Protein AF-A0A8S1HHK2-F1 (afdb_monomer_lite)

pLDDT: mean 77.12, std 15.48, range [23.81, 93.56]

InterPro domains:
  IPR001873 Epithelial sodium channel [PF00858] (413-487)

Structure (mmCIF, N/CA/C/O backbone):
data_AF-A0A8S1HHK2-F1
#
_entry.id   AF-A0A8S1HHK2-F1
#
loop_
_atom_site.group_PDB
_atom_site.id
_atom_site.type_symbol
_atom_site.label_atom_id
_atom_site.label_alt_id
_atom_site.label_comp_id
_atom_site.label_asym_id
_atom_site.label_entity_id
_atom_site.label_seq_id
_atom_site.pdbx_PDB_ins_code
_atom_site.Cartn_x
_atom_site.Cartn_y
_atom_site.Cartn_z
_atom_site.occupancy
_atom_site.B_iso_or_equiv
_atom_site.auth_seq_id
_atom_site.auth_comp_id
_atom_site.auth_asym_id
_atom_site.auth_atom_id
_atom_site.pdbx_PDB_model_num
ATOM 1 N N . MET A 1 1 ? -47.811 32.517 17.034 1.00 30.28 1 MET A N 1
ATOM 2 C CA . MET A 1 1 ? -46.714 31.597 17.407 1.00 30.28 1 MET A CA 1
ATOM 3 C C . MET A 1 1 ? -47.244 30.637 18.463 1.00 30.28 1 MET A C 1
ATOM 5 O O . MET A 1 1 ? -47.633 31.096 19.525 1.00 30.28 1 MET A O 1
ATOM 9 N N . ARG A 1 2 ? -47.377 29.344 18.139 1.00 23.81 2 ARG A N 1
ATOM 10 C CA . ARG A 1 2 ? -47.812 28.291 19.076 1.00 23.81 2 ARG A CA 1
ATOM 11 C C . ARG A 1 2 ? -46.565 27.628 19.685 1.00 23.81 2 ARG A C 1
ATOM 13 O O . ARG A 1 2 ? -45.803 27.053 18.910 1.00 23.81 2 ARG A O 1
ATOM 20 N N . PRO A 1 3 ? -46.347 27.659 21.009 1.00 31.47 3 PRO A N 1
ATOM 21 C CA . PRO A 1 3 ? -45.310 26.874 21.664 1.00 31.47 3 PRO A CA 1
ATOM 22 C C . PRO A 1 3 ? -45.929 25.538 22.098 1.00 31.47 3 PRO A C 1
ATOM 24 O O . PRO A 1 3 ? -46.685 25.480 23.058 1.00 31.47 3 PRO A O 1
ATOM 27 N N . GLY A 1 4 ? -45.697 24.460 21.349 1.00 33.88 4 GLY A N 1
ATOM 28 C CA . GLY A 1 4 ? -46.339 23.174 21.663 1.00 33.88 4 GLY A CA 1
ATOM 29 C C . GLY A 1 4 ? -45.727 21.939 21.011 1.00 33.88 4 GLY A C 1
ATOM 30 O O . GLY A 1 4 ? -46.355 20.884 20.999 1.00 33.88 4 GLY A O 1
ATOM 31 N N . THR A 1 5 ? -44.527 22.040 20.439 1.00 34.59 5 THR A N 1
ATOM 32 C CA . THR A 1 5 ? -43.959 20.967 19.603 1.00 34.59 5 THR A CA 1
ATOM 33 C C . THR A 1 5 ? -42.606 20.432 20.066 1.00 34.59 5 THR A C 1
ATOM 35 O O . THR A 1 5 ? -42.172 19.411 19.543 1.00 34.59 5 THR A O 1
ATOM 38 N N . HIS A 1 6 ? -41.970 21.015 21.088 1.00 36.31 6 HIS A N 1
ATOM 39 C CA . HIS A 1 6 ? -40.660 20.536 21.555 1.00 36.31 6 HIS A CA 1
ATOM 40 C C . HIS A 1 6 ? -40.719 19.418 22.615 1.00 36.31 6 HIS A C 1
ATOM 42 O O . HIS A 1 6 ? -39.800 18.607 22.671 1.00 36.31 6 HIS A O 1
ATOM 48 N N . GLY A 1 7 ? -41.806 19.290 23.388 1.00 32.47 7 GLY A N 1
ATOM 49 C CA . GLY A 1 7 ? -41.917 18.258 24.436 1.00 32.47 7 GLY A CA 1
ATOM 50 C C . GLY A 1 7 ? -42.107 16.828 23.911 1.00 32.47 7 GLY A C 1
ATOM 51 O O . GLY A 1 7 ? -41.543 15.882 24.450 1.00 32.47 7 GLY A O 1
ATOM 52 N N . LYS A 1 8 ? -42.831 16.655 22.796 1.00 34.53 8 LYS A N 1
ATOM 53 C CA . LYS A 1 8 ? -43.166 15.320 22.256 1.00 34.53 8 LYS A CA 1
ATOM 54 C C . LYS A 1 8 ? -42.017 14.619 21.524 1.00 34.53 8 LYS A C 1
ATOM 56 O O . LYS A 1 8 ? -42.116 13.428 21.237 1.00 34.53 8 LYS A O 1
ATOM 61 N N . LEU A 1 9 ? -40.941 15.336 21.194 1.00 36.62 9 LEU A N 1
ATOM 62 C CA . LEU A 1 9 ? -39.801 14.766 20.469 1.00 36.62 9 LEU A CA 1
ATOM 63 C C . LEU A 1 9 ? -38.804 14.060 21.404 1.00 36.62 9 LEU A C 1
ATOM 65 O O . LEU A 1 9 ? -38.134 13.126 20.972 1.00 36.62 9 LEU A O 1
ATOM 69 N N . LEU A 1 10 ? -38.764 14.441 22.687 1.00 36.56 10 LEU A N 1
ATOM 70 C CA . LEU A 1 10 ? -37.893 13.827 23.696 1.00 36.56 10 LEU A CA 1
ATOM 71 C C . LEU A 1 10 ? -38.465 12.533 24.297 1.00 36.56 10 LEU A C 1
ATOM 73 O O . LEU A 1 10 ? -37.702 11.610 24.571 1.00 36.56 10 LEU A O 1
ATOM 77 N N . GLU A 1 11 ? -39.791 12.401 24.414 1.00 34.72 11 GLU A N 1
ATOM 78 C CA . GLU A 1 11 ? -40.426 11.169 24.924 1.00 34.72 11 GLU A CA 1
ATOM 79 C C . GLU A 1 11 ? -40.176 9.943 24.028 1.00 34.72 11 GLU A C 1
ATOM 81 O O . GLU A 1 11 ? -40.158 8.810 24.509 1.00 34.72 11 GLU A O 1
ATOM 86 N N . ARG A 1 12 ? -39.929 10.144 22.725 1.00 35.66 12 ARG A N 1
ATOM 87 C CA . ARG A 1 12 ? -39.676 9.044 21.777 1.00 35.66 12 ARG A CA 1
ATOM 88 C C . ARG A 1 12 ? -38.255 8.479 21.813 1.00 35.66 12 ARG A C 1
ATOM 90 O O . ARG A 1 12 ? -38.061 7.381 21.303 1.00 35.66 12 ARG A O 1
ATOM 97 N N . LEU A 1 13 ? -37.278 9.188 22.382 1.00 39.12 13 LEU A N 1
ATOM 98 C CA . LEU A 1 13 ? -35.866 8.776 22.328 1.00 39.12 13 LEU A CA 1
ATOM 99 C C . LEU A 1 13 ? -35.405 7.950 23.535 1.00 39.12 13 LEU A C 1
ATOM 101 O O . LEU A 1 13 ? -34.388 7.273 23.431 1.00 39.12 13 LEU A O 1
ATOM 105 N N . ILE A 1 14 ? -36.126 7.988 24.662 1.00 38.19 14 ILE A N 1
ATOM 106 C CA . ILE A 1 14 ? -35.614 7.441 25.935 1.00 38.19 14 ILE A CA 1
ATOM 107 C C . ILE A 1 14 ? -36.566 6.412 26.574 1.00 38.19 14 ILE A C 1
ATOM 109 O O . ILE A 1 14 ? -36.189 5.740 27.525 1.00 38.19 14 ILE A O 1
ATOM 113 N N . GLY A 1 15 ? -37.782 6.207 26.051 1.00 30.98 15 GLY A N 1
ATOM 114 C CA . GLY A 1 15 ? -38.672 5.130 26.521 1.00 30.98 15 GLY A CA 1
ATOM 115 C C . GLY A 1 15 ? -39.068 5.209 28.006 1.00 30.98 15 GLY A C 1
ATOM 116 O O . GLY A 1 15 ? -39.657 4.269 28.532 1.00 30.98 15 GLY A O 1
ATOM 117 N N . PHE A 1 16 ? -38.775 6.322 28.682 1.00 34.19 16 PHE A N 1
ATOM 118 C CA . PHE A 1 16 ? -39.214 6.595 30.041 1.00 34.19 16 PHE A CA 1
ATOM 119 C C . PHE A 1 16 ? -40.528 7.366 29.987 1.00 34.19 16 PHE A C 1
ATOM 121 O O . PHE A 1 16 ? -40.591 8.501 29.517 1.00 34.19 16 PHE A O 1
ATOM 128 N N . ARG A 1 17 ? -41.592 6.729 30.474 1.00 26.09 17 ARG A N 1
ATOM 129 C CA . ARG A 1 17 ? -42.870 7.386 30.735 1.00 26.09 17 ARG A CA 1
ATOM 130 C C . ARG A 1 17 ? -42.643 8.304 31.937 1.00 26.09 17 ARG A C 1
ATOM 132 O O . ARG A 1 17 ? -42.475 7.811 33.048 1.00 26.09 17 ARG A O 1
ATOM 139 N N . PHE A 1 18 ? -42.589 9.616 31.717 1.00 33.03 18 PHE A N 1
ATOM 140 C CA . PHE A 1 18 ? -42.587 10.588 32.808 1.00 33.03 18 PHE A CA 1
ATOM 141 C C . PHE A 1 18 ? -43.957 10.540 33.492 1.00 33.03 18 PHE A C 1
ATOM 143 O O . PHE A 1 18 ? -44.886 11.253 33.125 1.00 33.03 18 PHE A O 1
ATOM 150 N N . SER A 1 19 ? -44.108 9.679 34.494 1.00 29.64 19 SER A N 1
ATOM 151 C CA . SER A 1 19 ? -45.004 9.993 35.599 1.00 29.64 19 SER A CA 1
ATOM 152 C C . SER A 1 19 ? -44.408 11.224 36.271 1.00 29.64 19 SER A C 1
ATOM 154 O O . SER A 1 19 ? -43.292 11.147 36.787 1.00 29.64 19 SER A O 1
ATOM 156 N N . GLN A 1 20 ? -45.105 12.362 36.191 1.00 32.97 20 GLN A N 1
ATOM 157 C CA . GLN A 1 20 ? -44.822 13.519 37.033 1.00 32.97 20 GLN A CA 1
ATOM 158 C C . GLN A 1 20 ? -44.647 12.997 38.460 1.00 32.97 20 GLN A C 1
ATOM 160 O O . GLN A 1 20 ? -45.592 12.497 39.063 1.00 32.97 20 GLN A O 1
ATOM 165 N N . LEU A 1 21 ? -43.414 13.031 38.962 1.00 31.14 21 LEU A N 1
ATOM 166 C CA . LEU A 1 21 ? -43.128 12.769 40.362 1.00 31.14 21 LEU A CA 1
ATOM 167 C C . LEU A 1 21 ? -43.595 14.012 41.122 1.00 31.14 21 LEU A C 1
ATOM 169 O O . LEU A 1 21 ? -42.810 14.885 41.477 1.00 31.14 21 LEU A O 1
ATOM 173 N N . THR A 1 22 ? -44.906 14.120 41.318 1.00 31.19 22 THR A N 1
ATOM 174 C CA . THR A 1 22 ? -45.469 14.892 42.418 1.00 31.19 22 THR A CA 1
ATOM 175 C C . THR A 1 22 ? -44.972 14.221 43.687 1.00 31.19 22 THR A C 1
ATOM 177 O O . THR A 1 22 ? -45.450 13.154 44.071 1.00 31.19 22 THR A O 1
ATOM 180 N N . ILE A 1 23 ? -43.947 14.811 44.302 1.00 32.62 23 ILE A N 1
ATOM 181 C CA . ILE A 1 23 ? -43.585 14.528 45.688 1.00 32.62 23 ILE A CA 1
ATOM 182 C C . ILE A 1 23 ? -44.789 15.000 46.502 1.00 32.62 23 ILE A C 1
ATOM 184 O O . ILE A 1 23 ? -44.929 16.182 46.797 1.00 32.62 23 ILE A O 1
ATOM 188 N N . GLY A 1 24 ? -45.725 14.084 46.744 1.00 27.53 24 GLY A N 1
ATOM 189 C CA . GLY A 1 24 ? -46.932 14.360 47.500 1.00 27.53 24 GLY A CA 1
ATOM 190 C C . GLY A 1 24 ? -46.556 14.655 48.941 1.00 27.53 24 GLY A C 1
ATOM 191 O O . GLY A 1 24 ? -46.255 13.739 49.705 1.00 27.53 24 GLY A O 1
ATOM 192 N N . ALA A 1 25 ? -46.594 15.929 49.325 1.00 31.86 25 ALA A N 1
ATOM 193 C CA . ALA A 1 25 ? -46.967 16.246 50.688 1.00 31.86 25 ALA A CA 1
ATOM 194 C C . ALA A 1 25 ? -48.398 15.724 50.863 1.00 31.86 25 ALA A C 1
ATOM 196 O O . ALA A 1 25 ? -49.286 16.044 50.077 1.00 31.86 25 ALA A O 1
ATOM 197 N N . HIS A 1 26 ? -48.581 14.841 51.837 1.00 37.09 26 HIS A N 1
ATOM 198 C CA . HIS A 1 26 ? -49.869 14.281 52.216 1.00 37.09 26 HIS A CA 1
ATOM 199 C C . HIS A 1 26 ? -50.782 15.444 52.644 1.00 37.09 26 HIS A C 1
ATOM 201 O O . HIS A 1 26 ? -50.700 15.909 53.777 1.00 37.09 26 HIS A O 1
ATOM 207 N N . VAL A 1 27 ? -51.598 15.962 51.727 1.00 38.97 27 VAL A N 1
ATOM 208 C CA . VAL A 1 27 ? -52.635 16.956 52.017 1.00 38.97 27 VAL A CA 1
ATOM 209 C C . VAL A 1 27 ? -53.958 16.326 51.612 1.00 38.97 27 VAL A C 1
ATOM 211 O O . VAL A 1 27 ? -54.155 15.952 50.458 1.00 38.97 27 VAL A O 1
ATOM 214 N N . ASP A 1 28 ? -54.813 16.120 52.611 1.00 34.00 28 ASP A N 1
ATOM 215 C CA . ASP A 1 28 ? -56.111 15.470 52.491 1.00 34.00 28 ASP A CA 1
ATOM 216 C C . ASP A 1 28 ? -56.972 16.095 51.382 1.00 34.00 28 ASP A C 1
ATOM 218 O O . ASP A 1 28 ? -57.272 17.287 51.371 1.00 34.00 28 ASP A O 1
ATOM 222 N N . GLU A 1 29 ? -57.433 15.244 50.469 1.00 41.78 29 GLU A N 1
ATOM 223 C CA . GLU A 1 29 ? -58.124 15.572 49.215 1.00 41.78 29 GLU A CA 1
ATOM 224 C C . GLU A 1 29 ? -59.570 16.099 49.398 1.00 41.78 29 GLU A C 1
ATOM 226 O O . GLU A 1 29 ? -60.400 15.981 48.497 1.00 41.78 29 GLU A O 1
ATOM 231 N N . LYS A 1 30 ? -59.936 16.642 50.570 1.00 45.28 30 LYS A N 1
ATOM 232 C CA . LYS A 1 30 ? -61.335 17.014 50.877 1.00 45.28 30 LYS A CA 1
ATOM 233 C C . LYS A 1 30 ? -61.602 18.413 51.418 1.00 45.28 30 LYS A C 1
ATOM 235 O O . LYS A 1 30 ? -62.771 18.748 51.587 1.00 45.28 30 LYS A O 1
ATOM 240 N N . THR A 1 31 ? -60.603 19.272 51.567 1.00 45.72 31 THR A N 1
ATOM 241 C CA . THR A 1 31 ? -60.835 20.698 51.849 1.00 45.72 31 THR A CA 1
ATOM 242 C C . THR A 1 31 ? -59.650 21.523 51.359 1.00 45.72 31 THR A C 1
ATOM 244 O O . THR A 1 31 ? -58.653 21.611 52.063 1.00 45.72 31 THR A O 1
ATOM 247 N N . CYS A 1 32 ? -59.760 22.154 50.187 1.00 43.25 32 CYS A N 1
ATOM 248 C CA . CYS A 1 32 ? -59.003 23.380 49.906 1.00 43.25 32 CYS A CA 1
ATOM 249 C C . CYS A 1 32 ? -59.962 24.528 50.271 1.00 43.25 32 CYS A C 1
ATOM 251 O O . CYS A 1 32 ? -60.890 24.797 49.500 1.00 43.25 32 CYS A O 1
ATOM 253 N N . PRO A 1 33 ? -59.863 25.126 51.475 1.00 48.75 33 PRO A N 1
ATOM 254 C CA . PRO A 1 33 ? -60.474 26.424 51.707 1.00 48.75 33 PRO A CA 1
ATOM 255 C C . PRO A 1 33 ? -59.738 27.453 50.839 1.00 48.75 33 PRO A C 1
ATOM 257 O O . PRO A 1 33 ? -58.626 27.207 50.387 1.00 48.75 33 PRO A O 1
ATOM 260 N N . GLU A 1 34 ? -60.417 28.551 50.537 1.00 52.56 34 GLU A N 1
ATOM 261 C CA . GLU A 1 34 ? -60.004 29.573 49.570 1.00 52.56 34 GLU A CA 1
ATOM 262 C C . GLU A 1 34 ? -58.514 29.965 49.671 1.00 52.56 34 GLU A C 1
ATOM 264 O O . GLU A 1 34 ? -57.986 30.097 50.772 1.00 52.56 34 GLU A O 1
ATOM 269 N N . ASP A 1 35 ? -57.892 30.162 48.499 1.00 53.31 35 ASP A N 1
ATOM 270 C CA . ASP A 1 35 ? -56.487 30.534 48.250 1.00 53.31 35 ASP A CA 1
ATOM 271 C C . ASP A 1 35 ? -55.447 29.409 48.450 1.00 53.31 35 ASP A C 1
ATOM 273 O O . ASP A 1 35 ? -54.683 29.381 49.412 1.00 53.31 35 ASP A O 1
ATOM 277 N N . CYS A 1 36 ? -55.379 28.477 47.488 1.00 53.81 36 CYS A N 1
ATOM 278 C CA . CYS A 1 36 ? -54.337 27.445 47.447 1.00 53.81 36 CYS A CA 1
ATOM 279 C C . CYS A 1 36 ? -53.136 27.942 46.608 1.00 53.81 36 CYS A C 1
ATOM 281 O O . CYS A 1 36 ? -53.263 28.203 45.410 1.00 53.81 36 CYS A O 1
ATOM 283 N N . GLU A 1 37 ? -51.976 28.112 47.252 1.00 53.34 37 GLU A N 1
ATOM 284 C CA . GLU A 1 37 ? -50.701 28.436 46.600 1.00 53.34 37 GLU A CA 1
ATOM 285 C C . GLU A 1 37 ? -50.009 27.146 46.138 1.00 53.34 37 GLU A C 1
ATOM 287 O O . GLU A 1 37 ? -49.549 26.355 46.962 1.00 53.34 37 GLU A O 1
ATOM 292 N N . ASP A 1 38 ? -49.892 26.941 44.823 1.00 48.56 38 ASP A N 1
ATOM 293 C CA . ASP A 1 38 ? -49.072 25.857 44.276 1.00 48.56 38 ASP A CA 1
ATOM 294 C C . ASP A 1 38 ? -47.635 26.355 44.072 1.00 48.56 38 ASP A C 1
ATOM 296 O O . ASP A 1 38 ? -47.338 27.192 43.210 1.00 48.56 38 ASP A O 1
ATOM 300 N N . ILE A 1 39 ? -46.715 25.824 44.879 1.00 51.31 39 ILE A N 1
ATOM 301 C CA . ILE A 1 39 ? -45.281 26.091 44.751 1.00 51.31 39 ILE A CA 1
ATOM 302 C C . ILE A 1 39 ? -44.699 25.059 43.787 1.00 51.31 39 ILE A C 1
ATOM 304 O O . ILE A 1 39 ? -44.563 23.881 44.121 1.00 51.31 39 ILE A O 1
ATOM 308 N N . SER A 1 40 ? -44.316 25.502 42.589 1.00 49.81 40 SER A N 1
ATOM 309 C CA . SER A 1 40 ? -43.631 24.653 41.610 1.00 49.81 40 SER A CA 1
ATOM 310 C C . SER A 1 40 ? -42.248 25.213 41.285 1.00 49.81 40 SER A C 1
ATOM 312 O O . SER A 1 40 ? -42.073 26.413 41.094 1.00 49.81 40 SER A O 1
ATOM 314 N N . PHE A 1 41 ? -41.240 24.341 41.241 1.00 50.88 41 PHE A N 1
ATOM 315 C CA . PHE A 1 41 ? -39.874 24.726 40.889 1.00 50.88 41 PHE A CA 1
ATOM 316 C C . PHE A 1 41 ? -39.623 24.417 39.411 1.00 50.88 41 PHE A C 1
ATOM 318 O O . PHE A 1 41 ? -39.654 23.255 38.997 1.00 50.88 41 PHE A O 1
ATOM 325 N N . SER A 1 42 ? -39.368 25.449 38.605 1.00 50.50 42 SER A N 1
ATOM 326 C CA . SER A 1 42 ? -39.074 25.313 37.181 1.00 50.50 42 SER A CA 1
ATOM 327 C C . SER A 1 42 ? -37.559 25.180 36.956 1.00 50.50 42 SER A C 1
ATOM 329 O O . SER A 1 42 ? -36.758 26.001 37.389 1.00 50.50 42 SER A O 1
ATOM 331 N N . SER A 1 43 ? -37.159 24.120 36.249 1.00 49.69 43 SER A N 1
ATOM 332 C CA . SER A 1 43 ? -35.787 23.739 35.858 1.00 49.69 43 SER A CA 1
ATOM 333 C C . SER A 1 43 ? -34.952 22.952 36.885 1.00 49.69 43 SER A C 1
ATOM 335 O O . SER A 1 43 ? -34.283 23.482 37.767 1.00 49.69 43 SER A O 1
ATOM 337 N N . ILE A 1 44 ? -34.920 21.634 36.672 1.00 52.19 44 ILE A N 1
ATOM 338 C CA . ILE A 1 44 ? -33.844 20.755 37.135 1.00 52.19 44 ILE A CA 1
ATOM 339 C C . ILE A 1 44 ? -32.826 20.673 35.996 1.00 52.19 44 ILE A C 1
ATOM 341 O O . ILE A 1 44 ? -33.174 20.260 34.887 1.00 52.19 44 ILE A O 1
ATOM 345 N N . VAL A 1 45 ? -31.580 21.074 36.246 1.00 47.50 45 VAL A N 1
ATOM 346 C CA . VAL A 1 45 ? -30.493 20.983 35.261 1.00 47.50 45 VAL A CA 1
ATOM 347 C C . VAL A 1 45 ? -29.589 19.809 35.622 1.00 47.50 45 VAL A C 1
ATOM 349 O O . VAL A 1 45 ? -29.081 19.732 36.736 1.00 47.50 45 VAL A O 1
ATOM 352 N N . PHE A 1 46 ? -29.374 18.894 34.674 1.00 53.03 46 PHE A N 1
ATOM 353 C CA . PHE A 1 46 ? -28.415 17.800 34.823 1.00 53.03 46 PHE A CA 1
ATOM 354 C C . PHE A 1 46 ? -27.007 18.306 34.489 1.00 53.03 46 PHE A C 1
ATOM 356 O O . PHE A 1 46 ? -26.758 18.733 33.361 1.00 53.03 46 PHE A O 1
ATOM 363 N N . GLY A 1 47 ? -26.087 18.265 35.455 1.00 45.66 47 GLY A N 1
ATOM 364 C CA . GLY A 1 47 ? -24.729 18.785 35.283 1.00 45.66 47 GLY A CA 1
ATOM 365 C C . GLY A 1 47 ? -23.611 17.751 35.452 1.00 45.66 47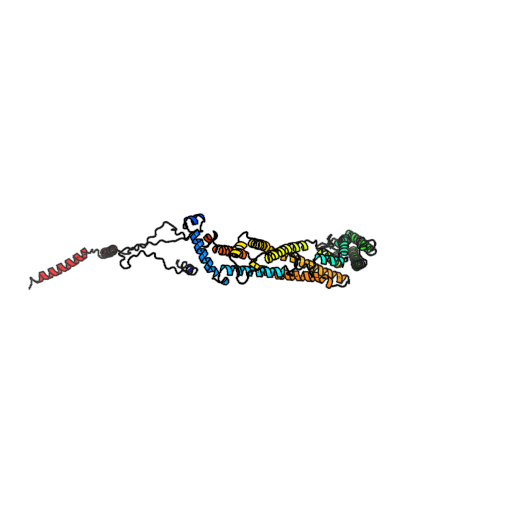 GLY A C 1
ATOM 366 O O . GLY A 1 47 ? -23.516 17.121 36.498 1.00 45.66 47 GLY A O 1
ATOM 367 N N . GLY A 1 48 ? -22.714 17.710 34.452 1.00 54.94 48 GLY A N 1
ATOM 368 C CA . GLY A 1 48 ? -21.250 17.606 34.608 1.00 54.94 48 GLY A CA 1
ATOM 369 C C . GLY A 1 48 ? -20.584 16.223 34.710 1.00 54.94 48 GLY A C 1
ATOM 370 O O . GLY A 1 48 ? -21.027 15.355 35.449 1.00 54.94 48 GLY A O 1
ATOM 371 N N . LYS A 1 49 ? -19.443 16.055 34.012 1.00 51.34 49 LYS A N 1
ATOM 372 C CA . LYS A 1 49 ? -18.510 14.925 34.196 1.00 51.34 49 LYS A CA 1
ATOM 373 C C . LYS A 1 49 ? -17.952 14.914 35.625 1.00 51.34 49 LYS A C 1
ATOM 375 O O . LYS A 1 49 ? -17.558 15.951 36.150 1.00 51.34 49 LYS A O 1
ATOM 380 N N . LEU A 1 50 ? -17.876 13.719 36.197 1.00 55.16 50 LEU A N 1
ATOM 381 C CA . LEU A 1 50 ? -17.268 13.410 37.487 1.00 55.16 50 LEU A CA 1
ATOM 382 C C . LEU A 1 50 ? -15.781 13.813 37.536 1.00 55.16 50 LEU A C 1
ATOM 384 O O . LEU A 1 50 ? -15.000 13.391 36.685 1.00 55.16 50 LEU A O 1
ATOM 388 N N . VAL A 1 51 ? -15.382 14.597 38.543 1.00 60.41 51 VAL A N 1
ATOM 389 C CA . VAL A 1 51 ? -13.970 14.886 38.849 1.00 60.41 51 VAL A CA 1
ATOM 390 C C . VAL A 1 51 ? -13.511 13.915 39.937 1.00 60.41 51 VAL A C 1
ATOM 392 O O . VAL A 1 51 ? -14.145 13.828 40.984 1.00 60.41 51 VAL A O 1
ATOM 395 N N . HIS A 1 52 ? -12.411 13.191 39.707 1.00 59.16 52 HIS A N 1
ATOM 396 C CA . HIS A 1 52 ? -11.957 12.079 40.561 1.00 59.16 52 HIS A CA 1
ATOM 397 C C . HIS A 1 52 ? -11.781 12.458 42.050 1.00 59.16 52 HIS A C 1
ATOM 399 O O . HIS A 1 52 ? -12.028 11.645 42.934 1.00 59.16 52 HIS A O 1
ATOM 405 N N . SER A 1 53 ? -11.440 13.717 42.345 1.00 65.19 53 SER A N 1
ATOM 406 C CA . SER A 1 53 ? -11.303 14.234 43.715 1.00 65.19 53 SER A CA 1
ATOM 407 C C . SER A 1 53 ? -12.628 14.399 44.468 1.00 65.19 53 SER A C 1
ATOM 409 O O . SER A 1 53 ? -12.636 14.335 45.691 1.00 65.19 53 SER A O 1
ATOM 411 N N . GLU A 1 54 ? -13.744 14.617 43.767 1.00 64.62 54 GLU A N 1
ATOM 412 C CA . GLU A 1 54 ? -15.077 14.717 44.382 1.00 64.62 54 GLU A CA 1
ATOM 413 C C . GLU A 1 54 ? -15.680 13.334 44.667 1.00 64.62 54 GLU A C 1
ATOM 415 O O . GLU A 1 54 ? -16.566 13.203 45.501 1.00 64.62 54 GLU A O 1
ATOM 420 N N . ILE A 1 55 ? -15.208 12.292 43.978 1.00 65.69 55 ILE A N 1
ATOM 421 C CA . ILE A 1 55 ? -15.724 10.925 44.115 1.00 65.69 55 ILE A CA 1
ATOM 422 C C . ILE A 1 55 ? -15.396 10.364 45.498 1.00 65.69 55 ILE A C 1
ATOM 424 O O . ILE A 1 55 ? -16.269 9.824 46.171 1.00 65.69 55 ILE A O 1
ATOM 428 N N . LEU A 1 56 ? -14.150 10.541 45.943 1.00 66.62 56 LEU A N 1
ATOM 429 C CA . LEU A 1 56 ? -13.661 9.981 47.205 1.00 66.62 56 LEU A CA 1
ATOM 430 C C . LEU A 1 56 ? -14.392 10.533 48.437 1.00 66.62 56 LEU A C 1
ATOM 432 O O . LEU A 1 56 ? -14.488 9.832 49.436 1.00 66.62 56 LEU A O 1
ATOM 436 N N . SER A 1 57 ? -14.922 11.760 48.379 1.00 69.69 57 SER A N 1
ATOM 437 C CA . SER A 1 57 ? -15.694 12.349 49.483 1.00 69.69 57 SER A CA 1
ATOM 438 C C . SER A 1 57 ? -17.175 11.961 49.479 1.00 69.69 57 SER A C 1
ATOM 440 O O . SER A 1 57 ? -17.848 12.131 50.494 1.00 69.69 57 SER A O 1
ATOM 442 N N . LEU A 1 58 ? -17.690 11.458 48.354 1.00 72.12 58 LEU A N 1
ATOM 443 C CA . LEU A 1 58 ? -19.090 11.051 48.186 1.00 72.12 58 LEU A CA 1
ATOM 444 C C . LEU A 1 58 ? -19.300 9.550 48.404 1.00 72.12 58 LEU A C 1
ATOM 446 O O . LEU A 1 58 ? -20.433 9.104 48.593 1.00 72.12 58 LEU A O 1
ATOM 450 N N . LEU A 1 59 ? -18.226 8.767 48.345 1.00 76.88 59 LEU A N 1
ATOM 451 C CA . LEU A 1 59 ? -18.275 7.329 48.541 1.00 76.88 59 LEU A CA 1
ATOM 452 C C . LEU A 1 59 ? -18.203 6.973 50.036 1.00 76.88 59 LEU A C 1
ATOM 454 O O . LEU A 1 59 ? -17.477 7.620 50.791 1.00 76.88 59 LEU A O 1
ATOM 458 N N . PRO A 1 60 ? -18.932 5.933 50.482 1.00 79.12 60 PRO A N 1
ATOM 459 C CA . PRO A 1 60 ? -18.782 5.398 51.832 1.00 79.12 60 PRO A CA 1
ATOM 460 C C . PRO A 1 60 ? -17.331 4.985 52.114 1.00 79.12 60 PRO A C 1
ATOM 462 O O . PRO A 1 60 ? -16.645 4.507 51.211 1.00 79.12 60 PRO A O 1
ATOM 465 N N . SER A 1 61 ? -16.898 5.074 53.376 1.00 77.88 61 SER A N 1
ATOM 466 C CA . SER A 1 61 ? -15.563 4.626 53.816 1.00 77.88 61 SER A CA 1
ATOM 467 C C . SER A 1 61 ? -15.243 3.186 53.401 1.00 77.88 61 SER A C 1
ATOM 469 O O . SER A 1 61 ? -14.100 2.868 53.091 1.00 77.88 61 SER A O 1
ATOM 471 N N . ASP A 1 62 ? -16.274 2.342 53.325 1.00 82.94 62 ASP A N 1
ATOM 472 C CA . ASP A 1 62 ? -16.162 0.907 53.053 1.00 82.94 62 ASP A CA 1
ATOM 473 C C . ASP A 1 62 ? -16.460 0.582 51.573 1.00 82.94 62 ASP A C 1
ATOM 475 O O . ASP A 1 62 ? -16.811 -0.552 51.217 1.00 82.94 62 ASP A O 1
ATOM 479 N N . TRP A 1 63 ? -16.397 1.586 50.687 1.00 81.00 63 TRP A N 1
ATOM 480 C CA . TRP A 1 63 ? -16.740 1.428 49.272 1.00 81.00 63 TRP A CA 1
ATOM 481 C C . TRP A 1 63 ? -15.883 0.373 48.579 1.00 81.00 63 TRP A C 1
ATOM 483 O O . TRP A 1 63 ? -16.442 -0.486 47.903 1.00 81.00 63 TRP A O 1
ATOM 493 N N . GLU A 1 64 ? -14.564 0.392 48.780 1.00 80.00 64 GLU A N 1
ATOM 494 C CA . GLU A 1 64 ? -13.653 -0.567 48.139 1.00 80.00 64 GLU A CA 1
ATOM 495 C C . GLU A 1 64 ? -13.986 -2.015 48.529 1.00 80.00 64 GLU A C 1
ATOM 497 O O . GLU A 1 64 ? -14.133 -2.881 47.666 1.00 80.00 64 GLU A O 1
ATOM 502 N N . GLU A 1 65 ? -14.253 -2.276 49.812 1.00 83.44 65 GLU A N 1
ATOM 503 C CA . GLU A 1 65 ? -14.641 -3.613 50.281 1.00 83.44 65 GLU A CA 1
ATOM 504 C C . GLU A 1 65 ? -16.014 -4.037 49.722 1.00 83.44 65 GLU A C 1
ATOM 506 O O . GLU A 1 65 ? -16.248 -5.194 49.349 1.00 83.44 65 GLU A O 1
ATOM 511 N N . THR A 1 66 ? -16.946 -3.087 49.615 1.00 82.00 66 THR A N 1
ATOM 512 C CA . THR A 1 66 ? -18.280 -3.323 49.046 1.00 82.00 66 THR A CA 1
ATOM 513 C C . THR A 1 66 ? -18.209 -3.603 47.543 1.00 82.00 66 THR A C 1
ATOM 515 O O . THR A 1 66 ? -18.914 -4.488 47.040 1.00 82.00 66 THR A O 1
ATOM 518 N N . LYS A 1 67 ? -17.354 -2.870 46.828 1.00 81.88 67 LYS A N 1
ATOM 519 C CA . LYS A 1 67 ? -17.063 -3.015 45.400 1.00 81.88 67 LYS A CA 1
ATOM 520 C C . LYS A 1 67 ? -16.475 -4.390 45.115 1.00 81.88 67 LYS A C 1
ATOM 522 O O . LYS A 1 67 ? -17.035 -5.108 44.285 1.00 81.88 67 LYS A O 1
ATOM 527 N N . GLU A 1 68 ? -15.454 -4.815 45.857 1.00 83.62 68 GLU A N 1
ATOM 528 C CA . GLU A 1 68 ? -14.870 -6.156 45.732 1.00 83.62 68 GLU A CA 1
ATOM 529 C C . GLU A 1 68 ? -15.900 -7.265 45.987 1.00 83.62 68 GLU A C 1
ATOM 531 O O . GLU A 1 68 ? -16.027 -8.198 45.189 1.00 83.62 68 GLU A O 1
ATOM 536 N N . LYS A 1 69 ? -16.716 -7.148 47.044 1.00 85.38 69 LYS A N 1
ATOM 537 C CA . LYS A 1 69 ? -17.784 -8.120 47.348 1.00 85.38 69 LYS A CA 1
ATOM 538 C C . LYS A 1 69 ? -18.829 -8.217 46.233 1.00 85.38 69 LYS A C 1
ATOM 540 O O . LYS A 1 69 ? -19.292 -9.318 45.914 1.00 85.38 69 LYS A O 1
ATOM 545 N N . ARG A 1 70 ? -19.238 -7.085 45.648 1.00 80.69 70 ARG A N 1
ATOM 546 C CA . ARG A 1 70 ? -20.202 -7.048 44.532 1.00 80.69 70 ARG A CA 1
ATOM 547 C C . ARG A 1 70 ? -19.598 -7.624 43.255 1.00 80.69 70 ARG A C 1
ATOM 549 O O . ARG A 1 70 ? -20.250 -8.446 42.613 1.00 80.69 70 ARG A O 1
ATOM 556 N N . LEU A 1 71 ? -18.354 -7.273 42.941 1.00 81.62 71 LEU A N 1
ATOM 557 C CA . LEU A 1 71 ? -17.616 -7.819 41.804 1.00 81.62 71 LEU A CA 1
ATOM 558 C C . LEU A 1 71 ? -17.415 -9.329 41.926 1.00 81.62 71 LEU A C 1
ATOM 560 O O . LEU A 1 71 ? -17.669 -10.041 40.964 1.00 81.62 71 LEU A O 1
ATOM 564 N N . ALA A 1 72 ? -17.076 -9.850 43.106 1.00 82.88 72 ALA A N 1
ATOM 565 C CA . ALA A 1 72 ? -16.936 -11.291 43.321 1.00 82.88 72 ALA A CA 1
ATOM 566 C C . ALA A 1 72 ? -18.251 -12.055 43.079 1.00 82.88 72 ALA A C 1
ATOM 568 O O . ALA A 1 72 ? -18.251 -13.144 42.501 1.00 82.88 72 ALA A O 1
ATOM 569 N N . LYS A 1 73 ? -19.395 -11.486 43.485 1.00 83.00 73 LYS A N 1
ATOM 570 C CA . LYS A 1 73 ? -20.721 -12.053 43.176 1.00 83.00 73 LYS A CA 1
ATOM 571 C C . LYS A 1 73 ? -21.034 -11.976 41.682 1.00 83.00 73 LYS A C 1
ATOM 573 O O . LYS A 1 73 ? -21.558 -12.935 41.122 1.00 83.00 73 LYS A O 1
ATOM 578 N N . TYR A 1 74 ? -20.699 -10.859 41.045 1.00 80.12 74 TYR A N 1
ATOM 579 C CA . TYR A 1 74 ? -20.913 -10.653 39.617 1.00 80.12 74 TYR A CA 1
ATOM 580 C C 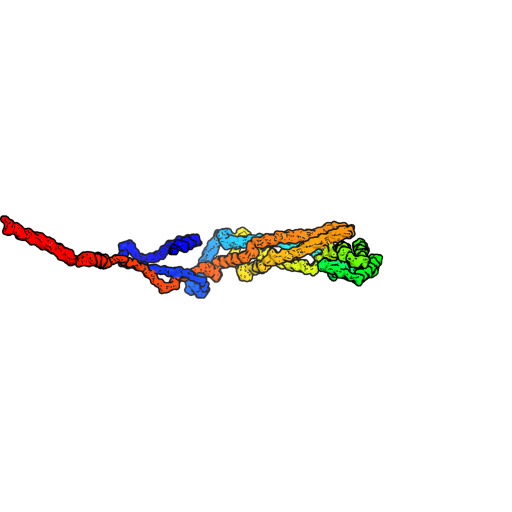. TYR A 1 74 ? -20.040 -11.581 38.760 1.00 80.12 74 TYR A C 1
ATOM 582 O O . TYR A 1 74 ? -20.527 -12.161 37.796 1.00 80.12 74 TYR A O 1
ATOM 590 N N . GLN A 1 75 ? -18.790 -11.817 39.161 1.00 78.62 75 GLN A N 1
ATOM 591 C CA . GLN A 1 75 ? -17.866 -12.745 38.508 1.00 78.62 75 GLN A CA 1
ATOM 592 C C . GLN A 1 75 ? -18.394 -14.184 38.545 1.00 78.62 75 GLN A C 1
ATOM 594 O O . GLN A 1 75 ? -18.421 -14.848 37.514 1.00 78.62 75 GLN A O 1
ATOM 599 N N . LYS A 1 76 ? -18.924 -14.628 39.695 1.00 80.25 76 LYS A N 1
ATOM 600 C CA . LYS A 1 76 ? -19.606 -15.929 39.808 1.00 80.25 76 LYS A CA 1
ATOM 601 C C . LYS A 1 76 ? -20.820 -16.036 38.884 1.00 80.25 76 LYS A C 1
ATOM 603 O O . LYS A 1 76 ? -21.085 -17.102 38.348 1.00 80.25 76 LYS A O 1
ATOM 608 N N . ALA A 1 77 ? -21.566 -14.946 38.695 1.00 77.50 77 ALA A N 1
ATOM 609 C CA . ALA A 1 77 ? -22.692 -14.925 37.765 1.00 77.50 77 ALA A CA 1
ATOM 610 C C . ALA A 1 77 ? -22.232 -14.957 36.294 1.00 77.50 77 ALA A C 1
ATOM 612 O O . ALA A 1 77 ? -22.851 -15.638 35.482 1.00 77.50 77 ALA A O 1
ATOM 613 N N . LEU A 1 78 ? -21.135 -14.273 35.956 1.00 75.44 78 LEU A N 1
ATOM 614 C CA . LEU A 1 78 ? -20.533 -14.290 34.617 1.00 75.44 78 LEU A CA 1
ATOM 615 C C . LEU A 1 78 ? -20.038 -15.676 34.208 1.00 75.44 78 LEU A C 1
ATOM 617 O O . LEU A 1 78 ? -20.194 -16.037 33.051 1.00 75.44 78 LEU A O 1
ATOM 621 N N . GLU A 1 79 ? -19.496 -16.457 35.142 1.00 74.94 79 GLU A N 1
ATOM 622 C CA . GLU A 1 79 ? -19.045 -17.834 34.882 1.00 74.94 79 GLU A CA 1
ATOM 623 C C . GLU A 1 79 ? -20.191 -18.777 34.474 1.00 74.94 79 GLU A C 1
ATOM 625 O O . GLU A 1 79 ? -19.958 -19.773 33.793 1.00 74.94 79 GLU A O 1
ATOM 630 N N . VAL A 1 80 ? -21.433 -18.462 34.858 1.00 82.00 80 VAL A N 1
ATOM 631 C CA . VAL A 1 80 ? -22.631 -19.247 34.506 1.00 82.00 80 VAL A CA 1
ATOM 632 C C . VAL A 1 80 ? -23.218 -18.813 33.160 1.00 82.00 80 VAL A C 1
ATOM 634 O O . VAL A 1 80 ? -23.915 -19.588 32.502 1.00 82.00 80 VAL A O 1
ATOM 637 N N . ILE A 1 81 ? -22.968 -17.571 32.739 1.00 79.88 81 ILE A N 1
ATOM 638 C CA . ILE A 1 81 ? -23.528 -17.021 31.506 1.00 79.88 81 ILE A CA 1
ATOM 639 C C . ILE A 1 81 ? -22.688 -17.503 30.314 1.00 79.88 81 ILE A C 1
ATOM 641 O O . ILE A 1 81 ? -21.480 -17.287 30.286 1.00 79.88 81 ILE A O 1
ATOM 645 N N . PRO A 1 82 ? -23.316 -18.095 29.284 1.00 82.25 82 PRO A N 1
ATOM 646 C CA . PRO A 1 82 ? -22.632 -18.418 28.040 1.00 82.25 82 PRO A CA 1
ATOM 647 C C . PRO A 1 82 ? -21.956 -17.185 27.418 1.00 82.25 82 PRO A C 1
ATOM 649 O O . PRO A 1 82 ? -22.566 -16.118 27.313 1.00 82.25 82 PRO A O 1
ATOM 652 N N . ASN A 1 83 ? -20.705 -17.329 26.974 1.00 81.00 83 ASN A N 1
ATOM 653 C CA . ASN A 1 83 ? -19.898 -16.225 26.438 1.00 81.00 83 ASN A CA 1
ATOM 654 C C . ASN A 1 83 ? -20.546 -15.499 25.245 1.00 81.00 83 ASN A C 1
ATOM 656 O O . ASN A 1 83 ? -20.348 -14.298 25.067 1.00 81.00 83 ASN A O 1
ATOM 660 N N . ASP A 1 84 ? -21.347 -16.195 24.439 1.00 80.12 84 ASP A N 1
ATOM 661 C CA . ASP A 1 84 ? -22.105 -15.634 23.316 1.00 80.12 84 ASP A CA 1
ATOM 662 C C . ASP A 1 84 ? -23.203 -14.658 23.759 1.00 80.12 84 ASP A C 1
ATOM 664 O O . ASP A 1 84 ? -23.652 -13.838 22.961 1.00 80.12 84 ASP A O 1
ATOM 668 N N . ARG A 1 85 ? -23.633 -14.702 25.023 1.00 83.19 85 ARG A N 1
ATOM 669 C CA . ARG A 1 85 ? -24.630 -13.774 25.576 1.00 83.19 85 ARG A CA 1
ATOM 670 C C . ARG A 1 85 ? -24.013 -12.523 26.184 1.00 83.19 85 ARG A C 1
ATOM 672 O O . ARG A 1 85 ? -24.738 -11.559 26.419 1.00 83.19 85 ARG A O 1
ATOM 679 N N . ILE A 1 86 ? -22.699 -12.509 26.406 1.00 84.00 86 ILE A N 1
ATOM 680 C CA . ILE A 1 86 ? -21.994 -11.362 26.978 1.00 84.00 86 ILE A CA 1
ATOM 681 C C . ILE A 1 86 ? -21.770 -10.319 25.865 1.00 84.00 86 ILE A C 1
ATOM 683 O O . ILE A 1 86 ? -21.042 -10.596 24.907 1.00 84.00 86 ILE A O 1
ATOM 687 N N . PRO A 1 87 ? -22.350 -9.103 25.959 1.00 86.00 87 PRO A N 1
ATOM 688 C CA . PRO A 1 87 ? -22.282 -8.113 24.879 1.00 86.00 87 PRO A CA 1
ATOM 689 C C . PRO A 1 87 ? -20.852 -7.723 24.487 1.00 86.00 87 PRO A C 1
ATOM 691 O O . PRO A 1 87 ? -20.546 -7.620 23.301 1.00 86.00 87 PRO A O 1
ATOM 694 N N . VAL A 1 88 ? -19.962 -7.561 25.474 1.00 86.88 88 VAL A N 1
ATOM 695 C CA . VAL A 1 88 ? -18.547 -7.227 25.237 1.00 86.88 88 VAL A CA 1
ATOM 696 C C . VAL A 1 88 ? -17.861 -8.337 24.441 1.00 86.88 88 VAL A C 1
ATOM 698 O O . VAL A 1 88 ? -17.211 -8.055 23.440 1.00 86.88 88 VAL A O 1
ATOM 701 N N . VAL A 1 89 ? -18.069 -9.606 24.806 1.00 88.00 89 VAL A N 1
ATOM 702 C CA . VAL A 1 89 ? -17.466 -10.750 24.101 1.00 88.00 89 VAL A CA 1
ATOM 703 C C . VAL A 1 89 ? -17.950 -10.829 22.652 1.00 88.00 89 VAL A C 1
ATOM 705 O O . VAL A 1 89 ? -17.138 -11.036 21.752 1.00 88.00 89 VAL A O 1
ATOM 708 N N . ARG A 1 90 ? -19.242 -10.593 22.391 1.00 90.44 90 ARG A N 1
ATOM 709 C CA . ARG A 1 90 ? -19.782 -10.528 21.020 1.00 90.44 90 ARG A CA 1
ATOM 710 C C . ARG A 1 90 ? -19.138 -9.420 20.192 1.00 90.44 90 ARG A C 1
ATOM 712 O O . ARG A 1 90 ? -18.761 -9.648 19.045 1.00 90.44 90 ARG A O 1
ATOM 719 N N . ASN A 1 91 ? -19.007 -8.228 20.765 1.00 90.94 91 ASN A N 1
ATOM 720 C CA . ASN A 1 91 ? -18.411 -7.089 20.072 1.00 90.94 91 ASN A CA 1
ATOM 721 C C . ASN A 1 91 ? -16.922 -7.321 19.793 1.00 90.94 91 ASN A C 1
ATOM 723 O O . ASN A 1 91 ? -16.447 -7.018 18.700 1.00 90.94 91 ASN A O 1
ATOM 727 N N . VAL A 1 92 ? -16.191 -7.896 20.751 1.00 91.12 92 VAL A N 1
ATOM 728 C CA . VAL A 1 92 ? -14.785 -8.276 20.570 1.00 91.12 92 VAL A CA 1
ATOM 729 C C . VAL A 1 92 ? -14.654 -9.375 19.511 1.00 91.12 92 VAL A C 1
ATOM 731 O O . VAL A 1 92 ? -13.792 -9.268 18.644 1.00 91.12 92 VAL A O 1
ATOM 734 N N . GLN A 1 93 ? -15.540 -10.376 19.491 1.00 92.38 93 GLN A N 1
ATOM 735 C CA . GLN A 1 93 ? -15.573 -11.389 18.429 1.00 92.38 93 GLN A CA 1
ATOM 736 C C . GLN A 1 93 ? -15.834 -10.760 17.055 1.00 92.38 93 GLN A C 1
ATOM 738 O O . GLN A 1 93 ? -15.208 -11.155 16.075 1.00 92.38 93 GLN A O 1
ATOM 743 N N . GLN A 1 94 ? -16.715 -9.762 16.965 1.00 92.38 94 GLN A N 1
ATOM 744 C CA . GLN A 1 94 ? -16.944 -9.032 15.721 1.00 92.38 94 GLN A CA 1
ATOM 745 C C . GLN A 1 94 ? -15.688 -8.271 15.268 1.00 92.38 94 GLN A C 1
ATOM 747 O O . GLN A 1 94 ? -15.336 -8.330 14.092 1.00 92.38 94 GLN A O 1
ATOM 752 N N . LEU A 1 95 ? -14.987 -7.590 16.181 1.00 92.94 95 LEU A N 1
ATOM 753 C CA . LEU A 1 95 ? -13.712 -6.928 15.870 1.00 92.94 95 LEU A CA 1
ATOM 754 C C . LEU A 1 95 ? -12.650 -7.937 15.409 1.00 92.94 95 LEU A C 1
ATOM 756 O O . LEU A 1 95 ? -11.917 -7.653 14.463 1.00 92.94 95 LEU A O 1
ATOM 760 N N . ALA A 1 96 ? -12.608 -9.118 16.031 1.00 92.31 96 ALA A N 1
ATOM 761 C CA . ALA A 1 96 ? -11.707 -10.201 15.653 1.00 92.31 96 ALA A CA 1
ATOM 762 C C . ALA A 1 96 ? -12.003 -10.735 14.248 1.00 92.31 96 ALA A C 1
ATOM 764 O O . ALA A 1 96 ? -11.077 -10.914 13.464 1.00 92.31 96 ALA A O 1
ATOM 765 N N . LEU A 1 97 ? -13.278 -10.920 13.895 1.00 93.38 97 LEU A N 1
ATOM 766 C CA . LEU A 1 97 ? -13.684 -11.324 12.545 1.00 93.38 97 LEU A CA 1
ATOM 767 C C . LEU A 1 97 ? -13.287 -10.276 11.498 1.00 93.38 97 LEU A C 1
ATOM 769 O O . LEU A 1 97 ? -12.732 -10.631 10.464 1.00 93.38 97 LEU A O 1
ATOM 773 N N . GLU A 1 98 ? -13.510 -8.989 11.787 1.00 93.56 98 GLU A N 1
ATOM 774 C CA . GLU A 1 98 ? -13.109 -7.885 10.901 1.00 93.56 98 GLU A CA 1
ATOM 775 C C . GLU A 1 98 ? -11.580 -7.857 10.681 1.00 93.56 98 GLU A C 1
ATOM 777 O O . GLU A 1 98 ? -11.117 -7.579 9.573 1.00 93.56 98 GLU A O 1
ATOM 782 N N . LEU A 1 99 ? -10.792 -8.173 11.716 1.00 91.94 99 LEU A N 1
ATOM 783 C CA . LEU A 1 99 ? -9.335 -8.304 11.630 1.00 91.94 99 LEU A CA 1
ATOM 784 C C . LEU A 1 99 ? -8.913 -9.550 10.833 1.00 91.94 99 LEU A C 1
ATOM 786 O O . LEU A 1 99 ? -8.032 -9.460 9.982 1.00 91.94 99 LEU A O 1
ATOM 790 N N . GLN A 1 100 ? -9.529 -10.705 11.092 1.00 91.94 100 GLN A N 1
ATOM 791 C CA . GLN A 1 100 ? -9.236 -11.972 10.411 1.00 91.94 100 GLN A CA 1
ATOM 792 C C . GLN A 1 100 ? -9.526 -11.886 8.911 1.00 91.94 100 GLN A C 1
ATOM 794 O O . GLN A 1 100 ? -8.697 -12.307 8.103 1.00 91.94 100 GLN A O 1
ATOM 799 N N . GLU A 1 101 ? -10.664 -11.295 8.537 1.00 92.25 101 GLU A N 1
ATOM 800 C CA . GLU A 1 101 ? -11.031 -11.039 7.142 1.00 92.25 101 GLU A CA 1
ATOM 801 C C . GLU A 1 101 ? -9.953 -10.189 6.459 1.00 92.25 101 GLU A C 1
ATOM 803 O O . GLU A 1 101 ? -9.402 -10.602 5.437 1.00 92.25 101 GLU A O 1
ATOM 808 N N . PHE A 1 102 ? -9.559 -9.072 7.082 1.00 92.00 102 PHE A N 1
ATOM 809 C CA . PHE A 1 102 ? -8.500 -8.209 6.562 1.00 92.00 102 PHE A CA 1
ATOM 810 C C . PHE A 1 102 ? -7.155 -8.934 6.420 1.00 92.00 102 PHE A C 1
ATOM 812 O O . PHE A 1 102 ? -6.527 -8.838 5.369 1.00 92.00 102 PHE A O 1
ATOM 819 N N . VAL A 1 103 ? -6.709 -9.669 7.446 1.00 90.12 103 VAL A N 1
ATOM 820 C CA . VAL A 1 103 ? -5.444 -10.421 7.400 1.00 90.12 103 VAL A CA 1
ATOM 821 C C . VAL A 1 103 ? -5.484 -11.450 6.275 1.00 90.12 103 VAL A C 1
ATOM 823 O O . VAL A 1 103 ? -4.540 -11.524 5.496 1.00 90.12 103 VAL A O 1
ATOM 826 N N . SER A 1 104 ? -6.580 -12.200 6.140 1.00 88.94 104 SER A N 1
ATOM 827 C CA . SER A 1 104 ? -6.721 -13.216 5.093 1.00 88.94 104 SER A CA 1
ATOM 828 C C . SER A 1 104 ? -6.653 -12.618 3.684 1.00 88.94 104 SER A C 1
ATOM 830 O O . SER A 1 104 ? -5.937 -13.132 2.821 1.00 88.94 104 SER A O 1
ATOM 832 N N . GLU A 1 105 ? -7.329 -11.489 3.466 1.00 89.25 105 GLU A N 1
ATOM 833 C CA . GLU A 1 105 ? -7.350 -10.787 2.187 1.00 89.25 105 GLU A CA 1
ATOM 834 C C . GLU A 1 105 ? -5.986 -10.155 1.879 1.00 89.25 105 GLU A C 1
ATOM 836 O O . GLU A 1 105 ? -5.459 -10.299 0.774 1.00 89.25 105 GLU A O 1
ATOM 841 N N . ALA A 1 106 ? -5.362 -9.519 2.872 1.00 88.00 106 ALA A N 1
ATOM 842 C CA . ALA A 1 106 ? -4.053 -8.895 2.733 1.00 88.00 106 ALA A CA 1
ATOM 843 C C . ALA A 1 106 ? -2.950 -9.937 2.478 1.00 88.00 106 ALA A C 1
ATOM 845 O O . ALA A 1 106 ? -2.111 -9.733 1.601 1.00 88.00 106 ALA A O 1
ATOM 846 N N . THR A 1 107 ? -2.978 -11.083 3.165 1.00 84.81 107 THR A N 1
ATOM 847 C CA . THR A 1 107 ? -2.076 -12.211 2.887 1.00 84.81 107 THR A CA 1
ATOM 848 C C . THR A 1 107 ? -2.292 -12.735 1.467 1.00 84.81 107 THR A C 1
ATOM 850 O O . THR A 1 107 ? -1.324 -12.908 0.737 1.00 84.81 107 THR A O 1
ATOM 853 N N . GLN A 1 108 ? -3.533 -12.892 0.997 1.00 84.69 108 GLN A N 1
ATOM 854 C CA . GLN A 1 108 ? -3.787 -13.343 -0.377 1.00 84.69 108 GLN A CA 1
ATOM 855 C C . GLN A 1 108 ? -3.231 -12.380 -1.447 1.00 84.69 108 GLN A C 1
ATOM 857 O O . GLN A 1 108 ? -2.871 -12.810 -2.548 1.00 84.69 108 GLN A O 1
ATOM 862 N N . ILE A 1 109 ? -3.193 -11.079 -1.152 1.00 84.19 109 ILE A N 1
ATOM 863 C CA . ILE A 1 109 ? -2.715 -10.044 -2.076 1.00 84.19 109 ILE A CA 1
ATOM 864 C C . ILE A 1 109 ? -1.186 -9.929 -2.045 1.00 84.19 109 ILE A C 1
ATOM 866 O O . ILE A 1 109 ? -0.566 -9.868 -3.108 1.00 84.19 109 ILE A O 1
ATOM 870 N N . PHE A 1 110 ? -0.579 -9.912 -0.856 1.00 79.31 110 PHE A N 1
ATOM 871 C CA . PHE A 1 110 ? 0.836 -9.560 -0.667 1.00 79.31 110 PHE A CA 1
ATOM 872 C C . PHE A 1 110 ? 1.760 -10.738 -0.322 1.00 79.31 110 PHE A C 1
ATOM 874 O O . PHE A 1 110 ? 2.978 -10.565 -0.351 1.00 79.31 110 PHE A O 1
ATOM 881 N N . ASP A 1 111 ? 1.220 -11.917 -0.009 1.00 67.94 111 ASP A N 1
ATOM 882 C CA . ASP A 1 111 ? 1.970 -13.076 0.487 1.00 67.94 111 ASP A CA 1
ATOM 883 C C . ASP A 1 111 ? 1.435 -14.380 -0.147 1.00 67.94 111 ASP A C 1
ATOM 885 O O . ASP A 1 111 ? 0.619 -15.114 0.409 1.00 67.94 111 ASP A O 1
ATOM 889 N N . GLN A 1 112 ? 1.840 -14.645 -1.396 1.00 57.28 112 GLN A N 1
ATOM 890 C CA . GLN A 1 112 ? 1.247 -15.705 -2.228 1.00 57.28 112 GLN A CA 1
ATOM 891 C C . GLN A 1 112 ? 1.647 -17.149 -1.861 1.00 57.28 112 GLN A C 1
ATOM 893 O O . GLN A 1 112 ? 1.154 -18.077 -2.505 1.00 57.28 112 GLN A O 1
ATOM 898 N N . LYS A 1 113 ? 2.490 -17.395 -0.848 1.00 51.91 113 LYS A N 1
ATOM 899 C CA . LYS A 1 113 ? 2.782 -18.761 -0.370 1.00 51.91 113 LYS A CA 1
ATOM 900 C C . LYS A 1 113 ? 3.027 -18.777 1.133 1.00 51.91 113 LYS A C 1
ATOM 902 O O . LYS A 1 113 ? 4.062 -18.317 1.593 1.00 51.91 113 LYS A O 1
ATOM 907 N N . GLY A 1 114 ? 2.110 -19.413 1.860 1.00 44.56 114 GLY A N 1
ATOM 908 C CA . GLY A 1 114 ? 2.039 -19.450 3.323 1.00 44.56 114 GLY A CA 1
ATOM 909 C C . GLY A 1 114 ? 3.221 -20.042 4.103 1.00 44.56 114 GLY A C 1
ATOM 910 O O . GLY A 1 114 ? 3.080 -20.129 5.314 1.00 44.56 114 GLY A O 1
ATOM 911 N N . ASP A 1 115 ? 4.341 -20.384 3.457 1.00 44.00 115 ASP A N 1
ATOM 912 C CA . ASP A 1 115 ? 5.549 -20.964 4.075 1.00 44.00 115 ASP A CA 1
ATOM 913 C C . ASP A 1 115 ? 6.872 -20.379 3.531 1.00 44.00 115 ASP A C 1
ATOM 915 O O . ASP A 1 115 ? 7.956 -20.856 3.872 1.00 44.00 115 ASP A O 1
ATOM 919 N N . ALA A 1 116 ? 6.834 -19.365 2.658 1.00 42.47 116 ALA A N 1
ATOM 920 C CA . ALA A 1 116 ? 8.069 -18.754 2.174 1.00 42.47 116 ALA A CA 1
ATOM 921 C C . ALA A 1 116 ? 8.651 -17.803 3.242 1.00 42.47 116 ALA A C 1
ATOM 923 O O . ALA A 1 116 ? 7.893 -17.098 3.913 1.00 42.47 116 ALA A O 1
ATOM 924 N N . PRO A 1 117 ? 9.986 -17.753 3.432 1.00 47.84 117 PRO A N 1
ATOM 925 C CA . PRO A 1 117 ? 10.593 -16.830 4.382 1.00 47.84 117 PRO A CA 1
ATOM 926 C C . PRO A 1 117 ? 10.162 -15.394 4.063 1.00 47.84 117 PRO A C 1
ATOM 928 O O . PRO A 1 117 ? 10.051 -15.009 2.894 1.00 47.84 117 PRO A O 1
ATOM 931 N N . SER A 1 118 ? 9.940 -14.625 5.132 1.00 46.69 118 SER A N 1
ATOM 932 C CA . SER A 1 118 ? 9.316 -13.292 5.240 1.00 46.69 118 SER A CA 1
ATOM 933 C C . SER A 1 118 ? 9.920 -12.158 4.388 1.00 46.69 118 SER A C 1
ATOM 935 O O . SER A 1 118 ? 9.669 -10.982 4.649 1.00 46.69 118 SER A O 1
ATOM 937 N N . SER A 1 119 ? 10.766 -12.482 3.415 1.00 49.38 119 SER A N 1
ATOM 938 C CA . SER A 1 119 ? 11.456 -11.579 2.497 1.00 49.38 119 SER A CA 1
ATOM 939 C C . SER A 1 119 ? 11.031 -11.741 1.035 1.00 49.38 119 SER A C 1
ATOM 941 O O . SER A 1 119 ? 11.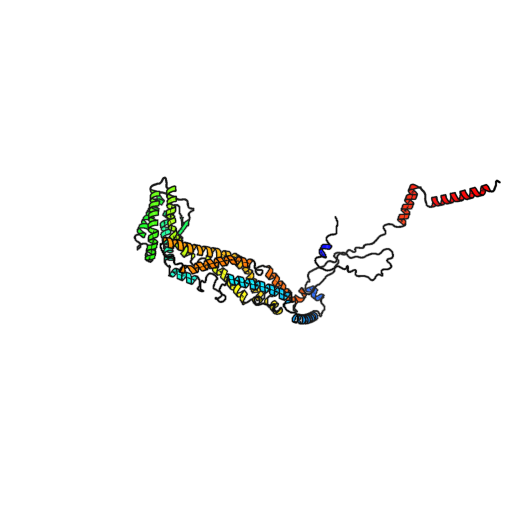448 -10.939 0.200 1.00 49.38 119 SER A O 1
ATOM 943 N N . THR A 1 120 ? 10.225 -12.752 0.694 1.00 55.50 120 THR A N 1
ATOM 944 C CA . THR A 1 120 ? 9.795 -12.956 -0.697 1.00 55.50 120 THR A CA 1
ATOM 945 C C . THR A 1 120 ? 8.607 -12.065 -1.036 1.00 55.50 120 THR A C 1
ATOM 947 O O . THR A 1 120 ? 7.469 -12.303 -0.651 1.00 55.50 120 THR A O 1
ATOM 950 N N . VAL A 1 121 ? 8.900 -10.993 -1.768 1.00 65.94 121 VAL A N 1
ATOM 951 C CA . VAL A 1 121 ? 7.905 -10.051 -2.277 1.00 65.94 121 VAL A CA 1
ATOM 952 C C . VAL A 1 121 ? 7.015 -10.743 -3.312 1.00 65.94 121 VAL A C 1
ATOM 954 O O . VAL A 1 121 ? 7.512 -11.299 -4.300 1.00 65.94 121 VAL A O 1
ATOM 957 N N . ALA A 1 122 ? 5.695 -10.705 -3.093 1.00 64.75 122 ALA A N 1
ATOM 958 C CA . ALA A 1 122 ? 4.717 -11.246 -4.032 1.00 64.75 122 ALA A CA 1
ATOM 959 C C . ALA A 1 122 ? 4.949 -10.706 -5.454 1.00 64.75 122 ALA A C 1
ATOM 961 O O . ALA A 1 122 ? 5.425 -9.589 -5.652 1.00 64.75 122 ALA A O 1
ATOM 962 N N . CYS A 1 123 ? 4.645 -11.534 -6.454 1.00 75.69 123 CYS A N 1
ATOM 963 C CA . CYS A 1 123 ? 4.854 -11.263 -7.881 1.00 75.69 123 CYS A CA 1
ATOM 964 C C . CYS A 1 123 ? 6.314 -11.181 -8.372 1.00 75.69 123 CYS A C 1
ATOM 966 O O . CYS A 1 123 ? 6.522 -11.283 -9.580 1.00 75.69 123 CYS A O 1
ATOM 968 N N . MET A 1 124 ? 7.321 -11.090 -7.492 1.00 77.06 124 MET A N 1
ATOM 969 C CA . MET A 1 124 ? 8.753 -11.010 -7.851 1.00 77.06 124 MET A CA 1
ATOM 970 C C . MET A 1 124 ? 9.577 -12.205 -7.344 1.00 77.06 124 MET A C 1
ATOM 972 O O . MET A 1 124 ? 10.754 -12.090 -7.005 1.00 77.06 124 MET A O 1
ATOM 976 N N . ALA A 1 125 ? 8.961 -13.382 -7.297 1.00 69.81 125 ALA A N 1
ATOM 977 C CA . ALA A 1 125 ? 9.652 -14.638 -7.015 1.00 69.81 125 ALA A CA 1
ATOM 978 C C . ALA A 1 125 ? 9.051 -15.791 -7.839 1.00 69.81 125 ALA A C 1
ATOM 980 O O . ALA A 1 125 ? 8.479 -16.731 -7.272 1.00 69.81 125 ALA A O 1
ATOM 981 N N . PRO A 1 126 ? 9.110 -15.726 -9.185 1.00 63.34 126 PRO A N 1
ATOM 982 C CA . PRO A 1 126 ? 8.581 -16.797 -10.016 1.00 63.34 126 PRO A CA 1
ATOM 983 C C . PRO A 1 126 ? 9.307 -18.104 -9.667 1.00 63.34 126 PRO A C 1
ATOM 985 O O . PRO A 1 126 ? 10.535 -18.182 -9.670 1.00 63.34 126 PRO A O 1
ATOM 988 N N . ASN A 1 127 ? 8.537 -19.133 -9.307 1.00 63.00 127 ASN A N 1
ATOM 989 C CA . ASN A 1 127 ? 9.035 -20.447 -8.878 1.00 63.00 127 ASN A CA 1
ATOM 990 C C . ASN A 1 127 ? 9.903 -20.450 -7.598 1.00 63.00 127 ASN A C 1
ATOM 992 O O . ASN A 1 127 ? 10.650 -21.400 -7.375 1.00 63.00 127 ASN A O 1
ATOM 996 N N . GLY A 1 128 ? 9.803 -19.426 -6.740 1.00 62.16 128 GLY A N 1
ATOM 997 C CA . GLY A 1 128 ? 10.498 -19.384 -5.443 1.00 62.16 128 GLY A CA 1
ATOM 998 C C . GLY A 1 128 ? 11.985 -19.010 -5.505 1.00 62.16 128 GLY A C 1
ATOM 999 O O . GLY A 1 128 ? 12.662 -19.055 -4.482 1.00 62.16 128 GLY A O 1
ATOM 1000 N N . ARG A 1 129 ? 12.499 -18.622 -6.679 1.00 66.31 129 ARG A N 1
ATOM 1001 C CA . ARG A 1 129 ? 13.825 -17.995 -6.828 1.00 66.31 129 ARG A CA 1
ATOM 1002 C C . ARG A 1 129 ? 13.683 -16.474 -6.807 1.00 66.31 129 ARG A C 1
ATOM 1004 O O . ARG A 1 129 ? 12.645 -15.958 -7.214 1.00 66.31 129 ARG A O 1
ATOM 1011 N N . SER A 1 130 ? 14.712 -15.755 -6.353 1.00 73.50 130 SER A N 1
ATOM 1012 C CA . SER A 1 130 ? 14.702 -14.288 -6.395 1.00 73.50 130 SER A CA 1
ATOM 1013 C C . SER A 1 130 ? 14.623 -13.794 -7.843 1.00 73.50 130 SER A C 1
ATOM 1015 O O . SER A 1 130 ? 15.289 -14.334 -8.731 1.00 73.50 130 SER A O 1
ATOM 1017 N N . PHE A 1 131 ? 13.812 -12.760 -8.092 1.00 81.12 131 PHE A N 1
ATOM 1018 C CA . PHE A 1 131 ? 13.711 -12.142 -9.418 1.00 81.12 131 PHE A CA 1
ATOM 1019 C C . PHE A 1 131 ? 15.074 -11.662 -9.930 1.00 81.12 131 PHE A C 1
ATOM 1021 O O . PHE A 1 131 ? 15.383 -11.840 -11.101 1.00 81.12 131 PHE A O 1
ATOM 1028 N N . GLU A 1 132 ? 15.931 -11.154 -9.041 1.00 81.56 132 GLU A N 1
ATOM 1029 C CA . GLU A 1 132 ? 17.305 -10.755 -9.360 1.00 81.56 132 GLU A CA 1
ATOM 1030 C C . GLU A 1 132 ? 18.136 -11.912 -9.941 1.00 81.56 132 GLU A C 1
ATOM 1032 O O . GLU A 1 132 ? 18.768 -11.760 -10.985 1.00 81.56 132 GLU A O 1
ATOM 1037 N N . ALA A 1 133 ? 18.092 -13.102 -9.328 1.00 82.44 133 ALA A N 1
ATOM 1038 C CA . ALA A 1 133 ? 18.812 -14.268 -9.841 1.00 82.44 133 ALA A CA 1
ATOM 1039 C C . ALA A 1 133 ? 18.309 -14.680 -11.233 1.00 82.44 133 ALA A C 1
ATOM 1041 O O . ALA A 1 133 ? 19.092 -15.093 -12.089 1.00 82.44 133 ALA A O 1
ATOM 1042 N N . PHE A 1 134 ? 17.006 -14.534 -11.472 1.00 83.44 134 PHE A N 1
ATOM 1043 C CA . PHE A 1 134 ? 16.405 -14.783 -12.775 1.00 83.44 134 PHE A CA 1
ATOM 1044 C C . PHE A 1 134 ? 16.831 -13.745 -13.829 1.00 83.44 134 PHE A C 1
ATOM 1046 O O . PHE A 1 134 ? 17.189 -14.127 -14.944 1.00 83.44 134 PHE A O 1
ATOM 1053 N N . LEU A 1 135 ? 16.876 -12.455 -13.486 1.00 84.19 135 LEU A N 1
ATOM 1054 C CA . LEU A 1 135 ? 17.384 -11.409 -14.382 1.00 84.19 135 LEU A CA 1
ATOM 1055 C C . LEU A 1 135 ? 18.860 -11.630 -14.727 1.00 84.19 135 LEU A C 1
ATOM 1057 O O . LEU A 1 135 ? 19.239 -11.547 -15.894 1.00 84.19 135 LEU A O 1
ATOM 1061 N N . ASN A 1 136 ? 19.676 -12.007 -13.742 1.00 84.06 136 ASN A N 1
ATOM 1062 C CA . ASN A 1 136 ? 21.080 -12.355 -13.960 1.00 84.06 136 ASN A CA 1
ATOM 1063 C C . ASN A 1 136 ? 21.227 -13.564 -14.895 1.00 84.06 136 ASN A C 1
ATOM 1065 O O . ASN A 1 136 ? 22.111 -13.583 -15.751 1.00 84.06 136 ASN A O 1
ATOM 1069 N N . GLN A 1 137 ? 20.327 -14.546 -14.793 1.00 84.94 137 GLN A N 1
ATOM 1070 C CA . GLN A 1 137 ? 20.284 -15.681 -15.712 1.00 84.94 137 GLN A CA 1
ATOM 1071 C C . GLN A 1 137 ? 19.918 -15.249 -17.143 1.00 84.94 137 GLN A C 1
ATOM 1073 O O . GLN A 1 137 ? 20.561 -15.713 -18.087 1.00 84.94 137 GLN A O 1
ATOM 1078 N N . ILE A 1 138 ? 18.933 -14.359 -17.322 1.00 84.19 138 ILE A N 1
ATOM 1079 C CA . ILE A 1 138 ? 18.601 -13.796 -18.643 1.00 84.19 138 ILE A CA 1
ATOM 1080 C C . ILE A 1 138 ? 19.796 -13.039 -19.212 1.00 84.19 138 ILE A C 1
ATOM 1082 O O . ILE A 1 138 ? 20.173 -13.293 -20.352 1.00 84.19 138 ILE A O 1
ATOM 1086 N N . ASN A 1 139 ? 20.423 -12.161 -18.431 1.00 83.44 139 ASN A N 1
ATOM 1087 C CA . ASN A 1 139 ? 21.569 -11.372 -18.882 1.00 83.44 139 ASN A CA 1
ATOM 1088 C C . ASN A 1 139 ? 22.761 -12.261 -19.268 1.00 83.44 139 ASN A C 1
ATOM 1090 O O . ASN A 1 139 ? 23.435 -11.996 -20.263 1.00 83.44 139 ASN A O 1
ATOM 1094 N N . ALA A 1 140 ? 22.987 -13.364 -18.549 1.00 83.69 140 ALA A N 1
ATOM 1095 C CA . ALA A 1 140 ? 24.023 -14.334 -18.895 1.00 83.69 140 ALA A CA 1
ATOM 1096 C C . ALA A 1 140 ? 23.714 -15.093 -20.201 1.00 83.69 140 ALA A C 1
ATOM 1098 O O . ALA A 1 140 ? 24.614 -15.330 -21.012 1.00 83.69 140 ALA A O 1
ATOM 1099 N N . GLN A 1 141 ? 22.452 -15.473 -20.424 1.00 84.12 141 GLN A N 1
ATOM 1100 C CA . GLN A 1 141 ? 22.024 -16.200 -21.626 1.00 84.12 141 GLN A CA 1
ATOM 1101 C C . GLN A 1 141 ? 21.915 -15.293 -22.861 1.00 84.12 141 GLN A C 1
ATOM 1103 O O . GLN A 1 141 ? 22.271 -15.699 -23.967 1.00 84.12 141 GLN A O 1
ATOM 1108 N N . GLU A 1 142 ? 21.445 -14.063 -22.674 1.00 84.44 142 GLU A N 1
ATOM 1109 C CA . GLU A 1 142 ? 21.194 -13.055 -23.704 1.00 84.44 142 GLU A CA 1
ATOM 1110 C C . GLU A 1 142 ? 22.137 -11.850 -23.529 1.00 84.44 142 GLU A C 1
ATOM 1112 O O . GLU A 1 142 ? 21.731 -10.693 -23.599 1.00 84.44 142 GLU A O 1
ATOM 1117 N N . SER A 1 143 ? 23.442 -12.108 -23.375 1.00 83.19 143 SER A N 1
ATOM 1118 C CA . SER A 1 143 ? 24.473 -11.069 -23.169 1.00 83.19 143 SER A CA 1
ATOM 1119 C C . SER A 1 143 ? 24.623 -10.070 -24.328 1.00 83.19 143 SER A C 1
ATOM 1121 O O . SER A 1 143 ? 25.510 -9.218 -24.319 1.00 83.19 143 SER A O 1
ATOM 1123 N N . PHE A 1 144 ? 23.858 -10.244 -25.406 1.00 85.88 144 PHE A N 1
ATOM 1124 C CA . PHE A 1 144 ? 23.870 -9.343 -26.548 1.00 85.88 144 PHE A CA 1
ATOM 1125 C C . PHE A 1 144 ? 23.127 -8.038 -26.250 1.00 85.88 144 PHE A C 1
ATOM 1127 O O . PHE A 1 144 ? 23.534 -7.019 -26.796 1.00 85.88 144 PHE A O 1
ATOM 1134 N N . TRP A 1 145 ? 22.123 -8.037 -25.362 1.00 87.31 145 TRP A N 1
ATOM 1135 C CA . TRP A 1 145 ? 21.398 -6.820 -24.978 1.00 87.31 145 TRP A CA 1
ATOM 1136 C C . TRP A 1 145 ? 22.341 -5.769 -24.399 1.00 87.31 145 TRP A C 1
ATOM 1138 O O . TRP A 1 145 ? 22.434 -4.676 -24.938 1.00 87.31 145 TRP A O 1
ATOM 1148 N N . GLU A 1 146 ? 23.130 -6.141 -23.388 1.00 87.00 146 GLU A N 1
ATOM 1149 C CA . GLU A 1 146 ? 24.134 -5.266 -22.771 1.00 87.00 146 GLU A CA 1
ATOM 1150 C C . GLU A 1 146 ? 25.106 -4.685 -23.805 1.00 87.00 146 GLU A C 1
ATOM 1152 O O . GLU A 1 146 ? 25.382 -3.487 -23.815 1.00 87.00 146 GLU A O 1
ATOM 1157 N N . ARG A 1 147 ? 25.621 -5.532 -24.705 1.00 87.12 147 ARG A N 1
ATOM 1158 C CA . ARG A 1 147 ? 26.615 -5.118 -25.704 1.00 87.12 147 ARG A CA 1
ATOM 1159 C C . ARG A 1 147 ? 26.025 -4.163 -26.735 1.00 87.12 147 ARG A C 1
ATOM 1161 O O . ARG A 1 147 ? 26.693 -3.200 -27.103 1.00 87.12 147 ARG A O 1
ATOM 1168 N N . ILE A 1 148 ? 24.799 -4.421 -27.192 1.00 86.50 148 ILE A N 1
ATOM 1169 C CA . ILE A 1 148 ? 24.086 -3.536 -28.118 1.00 86.50 148 ILE A CA 1
ATOM 1170 C C . ILE A 1 148 ? 23.808 -2.198 -27.436 1.00 86.50 148 ILE A C 1
ATOM 1172 O O . ILE A 1 148 ? 24.145 -1.164 -28.002 1.00 86.50 148 ILE A O 1
ATOM 1176 N N . THR A 1 149 ? 23.295 -2.209 -26.205 1.00 87.00 149 THR A N 1
ATOM 1177 C CA . THR A 1 149 ? 23.035 -0.992 -25.426 1.00 87.00 149 THR A CA 1
ATOM 1178 C C . THR A 1 149 ? 24.306 -0.176 -25.202 1.00 87.00 149 THR A C 1
ATOM 1180 O O . THR A 1 149 ? 24.310 1.032 -25.423 1.00 87.00 149 THR A O 1
ATOM 1183 N N . ALA A 1 150 ? 25.418 -0.825 -24.847 1.00 86.31 150 ALA A N 1
ATOM 1184 C CA . ALA A 1 150 ? 26.699 -0.150 -24.663 1.00 86.31 150 ALA A CA 1
ATOM 1185 C C . ALA A 1 150 ? 27.218 0.488 -25.962 1.00 86.31 150 ALA A C 1
ATOM 1187 O O . ALA A 1 150 ? 27.761 1.589 -25.919 1.00 86.31 150 ALA A O 1
ATOM 1188 N N . TYR A 1 151 ? 27.048 -0.175 -27.109 1.00 85.75 151 TYR A N 1
ATOM 1189 C CA . TYR A 1 151 ? 27.412 0.386 -28.414 1.00 85.75 151 TYR A CA 1
ATOM 1190 C C . TYR A 1 151 ? 26.530 1.576 -28.800 1.00 85.75 151 TYR A C 1
ATOM 1192 O O . TYR A 1 151 ? 27.041 2.595 -29.262 1.00 85.75 151 TYR A O 1
ATOM 1200 N N . VAL A 1 152 ? 25.226 1.467 -28.550 1.00 84.94 152 VAL A N 1
ATOM 1201 C CA . VAL A 1 152 ? 24.245 2.530 -28.778 1.00 84.94 152 VAL A CA 1
ATOM 1202 C C . VAL A 1 152 ? 24.591 3.781 -27.973 1.00 84.94 152 VAL A C 1
ATOM 1204 O O . VAL A 1 152 ? 24.787 4.843 -28.557 1.00 84.94 152 VAL A O 1
ATOM 1207 N N . GLN A 1 153 ? 24.749 3.640 -26.657 1.00 83.62 153 GLN A N 1
ATOM 1208 C CA . GLN A 1 153 ? 24.974 4.765 -25.745 1.00 83.62 153 GLN A CA 1
ATOM 1209 C C . GLN A 1 153 ? 26.366 5.393 -25.891 1.00 83.62 153 GLN A C 1
ATOM 1211 O O . GLN A 1 153 ? 26.527 6.602 -25.757 1.00 83.62 153 GLN A O 1
ATOM 1216 N N . ARG A 1 154 ? 27.410 4.589 -26.144 1.00 82.44 154 ARG A N 1
ATOM 1217 C CA . ARG A 1 154 ? 28.800 5.085 -26.124 1.00 82.44 154 ARG A CA 1
ATOM 1218 C C . ARG A 1 154 ? 29.344 5.487 -27.490 1.00 82.44 154 ARG A C 1
ATOM 1220 O O . ARG A 1 154 ? 30.300 6.259 -27.528 1.00 82.44 154 ARG A O 1
ATOM 1227 N N . SER A 1 155 ? 28.779 4.966 -28.578 1.00 83.00 155 SER A N 1
ATOM 1228 C CA . SER A 1 155 ? 29.304 5.175 -29.933 1.00 83.00 155 SER A CA 1
ATOM 1229 C C . SER A 1 155 ? 28.219 5.673 -30.881 1.00 83.00 155 SER A C 1
ATOM 1231 O O . SER A 1 155 ? 28.252 6.835 -31.274 1.00 83.00 155 SER A O 1
ATOM 1233 N N . LEU A 1 156 ? 27.220 4.841 -31.192 1.00 82.69 156 LEU A N 1
ATOM 1234 C CA . LEU A 1 156 ? 26.302 5.100 -32.305 1.00 82.69 156 LEU A CA 1
ATOM 1235 C C . LEU A 1 156 ? 25.463 6.375 -32.116 1.00 82.69 156 LEU A C 1
ATOM 1237 O O . LEU A 1 156 ? 25.341 7.153 -33.057 1.00 82.69 156 LEU A O 1
ATOM 1241 N N . ALA A 1 157 ? 24.930 6.634 -30.916 1.00 83.44 157 ALA A N 1
ATOM 1242 C CA . ALA A 1 157 ? 24.147 7.847 -30.654 1.00 83.44 157 ALA A CA 1
ATOM 1243 C C . ALA A 1 157 ? 24.986 9.131 -30.795 1.00 83.44 157 ALA A C 1
ATOM 1245 O O . ALA A 1 157 ? 24.531 10.118 -31.370 1.00 83.44 157 ALA A O 1
ATOM 1246 N N . ARG A 1 158 ? 26.244 9.099 -30.331 1.00 81.81 158 ARG A N 1
ATOM 1247 C CA . ARG A 1 158 ? 27.173 10.236 -30.431 1.00 81.81 158 ARG A CA 1
ATOM 1248 C C . ARG A 1 158 ? 27.584 10.512 -31.872 1.00 81.81 158 ARG A C 1
ATOM 1250 O O . ARG A 1 158 ? 27.586 11.664 -32.293 1.00 81.81 158 ARG A O 1
ATOM 1257 N N . GLU A 1 159 ? 27.902 9.458 -32.618 1.00 81.12 159 GLU A N 1
ATOM 1258 C CA . GLU A 1 159 ? 28.296 9.539 -34.028 1.00 81.12 159 GLU A CA 1
ATOM 1259 C C . GLU A 1 159 ? 27.132 10.039 -34.908 1.00 81.12 159 GLU A C 1
ATOM 1261 O O . GLU A 1 159 ? 27.331 10.836 -35.827 1.00 81.12 159 GLU A O 1
ATOM 1266 N N . LEU A 1 160 ? 25.894 9.655 -34.577 1.00 83.88 160 LEU A N 1
ATOM 1267 C CA . LEU A 1 160 ? 24.695 10.069 -35.305 1.00 83.88 160 LEU A CA 1
ATOM 1268 C C . LEU A 1 160 ? 24.154 11.450 -34.927 1.00 83.88 160 LEU A C 1
ATOM 1270 O O . LEU A 1 160 ? 23.360 11.982 -35.696 1.00 83.88 160 LEU A O 1
ATOM 1274 N N . ASN A 1 161 ? 24.591 12.065 -33.825 1.00 83.50 161 ASN A N 1
ATOM 1275 C CA . ASN A 1 161 ? 24.011 13.312 -33.308 1.00 83.50 161 ASN A CA 1
ATOM 1276 C C . ASN A 1 161 ? 23.945 14.436 -34.367 1.00 83.50 161 ASN A C 1
ATOM 1278 O O . ASN A 1 161 ? 22.909 15.055 -34.592 1.00 83.50 161 ASN A O 1
ATOM 1282 N N . SER A 1 162 ? 25.038 14.642 -35.107 1.00 80.00 162 SER A N 1
ATOM 1283 C CA . SER A 1 162 ? 25.093 15.616 -36.215 1.00 80.00 162 SER A CA 1
ATOM 1284 C C . SER A 1 162 ? 24.088 15.324 -37.341 1.00 80.00 162 SER A C 1
ATOM 1286 O O . SER A 1 162 ? 23.481 16.238 -37.896 1.00 80.00 162 SER A O 1
ATOM 1288 N N . THR A 1 163 ? 23.882 14.042 -37.651 1.00 82.50 163 THR A N 1
ATOM 1289 C CA . THR A 1 163 ? 22.945 13.584 -38.680 1.00 82.50 163 THR A CA 1
ATOM 1290 C C . THR A 1 163 ? 21.509 13.719 -38.202 1.00 82.50 163 THR A C 1
ATOM 1292 O O . THR A 1 163 ? 20.655 14.185 -38.953 1.00 82.50 163 THR A O 1
ATOM 1295 N N . THR A 1 164 ? 21.232 13.349 -36.951 1.00 80.00 164 THR A N 1
ATOM 1296 C CA . THR A 1 164 ? 19.890 13.440 -36.379 1.00 80.00 164 THR A CA 1
ATOM 1297 C C . THR A 1 164 ? 19.452 14.892 -36.248 1.00 80.00 164 THR A C 1
ATOM 1299 O O . THR A 1 164 ? 18.339 15.218 -36.658 1.00 80.00 164 THR A O 1
ATOM 1302 N N . LEU A 1 165 ? 20.341 15.798 -35.826 1.00 81.12 165 LEU A N 1
ATOM 1303 C CA . LEU A 1 165 ? 20.055 17.237 -35.798 1.00 81.12 165 LEU A CA 1
ATOM 1304 C C . LEU A 1 165 ? 19.704 17.786 -37.192 1.00 81.12 165 LEU A C 1
ATOM 1306 O O . LEU A 1 165 ? 18.797 18.611 -37.312 1.00 81.12 165 LEU A O 1
ATOM 1310 N N . CYS A 1 166 ? 20.355 17.276 -38.246 1.00 79.88 166 CYS A N 1
ATOM 1311 C CA . CYS A 1 166 ? 20.084 17.664 -39.633 1.00 79.88 166 CYS A CA 1
ATOM 1312 C C . CYS A 1 166 ? 18.665 17.285 -40.075 1.00 79.88 166 CYS A C 1
ATOM 1314 O O . CYS A 1 166 ? 17.958 18.098 -40.662 1.00 79.88 166 CYS A O 1
ATOM 1316 N N . ILE A 1 167 ? 18.202 16.084 -39.726 1.00 78.69 167 ILE A N 1
ATOM 1317 C CA . ILE A 1 167 ? 16.840 15.615 -40.041 1.00 78.69 167 ILE A CA 1
ATOM 1318 C C . ILE A 1 167 ? 15.790 16.107 -39.023 1.00 78.69 167 ILE A C 1
ATOM 1320 O O . ILE A 1 167 ? 14.596 15.849 -39.173 1.00 78.69 167 ILE A O 1
ATOM 1324 N N . GLY A 1 168 ? 16.203 16.868 -38.004 1.00 75.62 168 GLY A N 1
ATOM 1325 C CA . GLY A 1 168 ? 15.327 17.412 -36.964 1.00 75.62 168 GLY A CA 1
ATOM 1326 C C . GLY A 1 168 ? 14.854 16.369 -35.954 1.00 75.62 168 GLY A C 1
ATOM 1327 O O . GLY A 1 168 ? 13.687 16.361 -35.577 1.00 75.62 168 GLY A O 1
ATOM 1328 N N . ILE A 1 169 ? 15.763 15.484 -35.558 1.00 80.81 169 ILE A N 1
ATOM 1329 C CA . ILE A 1 169 ? 15.630 14.515 -34.473 1.00 80.81 169 ILE A CA 1
ATOM 1330 C C . ILE A 1 169 ? 16.753 14.812 -33.477 1.00 80.81 169 ILE A C 1
ATOM 1332 O O . ILE A 1 169 ? 17.915 14.922 -33.869 1.00 80.81 169 ILE A O 1
ATOM 1336 N N . ARG A 1 170 ? 16.456 14.925 -32.186 1.00 80.75 170 ARG A N 1
ATOM 1337 C CA . ARG A 1 170 ? 17.511 15.038 -31.174 1.00 80.75 170 ARG A CA 1
ATOM 1338 C C . ARG A 1 170 ? 17.723 13.683 -30.510 1.00 80.75 170 ARG A C 1
ATOM 1340 O O . ARG A 1 170 ? 16.762 13.067 -30.065 1.00 80.75 170 ARG A O 1
ATOM 1347 N N . LEU A 1 171 ? 18.975 13.229 -30.477 1.00 80.38 171 LEU A N 1
ATOM 1348 C CA . LEU A 1 171 ? 19.385 12.073 -29.686 1.00 80.38 171 LEU A CA 1
ATOM 1349 C C . LEU A 1 171 ? 19.990 12.562 -28.373 1.00 80.38 171 LEU A C 1
ATOM 1351 O O . LEU A 1 171 ? 20.912 13.380 -28.394 1.00 80.38 171 LEU A O 1
ATOM 1355 N N . ASP A 1 172 ? 19.485 12.061 -27.254 1.00 77.62 172 ASP A N 1
ATOM 1356 C CA . ASP A 1 172 ? 20.085 12.299 -25.943 1.00 77.62 172 ASP A CA 1
ATOM 1357 C C . ASP A 1 172 ? 21.241 11.318 -25.671 1.00 77.62 172 ASP A C 1
ATOM 1359 O O . ASP A 1 172 ? 21.448 10.337 -26.392 1.00 77.62 172 ASP A O 1
ATOM 1363 N N . ASP A 1 173 ? 22.029 11.584 -24.625 1.00 69.62 173 ASP A N 1
ATOM 1364 C CA . ASP A 1 173 ? 23.225 10.797 -24.275 1.00 69.62 173 ASP A CA 1
ATOM 1365 C C . ASP A 1 173 ? 22.918 9.323 -23.936 1.00 69.62 173 ASP A C 1
ATOM 1367 O O . ASP A 1 173 ? 23.793 8.458 -24.025 1.00 69.62 173 ASP A O 1
ATOM 1371 N N . ASP A 1 174 ? 21.677 9.018 -23.553 1.00 65.31 174 ASP A N 1
ATOM 1372 C CA . ASP A 1 174 ? 21.180 7.659 -23.313 1.00 65.31 174 ASP A CA 1
ATOM 1373 C C . ASP A 1 174 ? 20.696 6.953 -24.596 1.00 65.31 174 ASP A C 1
ATOM 1375 O O . ASP A 1 174 ? 20.347 5.765 -24.573 1.00 65.31 174 ASP A O 1
ATOM 1379 N N . GLY A 1 175 ? 20.733 7.674 -25.719 1.00 65.69 175 GLY A N 1
ATOM 1380 C CA . GLY A 1 175 ? 20.317 7.251 -27.043 1.00 65.69 175 GLY A CA 1
ATOM 1381 C C . GLY A 1 175 ? 18.844 7.496 -27.348 1.00 65.69 175 GLY A C 1
ATOM 1382 O O . GLY A 1 175 ? 18.450 7.141 -28.456 1.00 65.69 175 GLY A O 1
ATOM 1383 N N . SER A 1 176 ? 18.046 8.049 -26.424 1.00 75.62 176 SER A N 1
ATOM 1384 C CA . SER A 1 176 ? 16.613 8.318 -26.620 1.00 75.62 176 SER A CA 1
ATOM 1385 C C . SER A 1 176 ? 16.354 9.426 -27.652 1.00 75.62 176 SER A C 1
ATOM 1387 O O . SER A 1 176 ? 17.233 10.235 -27.939 1.00 75.62 176 SER A O 1
ATOM 1389 N N . ILE A 1 177 ? 15.167 9.409 -28.272 1.00 77.88 177 ILE A N 1
ATOM 1390 C CA . ILE A 1 177 ? 14.775 10.347 -29.334 1.00 77.88 177 ILE A CA 1
ATOM 1391 C C . ILE A 1 177 ? 13.809 11.401 -28.776 1.00 77.88 177 ILE A C 1
ATOM 1393 O O . ILE A 1 177 ? 12.745 11.044 -28.270 1.00 77.88 177 ILE A O 1
ATOM 1397 N N . ASP A 1 178 ? 14.133 12.681 -28.969 1.00 73.25 178 ASP A N 1
ATOM 1398 C CA . ASP A 1 178 ? 13.202 13.806 -28.843 1.00 73.25 178 ASP A CA 1
ATOM 1399 C C . ASP A 1 178 ? 12.778 14.300 -30.241 1.00 73.25 178 ASP A C 1
ATOM 1401 O O . ASP A 1 178 ? 13.594 14.752 -31.055 1.00 73.25 178 ASP A O 1
ATOM 1405 N N . GLU A 1 179 ? 11.480 14.168 -30.528 1.00 66.50 179 GLU A N 1
ATOM 1406 C CA . GLU A 1 179 ? 10.853 14.508 -31.813 1.00 66.50 179 GLU A CA 1
ATOM 1407 C C . GLU A 1 179 ? 10.368 15.968 -31.879 1.00 66.50 179 GLU A C 1
ATOM 1409 O O . GLU A 1 179 ? 10.026 16.455 -32.960 1.00 66.50 179 GLU A O 1
ATOM 1414 N N . ASN A 1 180 ? 10.367 16.703 -30.757 1.00 64.38 180 ASN A N 1
ATOM 1415 C CA . ASN A 1 180 ? 9.856 18.080 -30.683 1.00 64.38 180 ASN A CA 1
ATOM 1416 C C . ASN A 1 180 ? 10.861 19.139 -31.166 1.00 64.38 180 ASN A C 1
ATOM 1418 O O . ASN A 1 180 ? 10.686 20.334 -30.914 1.00 64.38 180 ASN A O 1
ATOM 1422 N N . PHE A 1 181 ? 11.919 18.724 -31.864 1.00 63.53 181 PHE A N 1
ATOM 1423 C CA . PHE A 1 181 ? 12.981 19.620 -32.294 1.00 63.53 181 PHE A CA 1
ATOM 1424 C C . PHE A 1 181 ? 12.737 20.150 -33.724 1.00 63.53 181 PHE A C 1
ATOM 1426 O O . PHE A 1 181 ? 12.531 19.367 -34.663 1.00 63.53 181 PHE A O 1
ATOM 1433 N N . PRO A 1 182 ? 12.761 21.481 -33.942 1.00 63.38 182 PRO A N 1
ATOM 1434 C CA . PRO A 1 182 ? 12.702 22.036 -35.288 1.00 63.38 182 PRO A CA 1
ATOM 1435 C C . PRO A 1 182 ? 13.963 21.633 -36.064 1.00 63.38 182 PRO A C 1
ATOM 1437 O O . PRO A 1 182 ? 15.074 21.686 -35.536 1.00 63.38 182 PRO A O 1
ATOM 1440 N N . SER A 1 183 ? 13.802 21.214 -37.321 1.00 61.03 183 SER A N 1
ATOM 1441 C CA . SER A 1 183 ? 14.929 20.855 -38.189 1.00 61.03 183 SER A CA 1
ATOM 1442 C C . SER A 1 183 ? 15.834 22.066 -38.414 1.00 61.03 183 SER A C 1
ATOM 1444 O O . SER A 1 183 ? 15.397 23.065 -38.984 1.00 61.03 183 SER A O 1
ATOM 1446 N N . GLN A 1 184 ? 17.095 21.974 -37.990 1.00 64.06 184 GLN A N 1
ATOM 1447 C CA . GLN A 1 184 ? 18.115 22.987 -38.255 1.00 64.06 184 GLN A CA 1
ATOM 1448 C C . GLN A 1 184 ? 18.889 22.580 -39.505 1.00 64.06 184 GLN A C 1
ATOM 1450 O O . GLN A 1 184 ? 19.965 21.990 -39.417 1.00 64.06 184 GLN A O 1
ATOM 1455 N N . VAL A 1 185 ? 18.324 22.831 -40.686 1.00 63.03 185 VAL A N 1
ATOM 1456 C CA . VAL A 1 185 ? 19.013 22.460 -41.924 1.00 63.03 185 VAL A CA 1
ATOM 1457 C C . VAL A 1 185 ? 19.883 23.614 -42.397 1.00 63.03 185 VAL A C 1
ATOM 1459 O O . VAL A 1 185 ? 19.412 24.536 -43.050 1.00 63.03 185 VAL A O 1
ATOM 1462 N N . ASN A 1 186 ? 21.168 23.531 -42.062 1.00 69.44 186 ASN A N 1
ATOM 1463 C CA . ASN A 1 186 ? 22.211 24.377 -42.632 1.00 69.44 186 ASN A CA 1
ATOM 1464 C C . ASN A 1 186 ? 23.086 23.526 -43.561 1.00 69.44 186 ASN A C 1
ATOM 1466 O O . ASN A 1 186 ? 23.425 22.387 -43.225 1.00 69.44 186 ASN A O 1
ATOM 1470 N N . THR A 1 187 ? 23.519 24.084 -44.691 1.00 69.44 187 THR A N 1
ATOM 1471 C CA . THR A 1 187 ? 24.426 23.425 -45.655 1.00 69.44 187 THR A CA 1
ATOM 1472 C C . THR A 1 187 ? 25.733 22.943 -45.011 1.00 69.44 187 THR A C 1
ATOM 1474 O O . THR A 1 187 ? 26.250 21.886 -45.372 1.00 69.44 187 THR A O 1
ATOM 1477 N N . SER A 1 188 ? 26.228 23.656 -43.994 1.00 78.38 188 SER A N 1
ATOM 1478 C CA . SER A 1 188 ? 27.389 23.264 -43.181 1.00 78.38 188 SER A CA 1
ATOM 1479 C C . SER A 1 188 ? 27.133 22.071 -42.251 1.00 78.38 188 SER A C 1
ATOM 1481 O O . SER A 1 188 ? 28.039 21.286 -41.985 1.00 78.38 188 SER A O 1
ATOM 1483 N N . LEU A 1 189 ? 25.905 21.914 -41.753 1.00 80.88 189 LEU A N 1
ATOM 1484 C CA . LEU A 1 189 ? 25.527 20.791 -40.895 1.00 80.88 189 LEU A CA 1
ATOM 1485 C C . LEU A 1 189 ? 25.295 19.524 -41.732 1.00 80.88 189 LEU A C 1
ATOM 1487 O O . LEU A 1 189 ? 25.697 18.436 -41.327 1.00 80.88 189 LEU A O 1
ATOM 1491 N N . ALA A 1 190 ? 24.712 19.673 -42.925 1.00 80.19 190 ALA A N 1
ATOM 1492 C CA . ALA A 1 190 ? 24.531 18.579 -43.875 1.00 80.19 190 ALA A CA 1
ATOM 1493 C C . ALA A 1 190 ? 25.875 18.015 -44.374 1.00 80.19 190 ALA A C 1
ATOM 1495 O O . ALA A 1 190 ? 26.035 16.798 -44.445 1.00 80.19 190 ALA A O 1
ATOM 1496 N N . SER A 1 191 ? 26.871 18.867 -44.653 1.00 81.94 191 SER A N 1
ATOM 1497 C CA . SER A 1 191 ? 28.208 18.403 -45.055 1.00 81.94 191 SER A CA 1
ATOM 1498 C C . SER A 1 191 ? 28.939 17.663 -43.927 1.00 81.94 191 SER A C 1
ATOM 1500 O O . SER A 1 191 ? 29.543 16.618 -44.175 1.00 81.94 191 SER A O 1
ATOM 1502 N N . LEU A 1 192 ? 28.822 18.139 -42.682 1.00 85.94 192 LEU A N 1
ATOM 1503 C CA . LEU A 1 192 ? 29.350 17.450 -41.500 1.00 85.94 192 LEU A CA 1
ATOM 1504 C C . LEU A 1 192 ? 28.654 16.098 -41.264 1.00 85.94 192 LEU A C 1
ATOM 1506 O O . LEU A 1 192 ? 29.318 15.103 -40.978 1.00 85.94 192 LEU A O 1
ATOM 1510 N N . ALA A 1 193 ? 27.330 16.038 -41.429 1.00 85.62 193 ALA A N 1
ATOM 1511 C CA . ALA A 1 193 ? 26.568 14.796 -41.320 1.00 85.62 193 ALA A CA 1
ATOM 1512 C C . ALA A 1 193 ? 26.986 13.769 -42.388 1.00 85.62 193 ALA A C 1
ATOM 1514 O O . ALA A 1 193 ? 27.186 12.599 -42.068 1.00 85.62 193 ALA A O 1
ATOM 1515 N N . LEU A 1 194 ? 27.187 14.192 -43.643 1.00 86.44 194 LEU A N 1
ATOM 1516 C CA . LEU A 1 194 ? 27.665 13.313 -44.720 1.00 86.44 194 LEU A CA 1
ATOM 1517 C C . LEU A 1 194 ? 29.075 12.768 -44.462 1.00 86.44 194 LEU A C 1
ATOM 1519 O O . LEU A 1 194 ? 29.337 11.599 -44.770 1.00 86.44 194 LEU A O 1
ATOM 1523 N N . LEU A 1 195 ? 29.965 13.584 -43.886 1.00 87.56 195 LEU A N 1
ATOM 1524 C CA . LEU A 1 195 ? 31.298 13.149 -43.462 1.00 87.56 195 LEU A CA 1
ATOM 1525 C C . LEU A 1 195 ? 31.188 12.044 -42.402 1.00 87.56 195 LEU A C 1
ATOM 1527 O O . LEU A 1 195 ? 31.688 10.942 -42.622 1.00 87.56 195 LEU A O 1
ATOM 1531 N N . HIS A 1 196 ? 30.469 12.302 -41.305 1.00 86.94 196 HIS A N 1
ATOM 1532 C CA . HIS A 1 196 ? 30.318 11.332 -40.220 1.00 86.94 196 HIS A CA 1
ATOM 1533 C C . HIS A 1 196 ? 29.634 10.041 -40.686 1.00 86.94 196 HIS A C 1
ATOM 1535 O O . HIS A 1 196 ? 30.098 8.954 -40.361 1.00 86.94 196 HIS A O 1
ATOM 1541 N N . LEU A 1 197 ? 28.585 10.114 -41.513 1.00 87.69 197 LEU A N 1
ATOM 1542 C CA . LEU A 1 197 ? 27.940 8.915 -42.065 1.00 87.69 197 LEU A CA 1
ATOM 1543 C C . LEU A 1 197 ? 28.889 8.085 -42.937 1.00 87.69 197 LEU A C 1
ATOM 1545 O O . LEU A 1 197 ? 28.818 6.856 -42.917 1.00 87.69 197 LEU A O 1
ATOM 1549 N N . SER A 1 198 ? 29.793 8.734 -43.675 1.00 85.88 198 SER A N 1
ATOM 1550 C CA . SER A 1 198 ? 30.803 8.044 -44.486 1.00 85.88 198 SER A CA 1
ATOM 1551 C C . SER A 1 198 ? 31.864 7.364 -43.616 1.00 85.88 198 SER A C 1
ATOM 1553 O O . SER A 1 198 ? 32.269 6.236 -43.903 1.00 85.88 198 SER A O 1
ATOM 1555 N N . GLU A 1 199 ? 32.281 8.005 -42.522 1.00 85.44 199 GLU A N 1
ATOM 1556 C CA . GLU A 1 199 ? 33.179 7.408 -41.527 1.00 85.44 199 GLU A CA 1
ATOM 1557 C C . GLU A 1 199 ? 32.531 6.207 -40.826 1.00 85.44 199 GLU A C 1
ATOM 1559 O O . GLU A 1 199 ? 33.150 5.143 -40.736 1.00 85.44 199 GLU A 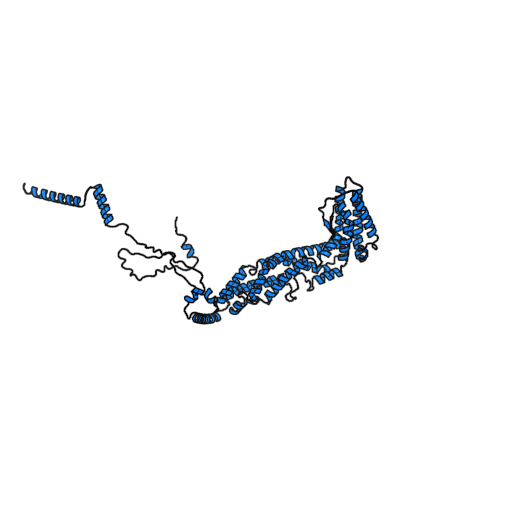O 1
ATOM 1564 N N . ILE A 1 200 ? 31.268 6.337 -40.406 1.00 85.50 200 ILE A N 1
ATOM 1565 C CA . ILE A 1 200 ? 30.498 5.254 -39.779 1.00 85.50 200 ILE A CA 1
ATOM 1566 C C . ILE A 1 200 ? 30.338 4.084 -40.753 1.00 85.50 200 ILE A C 1
ATOM 1568 O O . ILE A 1 200 ? 30.552 2.936 -40.366 1.00 85.50 200 ILE A O 1
ATOM 1572 N N . GLU A 1 201 ? 29.995 4.335 -42.021 1.00 86.12 201 GLU A N 1
ATOM 1573 C CA . GLU A 1 201 ? 29.857 3.257 -43.005 1.00 86.12 201 GLU A CA 1
ATOM 1574 C C . GLU A 1 201 ? 31.179 2.502 -43.201 1.00 86.12 201 GLU A C 1
ATOM 1576 O O . GLU A 1 201 ? 31.189 1.268 -43.162 1.00 86.12 201 GLU A O 1
ATOM 1581 N N . ASN A 1 202 ? 32.300 3.214 -43.338 1.00 84.75 202 ASN A N 1
ATOM 1582 C CA . ASN A 1 202 ? 33.623 2.597 -43.454 1.00 84.75 202 ASN A CA 1
ATOM 1583 C C . ASN A 1 202 ? 33.992 1.793 -42.193 1.00 84.75 202 ASN A C 1
ATOM 1585 O O . ASN A 1 202 ? 34.536 0.686 -42.291 1.00 84.75 202 ASN A O 1
ATOM 1589 N N . ALA A 1 203 ? 33.647 2.299 -41.006 1.00 82.25 203 ALA A N 1
ATOM 1590 C CA . ALA A 1 203 ? 33.864 1.611 -39.735 1.00 82.25 203 ALA A CA 1
ATOM 1591 C C . ALA A 1 203 ? 32.984 0.354 -39.580 1.00 82.25 203 ALA A C 1
ATOM 1593 O O . ALA A 1 203 ? 33.437 -0.656 -39.034 1.00 82.25 203 ALA A O 1
ATOM 1594 N N . LEU A 1 204 ? 31.748 0.373 -40.090 1.00 82.50 204 LEU A N 1
ATOM 1595 C CA . LEU A 1 204 ? 30.848 -0.788 -40.110 1.00 82.50 204 LEU A CA 1
ATOM 1596 C C . LEU A 1 204 ? 31.314 -1.865 -41.101 1.00 82.50 204 LEU A C 1
ATOM 1598 O O . LEU A 1 204 ? 31.152 -3.055 -40.828 1.00 82.50 204 LEU A O 1
ATOM 1602 N N . GLN A 1 205 ? 31.924 -1.470 -42.223 1.00 81.88 205 GLN A N 1
ATOM 1603 C CA . GLN A 1 205 ? 32.532 -2.393 -43.192 1.00 81.88 205 GLN A CA 1
ATOM 1604 C C . GLN A 1 205 ? 33.838 -3.022 -42.679 1.00 81.88 205 GLN A C 1
ATOM 1606 O O . GLN A 1 205 ? 34.201 -4.119 -43.104 1.00 81.88 205 GLN A O 1
ATOM 1611 N N . THR A 1 206 ? 34.513 -2.376 -41.719 1.00 78.75 206 THR A N 1
ATOM 1612 C CA . THR A 1 206 ? 35.755 -2.852 -41.083 1.00 78.75 206 THR A CA 1
ATOM 1613 C C . THR A 1 206 ? 35.571 -3.135 -39.577 1.00 78.75 206 THR A C 1
ATOM 1615 O O . THR A 1 206 ? 36.219 -2.532 -38.715 1.00 78.75 206 THR A O 1
ATOM 1618 N N . PRO A 1 207 ? 34.724 -4.118 -39.204 1.00 64.75 207 PRO A N 1
ATOM 1619 C CA . PRO A 1 207 ? 34.283 -4.332 -37.822 1.00 64.75 207 PRO A CA 1
ATOM 1620 C C . PRO A 1 207 ? 35.396 -4.647 -36.807 1.00 64.75 207 PRO A C 1
ATOM 1622 O O . PRO A 1 207 ? 35.164 -4.585 -35.600 1.00 64.75 207 PRO A O 1
ATOM 1625 N N . SER A 1 208 ? 36.592 -5.027 -37.263 1.00 63.69 208 SER A N 1
ATOM 1626 C CA . SER A 1 208 ? 37.765 -5.296 -36.423 1.00 63.69 208 SER A CA 1
ATOM 1627 C C . SER A 1 208 ? 38.379 -4.042 -35.793 1.00 63.69 208 SER A C 1
ATOM 1629 O O . SER A 1 208 ? 39.100 -4.171 -34.800 1.00 63.69 208 SER A O 1
ATOM 1631 N N . PHE A 1 209 ? 38.103 -2.856 -36.345 1.00 61.66 209 PHE A N 1
ATOM 1632 C CA . PHE A 1 209 ? 38.703 -1.587 -35.922 1.00 61.66 209 PHE A CA 1
ATOM 1633 C C . PHE A 1 209 ? 37.756 -0.691 -35.114 1.00 61.66 209 PHE A C 1
ATOM 1635 O O . PHE A 1 209 ? 38.224 0.188 -34.397 1.00 61.66 209 PHE A O 1
ATOM 1642 N N . ASN A 1 210 ? 36.445 -0.951 -35.134 1.00 69.69 210 ASN A N 1
ATOM 1643 C CA . ASN A 1 210 ? 35.496 -0.249 -34.272 1.00 69.69 210 ASN A CA 1
ATOM 1644 C C . ASN A 1 210 ? 35.505 -0.864 -32.859 1.00 69.69 210 ASN A C 1
ATOM 1646 O O . ASN A 1 210 ? 35.182 -2.042 -32.682 1.00 69.69 210 ASN A O 1
ATOM 1650 N N . TYR A 1 211 ? 35.869 -0.069 -31.848 1.00 64.38 211 TYR A N 1
ATOM 1651 C CA . TYR A 1 211 ? 36.020 -0.519 -30.458 1.00 64.38 211 TYR A CA 1
ATOM 1652 C C . TYR A 1 211 ? 34.758 -1.210 -29.910 1.00 64.38 211 TYR A C 1
ATOM 1654 O O . TYR A 1 211 ? 34.864 -2.245 -29.248 1.00 64.38 211 TYR A O 1
ATOM 1662 N N . GLY A 1 212 ? 33.564 -0.704 -30.239 1.00 70.06 212 GLY A N 1
ATOM 1663 C CA . GLY A 1 212 ? 32.294 -1.279 -29.790 1.00 70.06 212 GLY A CA 1
ATOM 1664 C C . GLY A 1 212 ? 31.971 -2.613 -30.466 1.00 70.06 212 GLY A C 1
ATOM 1665 O O . GLY A 1 212 ? 31.613 -3.583 -29.797 1.00 70.06 212 GLY A O 1
ATOM 1666 N N . LEU A 1 213 ? 32.160 -2.700 -31.785 1.00 75.38 213 LEU A N 1
ATOM 1667 C CA . LEU A 1 213 ? 31.833 -3.898 -32.571 1.00 75.38 213 LEU A CA 1
ATOM 1668 C C . LEU A 1 213 ? 32.867 -5.017 -32.402 1.00 75.38 213 LEU A C 1
ATOM 1670 O O . LEU A 1 213 ? 32.494 -6.195 -32.372 1.00 75.38 213 LEU A O 1
ATOM 1674 N N . LYS A 1 214 ? 34.149 -4.675 -32.217 1.00 76.88 214 LYS A N 1
ATOM 1675 C CA . LYS A 1 214 ? 35.239 -5.629 -31.954 1.00 76.88 214 LYS A CA 1
ATOM 1676 C C . LYS A 1 214 ? 34.968 -6.469 -30.710 1.00 76.88 214 LYS A C 1
ATOM 1678 O O . LYS A 1 214 ? 35.232 -7.670 -30.708 1.00 76.88 214 LYS A O 1
ATOM 1683 N N . MET A 1 215 ? 34.404 -5.845 -29.678 1.00 72.62 215 MET A N 1
ATOM 1684 C CA . MET A 1 215 ? 34.081 -6.503 -28.415 1.00 72.62 215 MET A CA 1
ATOM 1685 C C . MET A 1 215 ? 32.787 -7.327 -28.490 1.00 72.62 215 MET A C 1
ATOM 1687 O O . MET A 1 215 ? 32.479 -8.051 -27.549 1.00 72.62 215 MET A O 1
ATOM 1691 N N . MET A 1 216 ? 32.011 -7.278 -29.577 1.00 81.75 216 MET A N 1
ATOM 1692 C CA . MET A 1 216 ? 30.813 -8.113 -29.735 1.00 81.75 216 MET A CA 1
ATOM 1693 C C . MET A 1 216 ? 31.151 -9.522 -30.227 1.00 81.75 216 MET A C 1
ATOM 1695 O O . MET A 1 216 ? 32.040 -9.702 -31.062 1.00 81.75 216 MET A O 1
ATOM 1699 N N . ARG A 1 217 ? 30.383 -10.519 -29.761 1.00 83.00 217 ARG A N 1
ATOM 1700 C CA . ARG A 1 217 ? 30.403 -11.879 -30.326 1.00 83.00 217 ARG A CA 1
ATOM 1701 C C . ARG A 1 217 ? 29.994 -11.833 -31.798 1.00 83.00 217 ARG A C 1
ATOM 1703 O O . ARG A 1 217 ? 29.177 -11.000 -32.182 1.00 83.00 217 ARG A O 1
ATOM 1710 N N . GLU A 1 218 ? 30.513 -12.757 -32.600 1.00 81.69 218 GLU A N 1
ATOM 1711 C CA . GLU A 1 218 ? 30.315 -12.764 -34.054 1.00 81.69 218 GLU A CA 1
ATOM 1712 C C . GLU A 1 218 ? 28.830 -12.753 -34.463 1.00 81.69 218 GLU A C 1
ATOM 1714 O O . GLU A 1 218 ? 28.433 -11.959 -35.312 1.00 81.69 218 GLU A O 1
ATOM 1719 N N . ASN A 1 219 ? 27.985 -13.547 -33.797 1.00 81.94 219 ASN A N 1
ATOM 1720 C CA . ASN A 1 219 ? 26.546 -13.592 -34.083 1.00 81.94 219 ASN A CA 1
ATOM 1721 C C . ASN A 1 219 ? 25.844 -12.262 -33.762 1.00 81.94 219 ASN A C 1
ATOM 1723 O O . ASN A 1 219 ? 25.081 -11.753 -34.577 1.00 81.94 219 ASN A O 1
ATOM 1727 N N . THR A 1 220 ? 26.141 -11.658 -32.606 1.00 82.81 220 THR A N 1
ATOM 1728 C CA . THR A 1 220 ? 25.609 -10.338 -32.220 1.00 82.81 220 THR A CA 1
ATOM 1729 C C . THR A 1 220 ? 26.061 -9.254 -33.189 1.00 82.81 220 THR A C 1
ATOM 1731 O O . THR A 1 220 ? 25.273 -8.401 -33.585 1.00 82.81 220 THR A O 1
ATOM 1734 N N . ARG A 1 221 ? 27.326 -9.315 -33.607 1.00 85.44 221 ARG A N 1
ATOM 1735 C CA . ARG A 1 221 ? 27.906 -8.374 -34.557 1.00 85.44 221 ARG A CA 1
ATOM 1736 C C . ARG A 1 221 ? 27.210 -8.449 -35.911 1.00 85.44 221 ARG A C 1
ATOM 1738 O O . ARG A 1 221 ? 26.864 -7.408 -36.453 1.00 85.44 221 ARG A O 1
ATOM 1745 N N . LYS A 1 222 ? 26.950 -9.656 -36.426 1.00 85.19 222 LYS A N 1
ATOM 1746 C CA . LYS A 1 222 ? 26.189 -9.856 -37.671 1.00 85.19 222 LYS A CA 1
ATOM 1747 C C . LYS A 1 222 ? 24.804 -9.211 -37.583 1.00 85.19 222 LYS A C 1
ATOM 1749 O O . LYS A 1 222 ? 24.453 -8.453 -38.475 1.00 85.19 222 LYS A O 1
ATOM 1754 N N . ILE A 1 223 ? 24.079 -9.420 -36.483 1.00 84.38 223 ILE A N 1
ATOM 1755 C CA . ILE A 1 223 ? 22.749 -8.826 -36.254 1.00 84.38 223 ILE A CA 1
ATOM 1756 C C . ILE A 1 223 ? 22.809 -7.289 -36.266 1.00 84.38 223 ILE A C 1
ATOM 1758 O O . ILE A 1 223 ? 22.053 -6.639 -36.989 1.00 84.38 223 ILE A O 1
ATOM 1762 N N . VAL A 1 224 ? 23.739 -6.693 -35.513 1.00 85.38 224 VAL A N 1
ATOM 1763 C CA . VAL A 1 224 ? 23.914 -5.231 -35.486 1.00 85.38 224 VAL A CA 1
ATOM 1764 C C . VAL A 1 224 ? 24.253 -4.696 -36.875 1.00 85.38 224 VAL A C 1
ATOM 1766 O O . VAL A 1 224 ? 23.632 -3.734 -37.314 1.00 85.38 224 VAL A O 1
ATOM 1769 N N . LEU A 1 225 ? 25.164 -5.348 -37.602 1.00 86.50 225 LEU A N 1
ATOM 1770 C CA . LEU A 1 225 ? 25.546 -4.954 -38.959 1.00 86.50 225 LEU A CA 1
ATOM 1771 C C . LEU A 1 225 ? 24.371 -5.039 -39.941 1.00 86.50 225 LEU A C 1
ATOM 1773 O O . LEU A 1 225 ? 24.185 -4.111 -40.723 1.00 86.50 225 LEU A O 1
ATOM 1777 N N . THR A 1 226 ? 23.542 -6.088 -39.872 1.00 87.12 226 THR A N 1
ATOM 1778 C CA . THR A 1 226 ? 22.365 -6.226 -40.752 1.00 87.12 226 THR A CA 1
ATOM 1779 C C . THR A 1 226 ? 21.334 -5.113 -40.572 1.00 87.12 226 THR A C 1
ATOM 1781 O O . THR A 1 226 ? 20.625 -4.802 -41.521 1.00 87.12 226 THR A O 1
ATOM 1784 N N . MET A 1 227 ? 21.264 -4.490 -39.391 1.00 86.12 227 MET A N 1
ATOM 1785 C CA . MET A 1 227 ? 20.346 -3.377 -39.121 1.00 86.12 227 MET A CA 1
ATOM 1786 C C . MET A 1 227 ? 21.007 -2.004 -39.307 1.00 86.12 227 MET A C 1
ATOM 1788 O O . MET A 1 227 ? 20.380 -1.093 -39.839 1.00 86.12 227 MET A O 1
ATOM 1792 N N . ALA A 1 228 ? 22.270 -1.846 -38.899 1.00 87.00 228 ALA A N 1
ATOM 1793 C CA . ALA A 1 228 ? 22.976 -0.567 -38.932 1.00 87.00 228 ALA A CA 1
ATOM 1794 C C . ALA A 1 228 ? 23.426 -0.169 -40.347 1.00 87.00 228 ALA A C 1
ATOM 1796 O O . ALA A 1 228 ? 23.258 0.983 -40.726 1.00 87.00 228 ALA A O 1
ATOM 1797 N N . LEU A 1 229 ? 23.962 -1.091 -41.158 1.00 87.38 229 LEU A N 1
ATOM 1798 C CA . LEU A 1 229 ? 24.466 -0.754 -42.502 1.00 87.38 229 LEU A CA 1
ATOM 1799 C C . LEU A 1 229 ? 23.382 -0.185 -43.434 1.00 87.38 229 LEU A C 1
ATOM 1801 O O . LEU A 1 229 ? 23.632 0.862 -44.033 1.00 87.38 229 LEU A O 1
ATOM 1805 N N . PRO A 1 230 ? 22.192 -0.809 -43.564 1.00 89.50 230 PRO A N 1
ATOM 1806 C CA . PRO A 1 230 ? 21.109 -0.237 -44.361 1.00 89.50 230 PRO A CA 1
ATOM 1807 C C . PRO A 1 230 ? 20.648 1.117 -43.817 1.00 89.50 230 PRO A C 1
ATOM 1809 O O . PRO A 1 230 ? 20.485 2.050 -44.591 1.00 89.50 230 PRO A O 1
ATOM 1812 N N . LEU A 1 231 ? 20.529 1.252 -42.490 1.00 89.19 231 LEU A N 1
ATOM 1813 C CA . LEU A 1 231 ? 20.141 2.508 -41.845 1.00 89.19 231 LEU A CA 1
ATOM 1814 C C . LEU A 1 231 ? 21.100 3.651 -42.202 1.00 89.19 231 LEU A C 1
ATOM 1816 O O . LEU A 1 231 ? 20.651 4.702 -42.643 1.00 89.19 231 LEU A O 1
ATOM 1820 N N . ILE A 1 232 ? 22.411 3.444 -42.053 1.00 89.50 232 ILE A N 1
ATOM 1821 C CA . ILE A 1 232 ? 23.423 4.472 -42.334 1.00 89.50 232 ILE A CA 1
ATOM 1822 C C . ILE A 1 232 ? 23.443 4.846 -43.820 1.00 89.50 232 ILE A C 1
ATOM 1824 O O . ILE A 1 232 ? 23.541 6.029 -44.148 1.00 89.50 232 ILE A O 1
ATOM 1828 N N . ARG A 1 233 ? 23.298 3.868 -44.723 1.00 90.44 233 ARG A N 1
ATOM 1829 C CA . ARG A 1 233 ? 23.216 4.124 -46.171 1.00 90.44 233 ARG A CA 1
ATOM 1830 C C . ARG A 1 233 ? 21.981 4.933 -46.536 1.00 90.44 233 ARG A C 1
ATOM 1832 O O . ARG A 1 233 ? 22.114 5.950 -47.209 1.00 90.44 233 ARG A O 1
ATOM 1839 N N . ASP A 1 234 ? 20.818 4.529 -46.033 1.00 89.19 234 ASP A N 1
ATOM 1840 C CA . ASP A 1 234 ? 19.561 5.228 -46.281 1.00 89.19 234 ASP A CA 1
ATOM 1841 C C . ASP A 1 234 ? 19.603 6.651 -45.705 1.00 89.19 234 ASP A C 1
ATOM 1843 O O . ASP A 1 234 ? 19.172 7.595 -46.364 1.00 89.19 234 ASP A O 1
ATOM 1847 N N . MET A 1 235 ? 20.159 6.833 -44.500 1.00 87.75 235 MET A N 1
ATOM 1848 C CA . MET A 1 235 ? 20.340 8.156 -43.890 1.00 87.75 235 MET A CA 1
ATOM 1849 C C . MET A 1 235 ? 21.280 9.027 -44.724 1.00 87.75 235 MET A C 1
ATOM 1851 O O . MET A 1 235 ? 20.968 10.192 -44.959 1.00 87.75 235 MET A O 1
ATOM 1855 N N . ARG A 1 236 ? 22.389 8.474 -45.229 1.00 88.88 236 ARG A N 1
ATOM 1856 C CA . ARG A 1 236 ? 23.318 9.205 -46.101 1.00 88.88 236 ARG A CA 1
ATOM 1857 C C . ARG A 1 236 ? 22.653 9.624 -47.400 1.00 88.88 236 ARG A C 1
ATOM 1859 O O . ARG A 1 236 ? 22.785 10.779 -47.791 1.00 88.88 236 ARG A O 1
ATOM 1866 N N . ASP A 1 237 ? 21.932 8.719 -48.050 1.00 89.50 237 ASP A N 1
ATOM 1867 C CA . ASP A 1 237 ? 21.221 9.025 -49.291 1.00 89.50 237 ASP A CA 1
ATOM 1868 C C . ASP A 1 237 ? 20.150 10.098 -49.057 1.00 89.50 237 ASP A C 1
ATOM 1870 O O . ASP A 1 237 ? 19.929 10.957 -49.911 1.00 89.50 237 ASP A O 1
ATOM 1874 N N . CYS A 1 238 ? 19.526 10.098 -47.878 1.00 88.31 238 CYS A N 1
ATOM 1875 C CA . CYS A 1 238 ? 18.550 11.106 -47.492 1.00 88.31 238 CYS A CA 1
ATOM 1876 C C . CYS A 1 238 ? 19.182 12.482 -47.244 1.00 88.31 238 CYS A C 1
ATOM 1878 O O . CYS A 1 238 ? 18.753 13.472 -47.836 1.00 88.31 238 CYS A O 1
ATOM 1880 N N . VAL A 1 239 ? 20.260 12.547 -46.455 1.00 86.56 239 VAL A N 1
ATOM 1881 C CA . VAL A 1 239 ? 21.006 13.796 -46.222 1.00 86.56 239 VAL A CA 1
ATOM 1882 C C . VAL A 1 239 ? 21.615 14.317 -47.524 1.00 86.56 239 VAL A C 1
ATOM 1884 O O . VAL A 1 239 ? 21.615 15.522 -47.758 1.00 86.56 239 VAL A O 1
ATOM 1887 N N . LYS A 1 240 ? 22.065 13.433 -48.421 1.00 87.62 240 LYS A N 1
ATOM 1888 C CA . LYS A 1 240 ? 22.566 13.818 -49.744 1.00 87.62 240 LYS A CA 1
ATOM 1889 C C . LYS A 1 240 ? 21.470 14.466 -50.591 1.00 87.62 240 LYS A C 1
ATOM 1891 O O . LYS A 1 240 ? 21.700 15.521 -51.164 1.00 87.62 240 LYS A O 1
ATOM 1896 N N . LYS A 1 241 ? 20.256 13.904 -50.608 1.00 86.06 241 LYS A N 1
ATOM 1897 C CA . LYS A 1 241 ? 19.102 14.525 -51.286 1.00 86.06 241 LYS A CA 1
ATOM 1898 C C . LYS A 1 241 ? 18.747 15.894 -50.710 1.00 86.06 241 LYS A C 1
ATOM 1900 O O . LYS A 1 241 ? 18.360 16.767 -51.481 1.00 86.06 241 LYS A O 1
ATOM 1905 N N . MET A 1 242 ? 18.869 16.075 -49.393 1.00 81.12 242 MET A N 1
ATOM 1906 C CA . MET A 1 242 ? 18.680 17.379 -48.745 1.00 81.12 242 MET A CA 1
ATOM 1907 C C . MET A 1 242 ? 19.780 18.371 -49.138 1.00 81.12 242 MET A C 1
ATOM 1909 O O . MET A 1 242 ? 19.480 19.531 -49.393 1.00 81.12 242 MET A O 1
ATOM 1913 N N . TYR A 1 243 ? 21.033 17.914 -49.213 1.00 83.25 243 TYR A N 1
ATOM 1914 C CA . TYR A 1 243 ? 22.175 18.730 -49.627 1.00 83.25 243 TYR A CA 1
ATOM 1915 C C . TYR A 1 243 ? 22.074 19.168 -51.096 1.00 83.25 243 TYR A C 1
ATOM 1917 O O . TYR A 1 243 ? 22.334 20.324 -51.408 1.00 83.25 243 TYR A O 1
ATOM 1925 N N . ASP A 1 244 ? 21.646 18.266 -51.982 1.00 84.31 244 ASP A N 1
ATOM 1926 C CA . ASP A 1 244 ? 21.536 18.527 -53.420 1.00 84.31 244 ASP A CA 1
ATOM 1927 C C . ASP A 1 244 ? 20.310 19.402 -53.783 1.00 84.31 244 ASP A C 1
ATOM 1929 O O . ASP A 1 244 ? 20.267 19.961 -54.876 1.00 84.31 244 ASP A O 1
ATOM 1933 N N . ASN A 1 245 ? 19.304 19.530 -52.899 1.00 81.50 245 ASN A N 1
ATOM 1934 C CA . ASN A 1 245 ? 18.039 20.235 -53.171 1.00 81.50 245 ASN A CA 1
ATOM 1935 C C . ASN A 1 245 ? 17.685 21.260 -52.079 1.00 81.50 245 ASN A C 1
ATOM 1937 O O . ASN A 1 245 ? 16.741 21.058 -51.311 1.00 81.50 245 ASN A O 1
ATOM 1941 N N . GLU A 1 246 ? 18.405 22.383 -52.053 1.00 71.88 246 GLU A N 1
ATOM 1942 C CA . GLU A 1 246 ? 18.287 23.436 -51.029 1.00 71.88 246 GLU A CA 1
ATOM 1943 C C . GLU A 1 246 ? 16.869 24.050 -50.921 1.00 71.88 246 GLU A C 1
ATOM 1945 O O . GLU A 1 246 ? 16.424 24.409 -49.833 1.00 71.88 246 GLU A O 1
ATOM 1950 N N . GLU A 1 247 ? 16.098 24.084 -52.016 1.00 74.62 247 GLU A N 1
ATOM 1951 C CA . GLU A 1 247 ? 14.749 24.680 -52.053 1.00 74.62 247 GLU A CA 1
ATOM 1952 C C . GLU A 1 247 ? 13.639 23.792 -51.451 1.00 74.62 247 GLU A C 1
ATOM 1954 O O . GLU A 1 247 ? 12.606 24.303 -51.019 1.00 74.62 247 GLU A O 1
ATOM 1959 N N . ARG A 1 248 ? 13.826 22.462 -51.398 1.00 79.00 248 ARG A N 1
ATOM 1960 C CA . ARG A 1 248 ? 12.809 21.483 -50.929 1.00 79.00 248 ARG A CA 1
ATOM 1961 C C . ARG A 1 248 ? 13.208 20.747 -49.653 1.00 79.00 248 ARG A C 1
ATOM 1963 O O . ARG A 1 248 ? 12.625 19.724 -49.293 1.00 79.00 248 ARG A O 1
ATOM 1970 N N . VAL A 1 249 ? 14.186 21.292 -48.944 1.00 74.69 249 VAL A N 1
ATOM 1971 C CA . VAL A 1 249 ? 14.765 20.724 -47.728 1.00 74.69 249 VAL A CA 1
ATOM 1972 C C . VAL A 1 249 ? 13.714 20.346 -46.680 1.00 74.69 249 VAL A C 1
ATOM 1974 O O . VAL A 1 249 ? 13.830 19.285 -46.074 1.00 74.69 249 VAL A O 1
ATOM 1977 N N . GLY A 1 250 ? 12.683 21.172 -46.475 1.00 71.69 250 GLY A N 1
ATOM 1978 C CA . GLY A 1 250 ? 11.654 20.922 -45.459 1.00 71.69 250 GLY A CA 1
ATOM 1979 C C . GLY A 1 250 ? 10.810 19.667 -45.718 1.00 71.69 250 GLY A C 1
ATOM 1980 O O . GLY A 1 250 ? 10.534 18.917 -44.784 1.00 71.69 250 GLY A O 1
ATOM 1981 N N . GLU A 1 251 ? 10.443 19.407 -46.976 1.00 78.75 251 GLU A N 1
ATOM 1982 C CA . GLU A 1 251 ? 9.681 18.212 -47.373 1.00 78.75 251 GLU A CA 1
ATOM 1983 C C . GLU A 1 251 ? 10.563 16.959 -47.303 1.00 78.75 251 GLU A C 1
ATOM 1985 O O . GLU A 1 251 ? 10.180 15.951 -46.713 1.00 78.75 251 GLU A O 1
ATOM 1990 N N . ILE A 1 252 ? 11.791 17.048 -47.828 1.00 81.31 252 ILE A N 1
ATOM 1991 C CA . ILE A 1 252 ? 12.746 15.931 -47.827 1.00 81.31 252 ILE A CA 1
ATOM 1992 C C . ILE A 1 252 ? 13.142 15.569 -46.389 1.00 81.31 252 ILE A C 1
ATOM 1994 O O . ILE A 1 252 ? 13.245 14.390 -46.061 1.00 81.31 252 ILE A O 1
ATOM 1998 N N . ALA A 1 253 ? 13.302 16.556 -45.503 1.00 78.19 253 ALA A N 1
ATOM 1999 C CA . ALA A 1 253 ? 13.599 16.320 -44.093 1.00 78.19 253 ALA A CA 1
ATOM 2000 C C . ALA A 1 253 ? 12.506 15.493 -43.400 1.00 78.19 253 ALA A C 1
ATOM 2002 O O . ALA A 1 253 ? 12.835 14.632 -42.585 1.00 78.19 253 ALA A O 1
ATOM 2003 N N . GLN A 1 254 ? 11.224 15.698 -43.729 1.00 79.38 254 GLN A N 1
ATOM 2004 C CA . GLN A 1 254 ? 10.127 14.899 -43.167 1.00 79.38 254 GLN A CA 1
ATOM 2005 C C . GLN A 1 254 ? 10.207 13.431 -43.602 1.00 79.38 254 GLN A C 1
ATOM 2007 O O . GLN A 1 254 ? 10.090 12.539 -42.760 1.00 79.38 254 GLN A O 1
ATOM 2012 N N . ASP A 1 255 ? 10.510 13.168 -44.873 1.00 83.06 255 ASP A N 1
ATOM 2013 C CA . ASP A 1 255 ? 10.751 11.805 -45.359 1.00 83.06 255 ASP A CA 1
ATOM 2014 C C . ASP A 1 255 ? 12.008 11.190 -44.716 1.00 83.06 255 ASP A C 1
ATOM 2016 O O . ASP A 1 255 ? 12.020 10.015 -44.334 1.00 83.06 255 ASP A O 1
ATOM 2020 N N . CYS A 1 256 ? 13.059 11.989 -44.507 1.00 84.38 256 CYS A N 1
ATOM 2021 C CA . CYS A 1 256 ? 14.279 11.551 -43.827 1.00 84.38 256 CYS A CA 1
ATOM 2022 C C . CYS A 1 256 ? 14.068 11.231 -42.347 1.00 84.38 256 CYS A C 1
ATOM 2024 O O . CYS A 1 256 ? 14.741 10.341 -41.818 1.00 84.38 256 CYS A O 1
ATOM 2026 N N . ARG A 1 257 ? 13.109 11.877 -41.674 1.00 83.00 257 ARG A N 1
ATOM 2027 C CA . ARG A 1 257 ? 12.728 11.507 -40.302 1.00 83.00 257 ARG A CA 1
ATOM 2028 C C . ARG A 1 257 ? 12.217 10.073 -40.238 1.00 83.00 257 ARG A C 1
ATOM 2030 O O . ARG A 1 257 ? 12.616 9.336 -39.341 1.00 83.00 257 ARG A O 1
ATOM 2037 N N . LEU A 1 258 ? 11.422 9.632 -41.218 1.00 83.44 258 LEU A N 1
ATOM 2038 C CA . LEU A 1 258 ? 10.940 8.245 -41.286 1.00 83.44 258 LEU A CA 1
ATOM 2039 C C . LEU A 1 258 ? 12.090 7.237 -41.429 1.00 83.44 258 LEU A C 1
ATOM 2041 O O . LEU A 1 258 ? 12.020 6.131 -40.888 1.00 83.44 258 LEU A O 1
ATOM 2045 N N . VAL A 1 259 ? 13.166 7.619 -42.124 1.00 84.69 259 VAL A N 1
ATOM 2046 C CA . VAL A 1 259 ? 14.398 6.820 -42.200 1.00 84.69 259 VAL A CA 1
ATOM 2047 C C . VAL A 1 259 ? 15.112 6.806 -40.847 1.00 84.69 259 VAL A C 1
ATOM 2049 O O . VAL A 1 259 ? 15.479 5.732 -40.377 1.00 84.69 259 VAL A O 1
ATOM 2052 N N . GLY A 1 260 ? 15.236 7.955 -40.177 1.00 79.62 260 GLY A N 1
ATOM 2053 C CA . GLY A 1 260 ? 15.813 8.054 -38.831 1.00 79.62 260 GLY A CA 1
ATOM 2054 C C . GLY A 1 260 ? 15.080 7.200 -37.791 1.00 79.62 260 GLY A C 1
ATOM 2055 O O . GLY A 1 260 ? 15.719 6.540 -36.974 1.00 79.62 260 GLY A O 1
ATOM 2056 N N . LEU A 1 261 ? 13.751 7.090 -37.881 1.00 82.19 261 LEU A N 1
ATOM 2057 C CA . LEU A 1 261 ? 12.944 6.227 -37.007 1.00 82.19 261 LEU A CA 1
ATOM 2058 C C . LEU A 1 261 ? 13.245 4.727 -37.168 1.00 82.19 261 LEU A C 1
ATOM 2060 O O . LEU A 1 261 ? 12.928 3.935 -36.278 1.00 82.19 261 LEU A O 1
ATOM 2064 N N . ARG A 1 262 ? 13.923 4.296 -38.242 1.00 84.50 262 ARG A N 1
ATOM 2065 C CA . ARG A 1 262 ? 14.422 2.911 -38.363 1.00 84.50 262 ARG A CA 1
ATOM 2066 C C . ARG A 1 262 ? 15.522 2.586 -37.342 1.00 84.50 262 ARG A C 1
ATOM 2068 O O . ARG A 1 262 ? 15.844 1.413 -37.183 1.00 84.50 262 ARG A O 1
ATOM 2075 N N . TYR A 1 263 ? 16.016 3.576 -36.595 1.00 85.19 263 TYR A N 1
ATOM 2076 C CA . TYR A 1 263 ? 16.837 3.408 -35.392 1.00 85.19 263 TYR A CA 1
ATOM 2077 C C . TYR A 1 263 ? 16.092 2.735 -34.216 1.00 85.19 263 TYR A C 1
ATOM 2079 O O . TYR A 1 263 ? 16.728 2.243 -33.283 1.00 85.19 263 TYR A O 1
ATOM 2087 N N . SER A 1 264 ? 14.755 2.619 -34.273 1.00 85.25 264 SER A N 1
ATOM 2088 C CA . SER A 1 264 ? 13.921 2.021 -33.211 1.00 85.25 264 SER A CA 1
ATOM 2089 C C . SER A 1 264 ? 14.411 0.684 -32.620 1.00 85.25 264 SER A C 1
ATOM 2091 O O . SER A 1 264 ? 14.263 0.508 -31.416 1.00 85.25 264 SER A O 1
ATOM 2093 N N . PRO A 1 265 ? 14.980 -0.281 -33.376 1.00 87.75 265 PRO A N 1
ATOM 2094 C CA . PRO A 1 265 ? 15.408 -1.561 -32.804 1.00 87.75 265 PRO A CA 1
ATOM 2095 C C . PRO A 1 265 ? 16.524 -1.386 -31.770 1.00 87.75 265 PRO A C 1
ATOM 2097 O O . PRO A 1 265 ? 16.565 -2.083 -30.760 1.00 87.75 265 PRO A O 1
ATOM 2100 N N . PHE A 1 266 ? 17.424 -0.433 -32.002 1.00 87.62 266 PHE A N 1
ATOM 2101 C CA . PHE A 1 266 ? 18.510 -0.123 -31.079 1.00 87.62 266 PHE A CA 1
ATOM 2102 C C . PHE A 1 266 ? 17.981 0.490 -29.778 1.00 87.62 266 PHE A C 1
ATOM 2104 O O . PHE A 1 266 ? 18.450 0.138 -28.694 1.00 87.62 266 PHE A O 1
ATOM 2111 N N . LEU A 1 267 ? 16.940 1.320 -29.883 1.00 86.62 267 LEU A N 1
ATOM 2112 C CA . LEU A 1 267 ? 16.191 1.835 -28.737 1.00 86.62 267 LEU A CA 1
ATOM 2113 C C . LEU A 1 267 ? 15.450 0.734 -27.987 1.00 86.62 267 LEU A C 1
ATOM 2115 O O . LEU A 1 267 ? 15.532 0.677 -26.766 1.00 86.62 267 LEU A O 1
ATOM 2119 N N . ASP A 1 268 ? 14.772 -0.163 -28.702 1.00 87.94 268 ASP A N 1
ATOM 2120 C CA . ASP A 1 268 ? 14.052 -1.291 -28.111 1.00 87.94 268 ASP A CA 1
ATOM 2121 C C . ASP A 1 268 ? 15.008 -2.200 -27.307 1.00 87.94 268 ASP A C 1
ATOM 2123 O O . ASP A 1 268 ? 14.678 -2.643 -26.204 1.00 87.94 268 ASP A O 1
ATOM 2127 N N . ALA A 1 269 ? 16.224 -2.427 -27.818 1.00 87.94 269 ALA A N 1
ATOM 2128 C CA . ALA A 1 269 ? 17.272 -3.172 -27.119 1.00 87.94 269 ALA A CA 1
ATOM 2129 C C . ALA A 1 269 ? 17.792 -2.445 -25.866 1.00 87.94 269 ALA A C 1
ATOM 2131 O O . ALA A 1 269 ? 17.917 -3.062 -24.803 1.00 87.94 269 ALA A O 1
ATOM 2132 N N . SER A 1 270 ? 18.045 -1.136 -25.980 1.00 87.38 270 SER A N 1
ATOM 2133 C CA . SER A 1 270 ? 18.453 -0.283 -24.856 1.00 87.38 270 SER A CA 1
ATOM 2134 C C . SER A 1 270 ? 17.392 -0.250 -23.758 1.00 87.38 270 SER A C 1
ATOM 2136 O O . SER A 1 270 ? 17.694 -0.464 -22.580 1.00 87.38 270 SER A O 1
ATOM 2138 N N . LEU A 1 271 ? 16.128 -0.083 -24.145 1.00 87.75 271 LEU A N 1
ATOM 2139 C CA . LEU A 1 271 ? 14.984 -0.045 -23.245 1.00 87.75 271 LEU A CA 1
ATOM 2140 C C . LEU A 1 271 ? 14.834 -1.360 -22.480 1.00 87.75 271 LEU A C 1
ATOM 2142 O O . LEU A 1 271 ? 14.661 -1.331 -21.264 1.00 87.75 271 LEU A O 1
ATOM 2146 N N . PHE A 1 272 ? 14.942 -2.509 -23.156 1.00 89.38 272 PHE A N 1
ATOM 2147 C CA . PHE A 1 272 ? 14.860 -3.816 -22.499 1.00 89.38 272 PHE A CA 1
ATOM 2148 C C . PHE A 1 272 ? 15.956 -3.993 -21.438 1.00 89.38 272 PHE A C 1
ATOM 2150 O O . PHE A 1 272 ? 15.660 -4.376 -20.306 1.00 89.38 272 PHE A O 1
ATOM 2157 N N . TYR A 1 273 ? 17.208 -3.669 -21.776 1.00 87.62 273 TYR A N 1
ATOM 2158 C CA . TYR A 1 273 ? 18.339 -3.835 -20.861 1.00 87.62 273 TYR A CA 1
ATOM 2159 C C . TYR A 1 273 ? 18.281 -2.881 -19.659 1.00 87.62 273 TYR A C 1
ATOM 2161 O O . TYR A 1 273 ? 18.435 -3.305 -18.516 1.00 87.62 273 TYR A O 1
ATOM 2169 N N . THR A 1 274 ? 18.038 -1.593 -19.907 1.00 85.56 274 THR A N 1
ATOM 2170 C CA . THR A 1 274 ? 17.997 -0.561 -18.856 1.00 85.56 274 THR A CA 1
ATOM 2171 C C . THR A 1 274 ? 16.803 -0.745 -17.923 1.00 85.56 274 THR A C 1
ATOM 2173 O O . THR A 1 274 ? 16.943 -0.612 -16.706 1.00 85.56 274 THR A O 1
ATOM 2176 N N . THR A 1 275 ? 15.647 -1.126 -18.471 1.00 85.38 275 THR A N 1
ATOM 2177 C CA . THR A 1 275 ? 14.441 -1.420 -17.689 1.00 85.38 275 THR A CA 1
ATOM 2178 C C . THR A 1 275 ? 14.640 -2.610 -16.768 1.00 85.38 275 THR A C 1
ATOM 2180 O O . THR A 1 275 ? 14.182 -2.568 -15.635 1.00 85.38 275 THR A O 1
ATOM 2183 N N . LEU A 1 276 ? 15.321 -3.664 -17.221 1.00 84.56 276 LEU A N 1
ATOM 2184 C CA . LEU A 1 276 ? 15.568 -4.863 -16.417 1.00 84.56 276 LEU A CA 1
ATOM 2185 C C . LEU A 1 276 ? 16.774 -4.738 -15.476 1.00 84.56 276 LEU A C 1
ATOM 2187 O O . LEU A 1 276 ? 17.149 -5.716 -14.831 1.00 84.56 276 LEU A O 1
ATOM 2191 N N . ASN A 1 277 ? 17.376 -3.555 -15.352 1.00 83.75 277 ASN A N 1
ATOM 2192 C CA . ASN A 1 277 ? 18.402 -3.330 -14.347 1.00 83.75 277 ASN A CA 1
ATOM 2193 C C . ASN A 1 277 ? 17.767 -3.250 -12.949 1.00 83.75 277 ASN A C 1
ATOM 2195 O O . ASN A 1 277 ? 17.021 -2.322 -12.639 1.00 83.75 277 ASN A O 1
ATOM 2199 N N . PHE A 1 278 ? 18.111 -4.205 -12.082 1.00 79.06 278 PHE A N 1
ATOM 2200 C CA . PHE A 1 278 ? 17.592 -4.287 -10.714 1.00 79.06 278 PHE A CA 1
ATOM 2201 C C . PHE A 1 278 ? 17.977 -3.080 -9.839 1.00 79.06 278 PHE A C 1
ATOM 2203 O O . PHE A 1 278 ? 17.286 -2.775 -8.874 1.00 79.06 278 PHE A O 1
ATOM 2210 N N . GLN A 1 279 ? 19.044 -2.355 -10.195 1.00 79.62 279 GLN A N 1
ATOM 2211 C CA . GLN A 1 279 ? 19.477 -1.137 -9.496 1.00 79.62 279 GLN A CA 1
ATOM 2212 C C . GLN A 1 279 ? 18.605 0.090 -9.807 1.00 79.62 279 GLN A C 1
ATOM 2214 O O . GLN A 1 279 ? 18.827 1.163 -9.248 1.00 79.62 279 GLN A O 1
ATOM 2219 N N . ASN A 1 280 ? 17.630 -0.033 -10.710 1.00 81.69 280 ASN A N 1
ATOM 2220 C CA . ASN A 1 280 ? 16.729 1.060 -11.038 1.00 81.69 280 ASN A CA 1
ATOM 2221 C C . ASN A 1 280 ? 15.856 1.428 -9.821 1.00 81.69 280 ASN A C 1
ATOM 2223 O O . ASN A 1 280 ? 15.327 0.559 -9.123 1.00 81.69 280 ASN A O 1
ATOM 2227 N N . PHE A 1 281 ? 15.658 2.731 -9.608 1.00 84.88 281 PHE A N 1
ATOM 2228 C CA . PHE A 1 281 ? 14.823 3.289 -8.544 1.00 84.88 281 PHE A CA 1
ATOM 2229 C C . PHE A 1 281 ? 13.420 2.661 -8.499 1.00 84.88 281 PHE A C 1
ATOM 2231 O O . PHE A 1 281 ? 12.887 2.430 -7.416 1.00 84.88 281 PHE A O 1
ATOM 2238 N N . ILE A 1 282 ? 12.847 2.317 -9.660 1.00 85.38 282 ILE A N 1
ATOM 2239 C CA . ILE A 1 282 ? 11.517 1.694 -9.765 1.00 85.38 282 ILE A CA 1
ATOM 2240 C C . ILE A 1 282 ? 11.458 0.358 -9.006 1.00 85.38 282 ILE A C 1
ATOM 2242 O O . ILE A 1 282 ? 10.483 0.099 -8.298 1.00 85.38 282 ILE A O 1
ATOM 2246 N N . PHE A 1 283 ? 12.496 -0.480 -9.117 1.00 84.88 283 PHE A N 1
ATOM 2247 C CA . PHE A 1 283 ? 12.556 -1.742 -8.380 1.00 84.88 283 PHE A CA 1
ATOM 2248 C C . PHE A 1 283 ? 12.766 -1.496 -6.890 1.00 84.88 283 PHE A C 1
ATOM 2250 O O . PHE A 1 283 ? 11.996 -2.032 -6.096 1.00 84.88 283 PHE A O 1
ATOM 2257 N N . SER A 1 284 ? 13.747 -0.666 -6.508 1.00 85.31 284 SER A N 1
ATOM 2258 C CA . SER A 1 284 ? 14.024 -0.369 -5.091 1.00 85.31 284 SER A CA 1
ATOM 2259 C C . SER A 1 284 ? 12.772 0.124 -4.371 1.00 85.31 284 SER A C 1
ATOM 2261 O O . SER A 1 284 ? 12.394 -0.441 -3.351 1.00 85.31 284 SER A O 1
ATOM 2263 N N . ASN A 1 285 ? 12.070 1.099 -4.957 1.00 88.31 285 ASN A N 1
ATOM 2264 C CA . ASN A 1 285 ? 10.854 1.666 -4.385 1.00 88.31 285 ASN A CA 1
ATOM 2265 C C . ASN A 1 285 ? 9.768 0.595 -4.170 1.00 88.31 285 ASN A C 1
ATOM 2267 O O . ASN A 1 285 ? 9.187 0.491 -3.094 1.00 88.31 285 ASN A O 1
ATOM 2271 N N . TYR A 1 286 ? 9.533 -0.268 -5.162 1.00 88.19 286 TYR A N 1
ATOM 2272 C CA . TYR A 1 286 ? 8.568 -1.363 -5.035 1.00 88.19 286 TYR A CA 1
ATOM 2273 C C . TYR A 1 286 ? 8.950 -2.376 -3.944 1.00 88.19 286 TYR A C 1
ATOM 2275 O O . TYR A 1 286 ? 8.106 -2.758 -3.129 1.00 88.19 286 TYR A O 1
ATOM 2283 N N . PHE A 1 287 ? 10.211 -2.822 -3.919 1.00 84.88 287 PHE A N 1
ATOM 2284 C CA . PHE A 1 287 ? 10.679 -3.804 -2.939 1.00 84.88 287 PHE A CA 1
ATOM 2285 C C . PHE A 1 287 ? 10.638 -3.245 -1.516 1.00 84.88 287 PHE A C 1
ATOM 2287 O O . PHE A 1 287 ? 10.209 -3.959 -0.606 1.00 84.88 287 PHE A O 1
ATOM 2294 N N . ASP A 1 288 ? 11.030 -1.986 -1.323 1.00 86.38 288 ASP A N 1
ATOM 2295 C CA . ASP A 1 288 ? 11.015 -1.330 -0.017 1.00 86.38 288 ASP A CA 1
ATOM 2296 C C . ASP A 1 288 ? 9.586 -1.192 0.520 1.00 86.38 288 ASP A C 1
ATOM 2298 O O . ASP A 1 288 ? 9.327 -1.553 1.674 1.00 86.38 288 ASP A O 1
ATOM 2302 N N . GLU A 1 289 ? 8.636 -0.754 -0.312 1.00 87.25 289 GLU A N 1
ATOM 2303 C CA . GLU A 1 289 ? 7.247 -0.586 0.123 1.00 87.25 289 GLU A CA 1
ATOM 2304 C C . GLU A 1 289 ? 6.529 -1.917 0.373 1.00 87.25 289 GLU A C 1
ATOM 2306 O O . GLU A 1 289 ? 5.877 -2.072 1.413 1.00 87.25 289 GLU A O 1
ATOM 2311 N N . ILE A 1 290 ? 6.701 -2.932 -0.487 1.00 85.94 290 ILE A N 1
ATOM 2312 C CA . ILE A 1 290 ? 6.107 -4.248 -0.200 1.00 85.94 290 ILE A CA 1
ATOM 2313 C C . ILE A 1 290 ? 6.751 -4.886 1.022 1.00 85.94 290 ILE A C 1
ATOM 2315 O O . ILE A 1 290 ? 6.039 -5.451 1.849 1.00 85.94 290 ILE A O 1
ATOM 2319 N N . ARG A 1 291 ? 8.069 -4.777 1.209 1.00 85.25 291 ARG A N 1
ATOM 2320 C CA . ARG A 1 291 ? 8.723 -5.360 2.386 1.00 85.25 291 ARG A CA 1
ATOM 2321 C C . ARG A 1 291 ? 8.173 -4.771 3.685 1.00 85.25 291 ARG A C 1
ATOM 2323 O O . ARG A 1 291 ? 7.922 -5.530 4.624 1.00 85.25 291 ARG A O 1
ATOM 2330 N N . LYS A 1 292 ? 7.937 -3.456 3.750 1.00 87.06 292 LYS A N 1
ATOM 2331 C CA . LYS A 1 292 ? 7.278 -2.818 4.907 1.00 87.06 292 LYS A CA 1
ATOM 2332 C C . LYS A 1 292 ? 5.882 -3.400 5.147 1.00 87.06 292 LYS A C 1
ATOM 2334 O O . LYS A 1 292 ? 5.539 -3.693 6.287 1.00 87.06 292 LYS A O 1
ATOM 2339 N N . ILE A 1 293 ? 5.098 -3.619 4.093 1.00 87.25 293 ILE A N 1
ATOM 2340 C CA . ILE A 1 293 ? 3.736 -4.165 4.197 1.00 87.25 293 ILE A CA 1
ATOM 2341 C C . ILE A 1 293 ? 3.749 -5.644 4.613 1.00 87.25 293 ILE A C 1
ATOM 2343 O O . ILE A 1 293 ? 3.118 -6.009 5.605 1.00 87.25 293 ILE A O 1
ATOM 2347 N N . THR A 1 294 ? 4.492 -6.498 3.909 1.00 84.81 294 THR A N 1
ATOM 2348 C CA . THR A 1 294 ? 4.523 -7.950 4.145 1.00 84.81 294 THR A CA 1
ATOM 2349 C C . THR A 1 294 ? 5.061 -8.284 5.535 1.00 84.81 294 THR A C 1
ATOM 2351 O O . THR A 1 294 ? 4.499 -9.135 6.224 1.00 84.81 294 THR A O 1
ATOM 2354 N N . THR A 1 295 ? 6.101 -7.582 6.003 1.00 84.56 295 THR A N 1
ATOM 2355 C CA . THR A 1 295 ? 6.628 -7.778 7.367 1.00 84.56 295 THR A CA 1
ATOM 2356 C C . THR A 1 295 ? 5.586 -7.457 8.434 1.00 84.56 295 THR A C 1
ATOM 2358 O O . THR A 1 295 ? 5.461 -8.199 9.409 1.00 84.56 295 THR A O 1
ATOM 2361 N N . ARG A 1 296 ? 4.793 -6.402 8.235 1.00 87.00 296 ARG A N 1
ATOM 2362 C CA . ARG A 1 296 ? 3.754 -5.977 9.180 1.00 87.00 296 ARG A CA 1
ATOM 2363 C C . ARG A 1 296 ? 2.533 -6.881 9.157 1.00 87.00 296 ARG A C 1
ATOM 2365 O O . ARG A 1 296 ? 2.065 -7.268 10.220 1.00 87.00 296 ARG A O 1
ATOM 2372 N N . ILE A 1 297 ? 2.081 -7.314 7.982 1.00 86.25 297 ILE A N 1
ATOM 2373 C CA . ILE A 1 297 ? 1.005 -8.312 7.865 1.00 86.25 297 ILE A CA 1
ATOM 2374 C C . ILE A 1 297 ? 1.427 -9.638 8.514 1.00 86.25 297 ILE A C 1
ATOM 2376 O O . ILE A 1 297 ? 0.642 -10.243 9.242 1.00 86.25 297 ILE A O 1
ATOM 2380 N N . SER A 1 298 ? 2.675 -10.075 8.312 1.00 83.81 298 SER A N 1
ATOM 2381 C CA . SER A 1 298 ? 3.210 -11.288 8.944 1.00 83.81 298 SER A CA 1
ATOM 2382 C C . SER A 1 298 ? 3.271 -11.165 10.472 1.00 83.81 298 SER A C 1
ATOM 2384 O O . SER A 1 298 ? 2.874 -12.086 11.187 1.00 83.81 298 SER A O 1
ATOM 2386 N N . GLN A 1 299 ? 3.704 -10.011 10.994 1.00 86.25 299 GLN A N 1
ATOM 2387 C CA . GLN A 1 299 ? 3.670 -9.722 12.432 1.00 86.25 299 GLN A CA 1
ATOM 2388 C C . GLN A 1 299 ? 2.239 -9.732 12.973 1.00 86.25 299 GLN A C 1
ATOM 2390 O O . GLN A 1 299 ? 1.992 -10.378 13.988 1.00 86.25 299 GLN A O 1
ATOM 2395 N N . LEU A 1 300 ? 1.296 -9.098 12.273 1.00 86.19 300 LEU A N 1
ATOM 2396 C CA . LEU A 1 300 ? -0.115 -9.063 12.649 1.00 86.19 300 LEU A CA 1
ATOM 2397 C C . LEU A 1 300 ? -0.711 -10.478 12.713 1.00 86.19 300 LEU A C 1
ATOM 2399 O O . LEU A 1 300 ? -1.349 -10.828 13.699 1.00 86.19 300 LEU A O 1
ATOM 2403 N N . ARG A 1 301 ? -0.432 -11.320 11.712 1.00 87.00 301 ARG A N 1
ATOM 2404 C CA . ARG A 1 301 ? -0.892 -12.717 11.652 1.00 87.00 301 ARG A CA 1
ATOM 2405 C C . ARG A 1 301 ? -0.323 -13.583 12.780 1.00 87.00 301 ARG A C 1
ATOM 2407 O O . ARG A 1 301 ? -1.048 -14.399 13.336 1.00 87.00 301 ARG A O 1
ATOM 2414 N N . ASN A 1 302 ? 0.965 -13.432 13.092 1.00 85.25 302 ASN A N 1
ATOM 2415 C CA . ASN A 1 302 ? 1.674 -14.353 13.986 1.00 85.25 302 ASN A CA 1
ATOM 2416 C C . ASN A 1 302 ? 1.710 -13.897 15.452 1.00 85.25 302 ASN A C 1
ATOM 2418 O O . ASN A 1 302 ? 1.866 -14.732 16.341 1.00 85.25 302 ASN A O 1
ATOM 2422 N N . ARG A 1 303 ? 1.627 -12.588 15.722 1.00 85.19 303 ARG A N 1
ATOM 2423 C CA . ARG A 1 303 ? 1.772 -12.030 17.077 1.00 85.19 303 ARG A CA 1
ATOM 2424 C C . ARG A 1 303 ? 0.446 -11.678 17.734 1.00 85.19 303 ARG A C 1
ATOM 2426 O O . ARG A 1 303 ? 0.348 -11.834 18.945 1.00 85.19 303 ARG A O 1
ATOM 2433 N N . VAL A 1 304 ? -0.542 -11.206 16.972 1.00 88.00 304 VAL A N 1
ATOM 2434 C CA . VAL A 1 304 ? -1.793 -10.694 17.547 1.00 88.00 304 VAL A CA 1
ATOM 2435 C C . VAL A 1 304 ? -2.736 -11.840 17.880 1.00 88.00 304 VAL A C 1
ATOM 2437 O O . VAL A 1 304 ? -3.188 -12.575 16.999 1.00 88.00 304 VAL A O 1
ATOM 2440 N N . LYS A 1 305 ? -3.081 -11.974 19.165 1.00 87.50 305 LYS A N 1
ATOM 2441 C CA . LYS A 1 305 ? -3.887 -13.104 19.647 1.00 87.50 305 LYS A CA 1
ATOM 2442 C C . LYS A 1 305 ? -5.318 -13.088 19.102 1.00 87.50 305 LYS A C 1
ATOM 2444 O O . LYS A 1 305 ? -5.885 -14.151 18.858 1.00 87.50 305 LYS A O 1
ATOM 2449 N N . MET A 1 306 ? -5.871 -11.900 18.852 1.00 87.31 306 MET A N 1
ATOM 2450 C CA . MET A 1 306 ? -7.219 -11.696 18.312 1.00 87.31 306 MET A CA 1
ATOM 2451 C C . MET A 1 306 ? -7.438 -12.379 16.948 1.00 87.31 306 MET A C 1
ATOM 2453 O O . MET A 1 306 ? -8.567 -12.748 16.625 1.00 87.31 306 MET A O 1
ATOM 2457 N N . VAL A 1 307 ? -6.376 -12.640 16.176 1.00 86.50 307 VAL A N 1
ATOM 2458 C CA . VAL A 1 307 ? -6.460 -13.403 14.915 1.00 86.50 307 VAL A CA 1
ATOM 2459 C C . VAL A 1 307 ? -6.895 -14.857 15.152 1.00 86.50 307 VAL A C 1
ATOM 2461 O O . VAL A 1 307 ? -7.560 -15.433 14.300 1.00 86.50 307 VAL A O 1
ATOM 2464 N N . ASN A 1 308 ? -6.615 -15.422 16.329 1.00 86.88 308 ASN A N 1
ATOM 2465 C CA . ASN A 1 308 ? -6.927 -16.814 16.677 1.00 86.88 308 ASN A CA 1
ATOM 2466 C C . ASN A 1 308 ? -8.239 -16.970 17.469 1.00 86.88 308 ASN A C 1
ATOM 2468 O O . ASN A 1 308 ? -8.554 -18.062 17.947 1.00 86.88 308 ASN A O 1
ATOM 2472 N N . TRP A 1 309 ? -8.989 -15.885 17.684 1.00 88.00 309 TRP A N 1
ATOM 2473 C CA . TRP A 1 309 ? -10.219 -15.920 18.475 1.00 88.00 309 TRP A CA 1
ATOM 2474 C C . TRP A 1 309 ? -11.427 -16.326 17.640 1.00 88.00 309 TRP A C 1
ATOM 2476 O O . TRP A 1 309 ? -11.856 -15.621 16.722 1.00 88.00 309 TRP A O 1
ATOM 2486 N N . HIS A 1 310 ? -12.016 -17.458 18.015 1.00 87.00 310 HIS A N 1
ATOM 2487 C CA . HIS A 1 310 ? -13.185 -18.029 17.362 1.00 87.00 310 HIS A CA 1
ATOM 2488 C C . HIS A 1 310 ? -14.224 -18.465 18.395 1.00 87.00 310 HIS A C 1
ATOM 2490 O O . HIS A 1 310 ? -13.904 -18.743 19.553 1.00 87.00 310 HIS A O 1
ATOM 2496 N N . ASN A 1 311 ? -15.478 -18.560 17.948 1.00 84.75 311 ASN A N 1
ATOM 2497 C CA . ASN A 1 311 ? -16.594 -19.113 18.719 1.00 84.75 311 ASN A CA 1
ATOM 2498 C C . ASN A 1 311 ? -16.805 -18.461 20.097 1.00 84.75 311 ASN A C 1
ATOM 2500 O O . ASN A 1 311 ? -17.242 -19.136 21.024 1.00 84.75 311 ASN A O 1
ATOM 2504 N N . HIS A 1 312 ? -16.508 -17.164 20.247 1.00 84.38 312 HIS A N 1
ATOM 2505 C CA . HIS A 1 312 ? -16.666 -16.435 21.513 1.00 84.38 312 HIS A CA 1
ATOM 2506 C C . HIS A 1 312 ? -15.810 -16.997 22.668 1.00 84.38 312 HIS A C 1
ATOM 2508 O O . HIS A 1 312 ? -16.077 -16.723 23.839 1.00 84.38 312 HIS A O 1
ATOM 2514 N N . ASN A 1 313 ? -14.755 -17.764 22.367 1.00 84.12 313 ASN A N 1
ATOM 2515 C CA . ASN A 1 313 ? -13.804 -18.246 23.368 1.00 84.12 313 ASN A CA 1
ATOM 2516 C C . ASN A 1 313 ? -12.771 -17.155 23.697 1.00 84.12 313 ASN A C 1
ATOM 2518 O O . ASN A 1 313 ? -11.608 -17.234 23.301 1.00 84.12 313 ASN A O 1
ATOM 2522 N N . ILE A 1 314 ? -13.229 -16.089 24.356 1.00 84.56 314 ILE A N 1
ATOM 2523 C CA . ILE A 1 314 ? -12.426 -14.906 24.674 1.00 84.56 314 ILE A CA 1
ATOM 2524 C C . ILE A 1 314 ? -12.433 -14.707 26.187 1.00 84.56 314 ILE A C 1
ATOM 2526 O O . ILE A 1 314 ? -13.486 -14.510 26.792 1.00 84.56 314 ILE A O 1
ATOM 2530 N N . ASN A 1 315 ? -11.250 -14.720 26.799 1.00 84.38 315 ASN A N 1
ATOM 2531 C CA . ASN A 1 315 ? -11.098 -14.363 28.203 1.00 84.38 315 ASN A CA 1
ATOM 2532 C C . ASN A 1 315 ? -10.980 -12.837 28.335 1.00 84.38 315 ASN A C 1
ATOM 2534 O O . ASN A 1 315 ? -10.029 -12.240 27.835 1.00 84.38 315 ASN A O 1
ATOM 2538 N N . LEU A 1 316 ? -11.931 -12.209 29.032 1.00 82.69 316 LEU A N 1
ATOM 2539 C CA . LEU A 1 316 ? -11.983 -10.753 29.205 1.00 82.69 316 LEU A CA 1
ATOM 2540 C C . LEU A 1 316 ? -10.748 -10.179 29.919 1.00 82.69 316 LEU A C 1
ATOM 2542 O O . LEU A 1 316 ? -10.275 -9.117 29.525 1.00 82.69 316 LEU A O 1
ATOM 2546 N N . LYS A 1 317 ? -10.183 -10.891 30.907 1.00 81.75 317 LYS A N 1
ATOM 2547 C CA . LYS A 1 317 ? -8.965 -10.449 31.617 1.00 81.75 317 LYS A CA 1
ATOM 2548 C C . LYS A 1 317 ? -7.741 -10.464 30.707 1.00 81.75 317 LYS A C 1
ATOM 2550 O O . LYS A 1 317 ? -6.872 -9.605 30.798 1.00 81.75 317 LYS A O 1
ATOM 2555 N N . GLU A 1 318 ? -7.673 -11.457 29.825 1.00 85.62 318 GLU A N 1
ATOM 2556 C CA . GLU A 1 318 ? -6.601 -11.548 28.839 1.00 85.62 318 GLU A CA 1
ATOM 2557 C C . GLU A 1 318 ? -6.764 -10.508 27.724 1.00 85.62 318 GLU A C 1
ATOM 2559 O O . GLU A 1 318 ? -5.790 -9.897 27.296 1.00 85.62 318 GLU A O 1
ATOM 2564 N N . PHE A 1 319 ? -7.994 -10.264 27.270 1.00 87.06 319 PHE A N 1
ATOM 2565 C CA . PHE A 1 319 ? -8.273 -9.191 26.318 1.00 87.06 319 PHE A CA 1
ATOM 2566 C C . PHE A 1 319 ? -7.882 -7.822 26.888 1.00 87.06 319 PHE A C 1
ATOM 2568 O O . PHE A 1 319 ? -7.217 -7.040 26.214 1.00 87.06 319 PHE A O 1
ATOM 2575 N N . GLU A 1 320 ? -8.226 -7.540 28.142 1.00 84.38 320 GLU A N 1
ATOM 2576 C CA . GLU A 1 320 ? -7.826 -6.295 28.794 1.00 84.38 320 GLU A CA 1
ATOM 2577 C C . GLU A 1 320 ? -6.298 -6.128 28.818 1.00 84.38 320 GLU A C 1
ATOM 2579 O O . GLU A 1 320 ? -5.784 -5.082 28.418 1.00 84.38 320 GLU A O 1
ATOM 2584 N N . SER A 1 321 ? -5.562 -7.158 29.248 1.00 86.00 321 SER A N 1
ATOM 2585 C CA . SER A 1 321 ? -4.107 -7.066 29.411 1.00 86.00 321 SER A CA 1
ATOM 2586 C C . SER A 1 321 ? -3.358 -6.913 28.086 1.00 86.00 321 SER A C 1
ATOM 2588 O O . SER A 1 321 ? -2.346 -6.212 28.034 1.00 86.00 321 SER A O 1
ATOM 2590 N N . LEU A 1 322 ? -3.856 -7.525 27.008 1.00 86.50 322 LEU A N 1
ATOM 2591 C CA . LEU A 1 322 ? -3.221 -7.489 25.689 1.00 86.50 322 LEU A CA 1
ATOM 2592 C C . LEU A 1 322 ? -3.547 -6.224 24.881 1.00 86.50 322 LEU A C 1
ATOM 2594 O O . LEU A 1 322 ? -2.717 -5.803 24.072 1.00 86.50 322 LEU A O 1
ATOM 2598 N N . TYR A 1 323 ? -4.721 -5.615 25.092 1.00 86.88 323 TYR A N 1
ATOM 2599 C CA . TYR A 1 323 ? -5.235 -4.526 24.244 1.00 86.88 323 TYR A CA 1
ATOM 2600 C C . TYR A 1 323 ? -5.382 -3.167 24.947 1.00 86.88 323 TYR A C 1
ATOM 2602 O O . TYR A 1 323 ? -5.817 -2.204 24.303 1.00 86.88 323 TYR A O 1
ATOM 2610 N N . ARG A 1 324 ? -4.988 -3.047 26.226 1.00 85.06 324 ARG A N 1
ATOM 2611 C CA . ARG A 1 324 ? -4.837 -1.750 26.915 1.00 85.06 324 ARG A CA 1
ATOM 2612 C C . ARG A 1 324 ? -3.918 -0.813 26.126 1.00 85.06 324 ARG A C 1
ATOM 2614 O O . ARG A 1 324 ? -3.023 -1.261 25.415 1.00 85.06 324 ARG A O 1
ATOM 2621 N N . GLU A 1 325 ? -4.122 0.497 26.247 1.00 78.75 325 GLU A N 1
ATOM 2622 C CA . GLU A 1 325 ? -3.225 1.475 25.622 1.00 78.75 325 GLU A CA 1
ATOM 2623 C C . GLU A 1 325 ? -1.771 1.233 26.065 1.00 78.75 325 GLU A C 1
ATOM 2625 O O . GLU A 1 325 ? -1.486 1.091 27.255 1.00 78.75 325 GLU A O 1
ATOM 2630 N N . GLY A 1 326 ? -0.863 1.117 25.090 1.00 77.50 326 GLY A N 1
ATOM 2631 C CA . GLY A 1 326 ? 0.544 0.763 25.313 1.00 77.50 326 GLY A CA 1
ATOM 2632 C C . GLY A 1 326 ? 0.834 -0.737 25.472 1.00 77.50 326 GLY A C 1
ATOM 2633 O O . GLY A 1 326 ? 2.002 -1.118 25.551 1.00 77.50 326 GLY A O 1
ATOM 2634 N N . ALA A 1 327 ? -0.183 -1.602 25.484 1.00 86.06 327 ALA A N 1
ATOM 2635 C CA . ALA A 1 327 ? 0.010 -3.048 25.502 1.00 86.06 327 ALA A CA 1
ATOM 2636 C C . ALA A 1 327 ? 0.536 -3.573 24.155 1.00 86.06 327 ALA A C 1
ATOM 2638 O O . ALA A 1 327 ? 0.454 -2.915 23.114 1.00 86.06 327 ALA A O 1
ATOM 2639 N N . LYS A 1 328 ? 1.097 -4.785 24.186 1.00 84.69 328 LYS A N 1
ATOM 2640 C CA . LYS A 1 328 ? 1.832 -5.373 23.060 1.00 84.69 328 LYS A CA 1
ATOM 2641 C C . LYS A 1 328 ? 0.971 -5.563 21.806 1.00 84.69 328 LYS A C 1
ATOM 2643 O O . LYS A 1 328 ? 1.409 -5.188 20.727 1.00 84.69 328 LYS A O 1
ATOM 2648 N N . ASP A 1 329 ? -0.240 -6.108 21.927 1.00 86.81 329 ASP A N 1
ATOM 2649 C CA . ASP A 1 329 ? -1.089 -6.340 20.749 1.00 86.81 329 ASP A CA 1
ATOM 2650 C C . ASP A 1 329 ? -1.726 -5.029 20.258 1.00 86.81 329 ASP A C 1
ATOM 2652 O O . ASP A 1 329 ? -1.913 -4.843 19.055 1.00 86.81 329 ASP A O 1
ATOM 2656 N N . HIS A 1 330 ? -2.009 -4.090 21.172 1.00 88.50 330 HIS A N 1
ATOM 2657 C CA . HIS A 1 330 ? -2.478 -2.748 20.819 1.00 88.50 330 HIS A CA 1
ATOM 2658 C C . HIS A 1 330 ? -1.467 -2.008 19.938 1.00 88.50 330 HIS A C 1
ATOM 2660 O O . HIS A 1 330 ? -1.843 -1.454 18.905 1.00 88.50 330 HIS A O 1
ATOM 2666 N N . SER A 1 331 ? -0.188 -2.014 20.327 1.00 87.50 331 SER A N 1
ATOM 2667 C CA . SER A 1 331 ? 0.860 -1.300 19.594 1.00 87.50 331 SER A CA 1
ATOM 2668 C C . SER A 1 331 ? 1.111 -1.903 18.212 1.00 87.50 331 SER A C 1
ATOM 2670 O O . SER A 1 331 ? 1.236 -1.155 17.248 1.00 87.50 331 SER A O 1
ATOM 2672 N N . GLU A 1 332 ? 1.089 -3.230 18.066 1.00 88.00 332 GLU A N 1
ATOM 2673 C CA . GLU A 1 332 ? 1.229 -3.888 16.755 1.00 88.00 332 GLU A CA 1
ATOM 2674 C C . GLU A 1 332 ? 0.071 -3.527 15.800 1.00 88.00 332 GLU A C 1
ATOM 2676 O O . GLU A 1 332 ? 0.284 -3.278 14.606 1.00 88.00 332 GLU A O 1
ATOM 2681 N N . ILE A 1 333 ? -1.161 -3.431 16.317 1.00 89.12 333 ILE A N 1
ATOM 2682 C CA . ILE A 1 333 ? -2.317 -2.973 15.532 1.00 89.12 333 ILE A CA 1
ATOM 2683 C C . ILE A 1 333 ? -2.170 -1.496 15.156 1.00 89.12 333 ILE A C 1
ATOM 2685 O O . ILE A 1 333 ? -2.391 -1.132 13.999 1.00 89.12 333 ILE A O 1
ATOM 2689 N N . GLU A 1 334 ? -1.795 -0.642 16.106 1.00 89.88 334 GLU A N 1
ATOM 2690 C CA . GLU A 1 334 ? -1.630 0.792 15.869 1.00 89.88 334 GLU A CA 1
ATOM 2691 C C . GLU A 1 334 ? -0.543 1.069 14.821 1.00 89.88 334 GLU A C 1
ATOM 2693 O O . GLU A 1 334 ? -0.777 1.820 13.872 1.00 89.88 334 GLU A O 1
ATOM 2698 N N . GLU A 1 335 ? 0.613 0.412 14.930 1.00 88.00 335 GLU A N 1
ATOM 2699 C CA . GLU A 1 335 ? 1.700 0.490 13.949 1.00 88.00 335 GLU A CA 1
ATOM 2700 C C . GLU A 1 335 ? 1.254 0.023 12.558 1.00 88.00 335 GLU A C 1
ATOM 2702 O O . GLU A 1 335 ? 1.601 0.639 11.548 1.00 88.00 335 GLU A O 1
ATOM 2707 N N . THR A 1 336 ? 0.421 -1.017 12.482 1.00 88.31 336 THR A N 1
ATOM 2708 C CA . THR A 1 336 ? -0.143 -1.465 11.201 1.00 88.31 336 THR A CA 1
ATOM 2709 C C . THR A 1 336 ? -1.102 -0.425 10.614 1.00 88.31 336 THR A C 1
ATOM 2711 O O . THR A 1 336 ? -1.049 -0.126 9.419 1.00 88.31 336 THR A O 1
ATOM 2714 N N . LEU A 1 337 ? -1.950 0.188 11.444 1.00 88.69 337 LEU A N 1
ATOM 2715 C CA . LEU A 1 337 ? -2.883 1.231 11.011 1.00 88.69 337 LEU A CA 1
ATOM 2716 C C . LEU A 1 337 ? -2.175 2.534 10.604 1.00 88.69 337 LEU A C 1
ATOM 2718 O O . LEU A 1 337 ? -2.691 3.248 9.739 1.00 88.69 337 LEU A O 1
ATOM 2722 N N . LYS A 1 338 ? -0.979 2.833 11.133 1.00 90.06 338 LYS A N 1
ATOM 2723 C CA . LYS A 1 338 ? -0.133 3.941 10.638 1.00 90.06 338 LYS A CA 1
ATOM 2724 C C . LYS A 1 338 ? 0.246 3.752 9.166 1.00 90.06 338 LYS A C 1
ATOM 2726 O O . LYS A 1 338 ? 0.290 4.725 8.415 1.00 90.06 338 LYS A O 1
ATOM 2731 N N . LEU A 1 339 ? 0.412 2.506 8.720 1.00 88.81 339 LEU A N 1
ATOM 2732 C CA . LEU A 1 339 ? 0.714 2.155 7.328 1.00 88.81 339 LEU A CA 1
ATOM 2733 C C . LEU A 1 339 ? -0.527 2.038 6.430 1.00 88.81 339 LEU A C 1
ATOM 2735 O O . LEU A 1 339 ? -0.406 1.661 5.267 1.00 88.81 339 LEU A O 1
ATOM 2739 N N . ARG A 1 340 ? -1.727 2.405 6.903 1.00 90.00 340 ARG A N 1
ATOM 2740 C CA . ARG A 1 340 ? -2.967 2.314 6.106 1.00 90.00 340 ARG A CA 1
ATOM 2741 C C . ARG A 1 340 ? -2.881 3.014 4.746 1.00 90.00 340 ARG A C 1
ATOM 2743 O O . ARG A 1 340 ? -3.434 2.518 3.770 1.00 90.00 340 ARG A O 1
ATOM 2750 N N . LYS A 1 341 ? -2.213 4.176 4.688 1.00 89.31 341 LYS A N 1
ATOM 2751 C CA . LYS A 1 341 ? -2.072 4.961 3.453 1.00 89.31 341 LYS A CA 1
ATOM 2752 C C . LYS A 1 341 ? -1.208 4.195 2.453 1.00 89.31 341 LYS A C 1
ATOM 2754 O O . LYS A 1 341 ? -1.597 4.054 1.297 1.00 89.31 341 LYS A O 1
ATOM 2759 N N . LEU A 1 342 ? -0.125 3.613 2.960 1.00 87.50 342 LEU A N 1
ATOM 2760 C CA . LEU A 1 342 ? 0.790 2.794 2.191 1.00 87.50 342 LEU A CA 1
ATOM 2761 C C . LEU A 1 342 ? 0.090 1.567 1.595 1.00 87.50 342 LEU A C 1
ATOM 2763 O O . LEU A 1 342 ? 0.182 1.323 0.398 1.00 87.50 342 LEU A O 1
ATOM 2767 N N . ILE A 1 343 ? -0.680 0.845 2.417 1.00 85.94 343 ILE A N 1
ATOM 2768 C CA . ILE A 1 343 ? -1.388 -0.387 2.027 1.00 85.94 343 ILE A CA 1
ATOM 2769 C C . ILE A 1 343 ? -2.460 -0.129 0.956 1.00 85.94 343 ILE A C 1
ATOM 2771 O O . ILE A 1 343 ? -2.691 -0.981 0.099 1.00 85.94 343 ILE A O 1
ATOM 2775 N N . VAL A 1 344 ? -3.148 1.016 1.013 1.00 85.88 344 VAL A N 1
ATOM 2776 C CA . VAL A 1 344 ? -4.342 1.270 0.187 1.00 85.88 344 VAL A CA 1
ATOM 2777 C C . VAL A 1 344 ? -4.068 2.137 -1.042 1.00 85.88 344 VAL A C 1
ATOM 2779 O O . VAL A 1 344 ? -4.757 1.974 -2.049 1.00 85.88 344 VAL A O 1
ATOM 2782 N N . ALA A 1 345 ? -3.123 3.075 -0.967 1.00 86.62 345 ALA A N 1
ATOM 2783 C CA . ALA A 1 345 ? -2.888 4.065 -2.018 1.00 86.62 345 ALA A CA 1
ATOM 2784 C C . ALA A 1 345 ? -1.457 3.994 -2.556 1.00 86.62 345 ALA A C 1
ATOM 2786 O O . ALA A 1 345 ? -1.269 3.674 -3.729 1.00 86.62 345 ALA A O 1
ATOM 2787 N N . ASP A 1 346 ? -0.462 4.225 -1.697 1.00 87.50 346 ASP A N 1
ATOM 2788 C CA . ASP A 1 346 ? 0.915 4.447 -2.154 1.00 87.50 346 ASP A CA 1
ATOM 2789 C C . ASP A 1 346 ? 1.505 3.185 -2.819 1.00 87.50 346 ASP A C 1
ATOM 2791 O O . ASP A 1 346 ? 2.261 3.279 -3.784 1.00 87.50 346 ASP A O 1
ATOM 2795 N N . ILE A 1 347 ? 1.101 1.981 -2.387 1.00 87.06 347 ILE A N 1
ATOM 2796 C CA . ILE A 1 347 ? 1.533 0.741 -3.043 1.00 87.06 347 ILE A CA 1
ATOM 2797 C C . ILE A 1 347 ? 1.017 0.631 -4.482 1.00 87.06 347 ILE A C 1
ATOM 2799 O O . ILE A 1 347 ? 1.735 0.154 -5.356 1.00 87.06 347 ILE A O 1
ATOM 2803 N N . ALA A 1 348 ? -0.200 1.104 -4.766 1.00 87.94 348 ALA A N 1
ATOM 2804 C CA . ALA A 1 348 ? -0.737 1.080 -6.124 1.00 87.94 348 ALA A CA 1
ATOM 2805 C C . ALA A 1 348 ? 0.052 2.042 -7.031 1.00 87.94 348 ALA A C 1
ATOM 2807 O O . ALA A 1 348 ? 0.352 1.705 -8.177 1.00 87.94 348 ALA A O 1
ATOM 2808 N N . GLU A 1 349 ? 0.449 3.196 -6.486 1.00 88.62 349 GLU A N 1
ATOM 2809 C CA . GLU A 1 349 ? 1.315 4.175 -7.152 1.00 88.62 349 GLU A CA 1
ATOM 2810 C C . GLU A 1 349 ? 2.740 3.647 -7.376 1.00 88.62 349 GLU A C 1
ATOM 2812 O O . GLU A 1 349 ? 3.347 3.973 -8.392 1.00 88.62 349 GLU A O 1
ATOM 2817 N N . ALA A 1 350 ? 3.260 2.785 -6.496 1.00 87.69 350 ALA A N 1
ATOM 2818 C CA . ALA A 1 350 ? 4.560 2.132 -6.674 1.00 87.69 350 ALA A CA 1
ATOM 2819 C C . ALA A 1 350 ? 4.518 0.959 -7.677 1.00 87.69 350 ALA A C 1
ATOM 2821 O O . ALA A 1 350 ? 5.469 0.742 -8.431 1.00 87.69 350 ALA A O 1
ATOM 2822 N N . VAL A 1 351 ? 3.416 0.200 -7.718 1.00 89.94 351 VAL A N 1
ATOM 2823 C CA . VAL A 1 351 ? 3.256 -0.976 -8.595 1.00 89.94 351 VAL A CA 1
ATOM 2824 C C . VAL A 1 351 ? 2.997 -0.573 -10.052 1.00 89.94 351 VAL A C 1
ATOM 2826 O O . VAL A 1 351 ? 3.468 -1.245 -10.975 1.00 89.94 351 VAL A O 1
ATOM 2829 N N . GLU A 1 352 ? 2.250 0.507 -10.292 1.00 91.19 352 GLU A N 1
ATOM 2830 C CA . GLU A 1 352 ? 1.824 0.907 -11.639 1.00 91.19 352 GLU A CA 1
ATOM 2831 C C . GLU A 1 352 ? 3.001 1.232 -12.591 1.00 91.19 352 GLU A C 1
ATOM 2833 O O . GLU A 1 352 ? 3.010 0.694 -13.706 1.00 91.19 352 GLU A O 1
ATOM 2838 N N . PRO A 1 353 ? 4.023 2.022 -12.194 1.00 91.19 353 PRO A N 1
ATOM 2839 C CA . PRO A 1 353 ? 5.211 2.267 -13.011 1.00 91.19 353 PRO A CA 1
ATOM 2840 C C . PRO A 1 353 ? 5.986 0.985 -13.310 1.00 91.19 353 PRO A C 1
ATOM 2842 O O . PRO A 1 353 ? 6.385 0.764 -14.452 1.00 91.19 353 PRO A O 1
ATOM 2845 N N . LEU A 1 354 ? 6.140 0.105 -12.317 1.00 9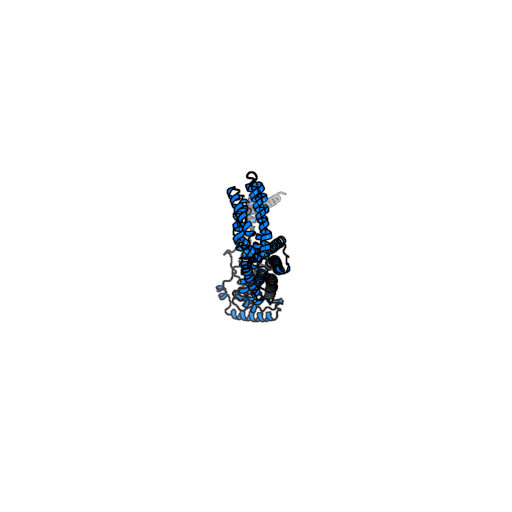0.94 354 LEU A N 1
ATOM 2846 C CA . LEU A 1 354 ? 6.853 -1.161 -12.473 1.00 90.94 354 LEU A CA 1
ATOM 2847 C C . LEU A 1 354 ? 6.152 -2.088 -13.469 1.00 90.94 354 LEU A C 1
ATOM 2849 O O . LEU A 1 354 ? 6.788 -2.625 -14.375 1.00 90.94 354 LEU A O 1
ATOM 2853 N N . LYS A 1 355 ? 4.826 -2.224 -13.359 1.00 93.19 355 LYS A N 1
ATOM 2854 C CA . LYS A 1 355 ? 4.009 -2.992 -14.308 1.00 93.19 355 LYS A CA 1
ATOM 2855 C C . LYS A 1 355 ? 4.151 -2.445 -15.730 1.00 93.19 355 LYS A C 1
ATOM 2857 O O . LYS A 1 355 ? 4.365 -3.227 -16.656 1.00 93.19 355 LYS A O 1
ATOM 2862 N N . LYS A 1 356 ? 4.025 -1.123 -15.911 1.00 92.69 356 LYS A N 1
ATOM 2863 C CA . LYS A 1 356 ? 4.159 -0.471 -17.227 1.00 92.69 356 LYS A CA 1
ATOM 2864 C C . LYS A 1 356 ? 5.551 -0.680 -17.815 1.00 92.69 356 LYS A C 1
ATOM 2866 O O . LYS A 1 356 ? 5.664 -1.038 -18.981 1.00 92.69 356 LYS A O 1
ATOM 2871 N N . SER A 1 357 ? 6.585 -0.506 -17.000 1.00 90.69 357 SER A N 1
ATOM 2872 C CA . SER A 1 357 ? 7.980 -0.659 -17.404 1.00 90.69 357 SER A CA 1
ATOM 2873 C C . SER A 1 357 ? 8.281 -2.101 -17.836 1.00 90.69 357 SER A C 1
ATOM 2875 O O . SER A 1 357 ? 8.766 -2.322 -18.944 1.00 90.69 357 SER A O 1
ATOM 2877 N N . LEU A 1 358 ? 7.871 -3.103 -17.050 1.00 90.25 358 LEU A N 1
ATOM 2878 C CA . LEU A 1 358 ? 8.050 -4.515 -17.412 1.00 90.25 358 LEU A CA 1
ATOM 2879 C C . LEU A 1 358 ? 7.260 -4.919 -18.665 1.00 90.25 358 LEU A C 1
ATOM 2881 O O . LEU A 1 358 ? 7.775 -5.668 -19.495 1.00 90.25 358 LEU A O 1
ATOM 2885 N N . ALA A 1 359 ? 6.032 -4.419 -18.832 1.00 92.44 359 ALA A N 1
ATOM 2886 C CA . ALA A 1 359 ? 5.246 -4.655 -20.043 1.00 92.44 359 ALA A CA 1
ATOM 2887 C C . ALA A 1 359 ? 5.914 -4.031 -21.282 1.00 92.44 359 ALA A C 1
ATOM 2889 O O . ALA A 1 359 ? 6.077 -4.713 -22.294 1.00 92.44 359 ALA A O 1
ATOM 2890 N N . ALA A 1 360 ? 6.383 -2.784 -21.175 1.00 90.75 360 ALA A N 1
ATOM 2891 C CA . ALA A 1 360 ? 7.097 -2.097 -22.248 1.00 90.75 360 ALA A CA 1
ATOM 2892 C C . ALA A 1 360 ? 8.395 -2.824 -22.635 1.00 90.75 360 ALA A C 1
ATOM 2894 O O . ALA A 1 360 ? 8.688 -2.959 -23.822 1.00 90.75 360 ALA A O 1
ATOM 2895 N N . ALA A 1 361 ? 9.136 -3.362 -21.661 1.00 90.62 361 ALA A N 1
ATOM 2896 C CA . ALA A 1 361 ? 10.328 -4.167 -21.920 1.00 90.62 361 ALA A CA 1
ATOM 2897 C C . ALA A 1 361 ? 9.997 -5.451 -22.704 1.00 90.62 361 ALA A C 1
ATOM 2899 O O . ALA A 1 361 ? 10.682 -5.782 -23.674 1.00 90.62 361 ALA A O 1
ATOM 2900 N N . LEU A 1 362 ? 8.926 -6.165 -22.337 1.00 90.94 362 LEU A N 1
ATOM 2901 C CA . LEU A 1 362 ? 8.492 -7.366 -23.062 1.00 90.94 362 LEU A CA 1
ATOM 2902 C C . LEU A 1 362 ? 8.103 -7.064 -24.515 1.00 90.94 362 LEU A C 1
ATOM 2904 O O . LEU A 1 362 ? 8.472 -7.819 -25.420 1.00 90.94 362 LEU A O 1
ATOM 2908 N N . GLU A 1 363 ? 7.391 -5.962 -24.744 1.00 91.00 363 GLU A N 1
ATOM 2909 C CA . GLU A 1 363 ? 7.025 -5.514 -26.089 1.00 91.00 363 GLU A CA 1
ATOM 2910 C C . GLU A 1 363 ? 8.251 -5.088 -26.905 1.00 91.00 363 GLU A C 1
ATOM 2912 O O . GLU A 1 363 ? 8.382 -5.492 -28.062 1.00 91.00 363 GLU A O 1
ATOM 2917 N N . ALA A 1 364 ? 9.177 -4.338 -26.299 1.00 90.19 364 ALA A N 1
ATOM 2918 C CA . ALA A 1 364 ? 10.422 -3.904 -26.930 1.00 90.19 364 ALA A CA 1
ATOM 2919 C C . ALA A 1 364 ? 11.277 -5.097 -27.373 1.00 90.19 364 ALA A C 1
ATOM 2921 O O . ALA A 1 364 ? 11.702 -5.170 -28.528 1.00 90.19 364 ALA A O 1
ATOM 2922 N N . ARG A 1 365 ? 11.430 -6.109 -26.508 1.00 90.38 365 ARG A N 1
ATOM 2923 C CA . ARG A 1 365 ? 12.094 -7.366 -26.877 1.00 90.38 365 ARG A CA 1
ATOM 2924 C C . ARG A 1 365 ? 11.404 -8.040 -28.062 1.00 90.38 365 ARG A C 1
ATOM 2926 O O . ARG A 1 365 ? 12.085 -8.491 -28.981 1.00 90.38 365 ARG A O 1
ATOM 2933 N N . GLY A 1 366 ? 10.072 -8.107 -28.063 1.00 89.19 366 GLY A N 1
ATOM 2934 C CA . GLY A 1 366 ? 9.301 -8.682 -29.169 1.00 89.19 366 GLY A CA 1
ATOM 2935 C C . GLY A 1 366 ? 9.545 -7.965 -30.502 1.00 89.19 366 GLY A C 1
ATOM 2936 O O . GLY A 1 366 ? 9.839 -8.621 -31.504 1.00 89.19 366 GLY A O 1
ATOM 2937 N N . ARG A 1 367 ? 9.493 -6.626 -30.504 1.00 89.62 367 ARG A N 1
ATOM 2938 C CA . ARG A 1 367 ? 9.764 -5.793 -31.690 1.00 89.62 367 ARG A CA 1
ATOM 2939 C C . ARG A 1 367 ? 11.188 -5.972 -32.206 1.00 89.62 367 ARG A C 1
ATOM 2941 O O . ARG A 1 367 ? 11.378 -6.149 -33.410 1.00 89.62 367 ARG A O 1
ATOM 2948 N N . PHE A 1 368 ? 12.174 -5.985 -31.309 1.00 90.75 368 PHE A N 1
ATOM 2949 C CA . PHE A 1 368 ? 13.572 -6.189 -31.677 1.00 90.75 368 PHE A CA 1
ATOM 2950 C C . PHE A 1 368 ? 13.800 -7.558 -32.323 1.00 90.75 368 PHE A C 1
ATOM 2952 O O . PHE A 1 368 ? 14.361 -7.632 -33.413 1.00 90.75 368 PHE A O 1
ATOM 2959 N N . LEU A 1 369 ? 13.332 -8.643 -31.694 1.00 88.62 369 LEU A N 1
ATOM 2960 C CA . LEU A 1 369 ? 13.536 -10.000 -32.214 1.00 88.62 369 LEU A CA 1
ATOM 2961 C C . LEU A 1 369 ? 12.861 -10.204 -33.575 1.00 88.62 369 LEU A C 1
ATOM 2963 O O . LEU A 1 369 ? 13.456 -10.825 -34.454 1.00 88.62 369 LEU A O 1
ATOM 2967 N N . SER A 1 370 ? 11.669 -9.625 -33.772 1.00 88.38 370 SER A N 1
ATOM 2968 C CA . SER A 1 370 ? 10.966 -9.663 -35.059 1.00 88.38 370 SER A CA 1
ATOM 2969 C C . SER A 1 370 ? 11.757 -8.979 -36.173 1.00 88.38 370 SER A C 1
ATOM 2971 O O . SER A 1 370 ? 11.778 -9.485 -37.291 1.00 88.38 370 SER A O 1
ATOM 2973 N N . LYS A 1 371 ? 12.399 -7.840 -35.891 1.00 86.44 371 LYS A N 1
ATOM 2974 C CA . LYS A 1 371 ? 13.208 -7.108 -36.879 1.00 86.44 371 LYS A CA 1
ATOM 2975 C C . LYS A 1 371 ? 14.585 -7.736 -37.095 1.00 86.44 371 LYS A C 1
ATOM 2977 O O . LYS A 1 371 ? 15.108 -7.685 -38.201 1.00 86.44 371 LYS A O 1
ATOM 2982 N N . ALA A 1 372 ? 15.148 -8.358 -36.063 1.00 84.81 372 ALA A N 1
ATOM 2983 C CA . ALA A 1 372 ? 16.426 -9.058 -36.128 1.00 84.81 372 ALA A CA 1
ATOM 2984 C C . ALA A 1 372 ? 16.331 -10.474 -36.736 1.00 84.81 372 ALA A C 1
ATOM 2986 O O . ALA A 1 372 ? 17.358 -11.137 -36.872 1.00 84.81 372 ALA A O 1
ATOM 2987 N N . GLY A 1 373 ? 15.127 -10.960 -37.069 1.00 81.75 373 GLY A N 1
ATOM 2988 C CA . GLY A 1 373 ? 14.919 -12.295 -37.641 1.00 81.75 373 GLY A CA 1
ATOM 2989 C C . GLY A 1 373 ? 15.261 -13.443 -36.682 1.00 81.75 373 GLY A C 1
ATOM 2990 O O . GLY A 1 373 ? 15.659 -14.516 -37.127 1.00 81.75 373 GLY A O 1
ATOM 2991 N N . MET A 1 374 ? 15.152 -13.218 -35.369 1.00 82.81 374 MET A N 1
ATOM 2992 C CA . MET A 1 374 ? 15.481 -14.206 -34.337 1.00 82.81 374 MET A CA 1
ATOM 2993 C C . MET A 1 374 ? 14.229 -14.888 -33.775 1.00 82.81 374 MET A C 1
ATOM 2995 O O . MET A 1 374 ? 13.170 -14.272 -33.654 1.00 82.81 374 MET A O 1
ATOM 2999 N N . GLU A 1 375 ? 14.359 -16.150 -33.355 1.00 79.88 375 GLU A N 1
ATOM 3000 C CA . GLU A 1 375 ? 13.269 -16.875 -32.697 1.00 79.88 375 GLU A CA 1
ATOM 3001 C C . GLU A 1 375 ? 12.888 -16.232 -31.356 1.00 79.88 375 GLU A C 1
ATOM 3003 O O . GLU A 1 375 ? 13.700 -16.094 -30.434 1.00 79.88 375 GLU A O 1
ATOM 3008 N N . ASN A 1 376 ? 11.609 -15.881 -31.210 1.00 79.56 376 ASN A N 1
ATOM 3009 C CA . ASN A 1 376 ? 11.077 -15.381 -29.951 1.00 79.56 376 ASN A CA 1
ATOM 3010 C C . ASN A 1 376 ? 10.751 -16.542 -29.003 1.00 79.56 376 ASN A C 1
ATOM 3012 O O . ASN A 1 376 ? 9.619 -17.022 -28.948 1.00 79.56 376 ASN A O 1
ATOM 3016 N N . ASN A 1 377 ? 11.746 -16.997 -28.237 1.00 81.19 377 ASN A N 1
ATOM 3017 C CA . ASN A 1 377 ? 11.534 -18.053 -27.249 1.00 81.19 377 ASN A CA 1
ATOM 3018 C C . ASN A 1 377 ? 10.722 -17.535 -26.046 1.00 81.19 377 ASN A C 1
ATOM 3020 O O . ASN A 1 377 ? 11.266 -16.979 -25.087 1.00 81.19 377 ASN A O 1
ATOM 3024 N N . VAL A 1 378 ? 9.408 -17.748 -26.112 1.00 78.38 378 VAL A N 1
ATOM 3025 C CA . VAL A 1 378 ? 8.426 -17.313 -25.110 1.00 78.38 378 VAL A CA 1
ATOM 3026 C C . VAL A 1 378 ? 8.715 -17.902 -23.724 1.00 78.38 378 VAL A C 1
ATOM 3028 O O . VAL A 1 378 ? 8.514 -17.223 -22.721 1.00 78.38 378 VAL A O 1
ATOM 3031 N N . SER A 1 379 ? 9.278 -19.113 -23.649 1.00 80.44 379 SER A N 1
ATOM 3032 C CA . SER A 1 379 ? 9.570 -19.777 -22.372 1.00 80.44 379 SER A CA 1
ATOM 3033 C C . SER A 1 379 ? 10.585 -19.019 -21.511 1.00 80.44 379 SER A C 1
ATOM 3035 O O . SER A 1 379 ? 10.554 -19.157 -20.290 1.00 80.44 379 SER A O 1
ATOM 3037 N N . ARG A 1 380 ? 11.486 -18.228 -22.111 1.00 80.25 380 ARG A N 1
ATOM 3038 C CA . ARG A 1 380 ? 12.526 -17.486 -21.371 1.00 80.25 380 ARG A CA 1
ATOM 3039 C C . ARG A 1 380 ? 11.984 -16.256 -20.651 1.00 80.25 380 ARG A C 1
ATOM 3041 O O . ARG A 1 380 ? 12.507 -15.875 -19.613 1.00 80.25 380 ARG A O 1
ATOM 3048 N N . ILE A 1 381 ? 10.936 -15.652 -21.204 1.00 84.88 381 ILE A N 1
ATOM 3049 C CA . ILE A 1 381 ? 10.302 -14.438 -20.673 1.00 84.88 381 ILE A CA 1
ATOM 3050 C C . ILE A 1 381 ? 9.029 -14.734 -19.881 1.00 84.88 381 ILE A C 1
ATOM 3052 O O . ILE A 1 381 ? 8.461 -13.827 -19.276 1.00 84.88 381 ILE A O 1
ATOM 3056 N N . GLU A 1 382 ? 8.580 -15.990 -19.871 1.00 84.81 382 GLU A N 1
ATOM 3057 C CA . GLU A 1 382 ? 7.364 -16.411 -19.180 1.00 84.81 382 GLU A CA 1
ATOM 3058 C C . GLU A 1 382 ? 7.347 -16.003 -17.695 1.00 84.81 382 GLU A C 1
ATOM 3060 O O . GLU A 1 382 ? 6.324 -15.487 -17.250 1.00 84.81 382 GLU A O 1
ATOM 3065 N N . PRO A 1 383 ? 8.461 -16.073 -16.935 1.00 85.62 383 PRO A N 1
ATOM 3066 C CA . PRO A 1 383 ? 8.481 -15.564 -15.564 1.00 85.62 383 PRO A CA 1
ATOM 3067 C C . PRO A 1 383 ? 8.228 -14.051 -15.455 1.00 85.62 383 PRO A C 1
ATOM 3069 O O . PRO A 1 383 ? 7.509 -13.626 -14.557 1.00 85.62 383 PRO A O 1
ATOM 3072 N N . ILE A 1 384 ? 8.734 -13.233 -16.392 1.00 86.69 384 ILE A N 1
ATOM 3073 C CA . ILE A 1 384 ? 8.447 -11.783 -16.434 1.00 86.69 384 ILE A CA 1
ATOM 3074 C C . ILE A 1 384 ? 6.966 -11.557 -16.744 1.00 86.69 384 ILE A C 1
ATOM 3076 O O . ILE A 1 384 ? 6.319 -10.716 -16.122 1.00 86.69 384 ILE A O 1
ATOM 3080 N N . ARG A 1 385 ? 6.401 -12.328 -17.680 1.00 88.50 385 ARG A N 1
ATOM 3081 C CA . ARG A 1 385 ? 4.975 -12.253 -18.024 1.00 88.50 385 ARG A CA 1
ATOM 3082 C C . ARG A 1 385 ? 4.088 -12.624 -16.836 1.00 88.50 385 ARG A C 1
ATOM 3084 O O . ARG A 1 385 ? 3.113 -11.922 -16.566 1.00 88.50 385 ARG A O 1
ATOM 3091 N N . GLN A 1 386 ? 4.441 -13.678 -16.106 1.00 87.44 386 GLN A N 1
ATOM 3092 C CA . GLN A 1 386 ? 3.763 -14.076 -14.872 1.00 87.44 386 GLN A CA 1
ATOM 3093 C C . GLN A 1 386 ? 3.850 -12.977 -13.810 1.00 87.44 386 GLN A C 1
ATOM 3095 O O . GLN A 1 386 ? 2.834 -12.654 -13.196 1.00 87.44 386 GLN A O 1
ATOM 3100 N N . SER A 1 387 ? 5.018 -12.348 -13.643 1.00 88.06 387 SER A N 1
ATOM 3101 C CA . SER A 1 387 ? 5.184 -11.194 -12.755 1.00 88.06 387 SER A CA 1
ATOM 3102 C C . SER A 1 387 ? 4.268 -10.036 -13.154 1.00 88.06 387 SER A C 1
ATOM 3104 O O . SER A 1 387 ? 3.514 -9.554 -12.315 1.00 88.06 387 SER A O 1
ATOM 3106 N N . VAL A 1 388 ? 4.233 -9.639 -14.431 1.00 90.19 388 VAL A N 1
ATOM 3107 C CA . VAL A 1 388 ? 3.340 -8.573 -14.929 1.00 90.19 388 VAL A CA 1
ATOM 3108 C C . VAL A 1 388 ? 1.866 -8.901 -14.670 1.00 90.19 388 VAL A C 1
ATOM 3110 O O . VAL A 1 388 ? 1.116 -8.046 -14.193 1.00 90.19 388 VAL A O 1
ATOM 3113 N N . GLN A 1 389 ? 1.443 -10.139 -14.937 1.00 89.94 389 GLN A N 1
ATOM 3114 C CA . GLN A 1 389 ? 0.066 -10.570 -14.694 1.00 89.94 389 GLN A CA 1
ATOM 3115 C C . GLN A 1 389 ? -0.273 -10.580 -13.197 1.00 89.94 389 GLN A C 1
ATOM 3117 O O . GLN A 1 389 ? -1.367 -10.171 -12.807 1.00 89.94 389 GLN A O 1
ATOM 3122 N N . CYS A 1 390 ? 0.671 -10.985 -12.349 1.00 88.50 390 CYS A N 1
ATOM 3123 C CA . CYS A 1 390 ? 0.518 -10.942 -10.901 1.00 88.50 390 CYS A CA 1
ATOM 3124 C C . CYS A 1 390 ? 0.388 -9.499 -10.385 1.00 88.50 390 CYS A C 1
ATOM 3126 O O . CYS A 1 390 ? -0.531 -9.218 -9.617 1.00 88.50 390 CYS A O 1
ATOM 3128 N N . LEU A 1 391 ? 1.218 -8.559 -10.863 1.00 89.69 391 LEU A N 1
ATOM 3129 C CA . LEU A 1 391 ? 1.108 -7.133 -10.513 1.00 89.69 391 LEU A CA 1
ATOM 3130 C C . LEU A 1 391 ? -0.242 -6.545 -10.950 1.00 89.69 391 LEU A C 1
ATOM 3132 O O . LEU A 1 391 ? -0.847 -5.755 -10.226 1.00 89.69 391 LEU A O 1
ATOM 3136 N N . LYS A 1 392 ? -0.753 -6.960 -12.115 1.00 90.88 392 LYS A N 1
ATOM 3137 C CA . LYS A 1 392 ? -2.078 -6.555 -12.605 1.00 90.88 392 LYS A CA 1
ATOM 3138 C C . LYS A 1 392 ? -3.199 -7.034 -11.679 1.00 90.88 392 LYS A C 1
ATOM 3140 O O . LYS A 1 392 ? -4.085 -6.249 -11.341 1.00 90.88 392 LYS A O 1
ATOM 3145 N N . GLU A 1 393 ? -3.158 -8.294 -11.248 1.00 89.12 393 GLU A N 1
ATOM 3146 C CA . GLU A 1 393 ? -4.124 -8.823 -10.278 1.00 89.12 393 GLU A CA 1
ATOM 3147 C C . GLU A 1 393 ? -3.988 -8.161 -8.901 1.00 89.12 393 GLU A C 1
ATOM 3149 O O . GLU A 1 393 ? -5.002 -7.890 -8.258 1.00 89.12 393 GLU A O 1
ATOM 3154 N N . MET A 1 394 ? -2.767 -7.837 -8.468 1.00 88.25 394 MET A N 1
ATOM 3155 C CA . MET A 1 394 ? -2.515 -7.113 -7.220 1.00 88.25 394 MET A CA 1
ATOM 3156 C C . MET A 1 394 ? -3.189 -5.733 -7.238 1.00 88.25 394 MET A C 1
ATOM 3158 O O . MET A 1 394 ? -3.991 -5.441 -6.352 1.00 88.25 394 MET A O 1
ATOM 3162 N N . ILE A 1 395 ? -2.966 -4.929 -8.286 1.00 89.44 395 ILE A N 1
ATOM 3163 C CA . ILE A 1 395 ? -3.623 -3.619 -8.463 1.00 89.44 395 ILE A CA 1
ATOM 3164 C C . ILE A 1 395 ? -5.150 -3.755 -8.475 1.00 89.44 395 ILE A C 1
ATOM 3166 O O . ILE A 1 395 ? -5.850 -2.930 -7.890 1.00 89.44 395 ILE A O 1
ATOM 3170 N N . ARG A 1 396 ? -5.686 -4.808 -9.104 1.00 90.38 396 ARG A N 1
ATOM 3171 C CA . ARG A 1 396 ? -7.135 -5.050 -9.161 1.00 90.38 396 ARG A CA 1
ATOM 3172 C C . ARG A 1 396 ? -7.734 -5.369 -7.789 1.00 90.38 396 ARG A C 1
ATOM 3174 O O . ARG A 1 396 ? -8.884 -5.007 -7.538 1.00 90.38 396 ARG A O 1
ATOM 3181 N N . LYS A 1 397 ? -6.984 -6.056 -6.923 1.00 88.88 397 LYS A N 1
ATOM 3182 C CA . LYS A 1 397 ? -7.442 -6.473 -5.592 1.00 88.88 397 LYS A CA 1
ATOM 3183 C C . LYS A 1 397 ? -7.215 -5.414 -4.511 1.00 88.88 397 LYS A C 1
ATOM 3185 O O . LYS A 1 397 ? -8.054 -5.305 -3.636 1.00 88.88 397 LYS A O 1
ATOM 3190 N N . ILE A 1 398 ? -6.180 -4.573 -4.575 1.00 88.75 398 ILE A N 1
ATOM 3191 C CA . ILE A 1 398 ? -5.922 -3.523 -3.557 1.00 88.75 398 ILE A CA 1
ATOM 3192 C C . ILE A 1 398 ? -7.175 -2.695 -3.165 1.00 88.75 398 ILE A C 1
ATOM 3194 O O . ILE A 1 398 ? -7.391 -2.472 -1.970 1.00 88.75 398 ILE A O 1
ATOM 3198 N N . PRO A 1 399 ? -8.065 -2.277 -4.092 1.00 88.75 399 PRO A N 1
ATOM 3199 C CA . PRO A 1 399 ? -9.281 -1.545 -3.735 1.00 88.75 399 PRO A CA 1
ATOM 3200 C C . PRO A 1 399 ? -10.254 -2.286 -2.804 1.00 88.75 399 PRO A C 1
ATOM 3202 O O . PRO A 1 399 ? -11.080 -1.626 -2.168 1.00 88.75 399 PRO A O 1
ATOM 3205 N N . SER A 1 400 ? -10.209 -3.619 -2.710 1.00 88.25 400 SER A N 1
ATOM 3206 C CA . SER A 1 400 ? -11.055 -4.369 -1.773 1.00 88.25 400 SER A CA 1
ATOM 3207 C C . SER A 1 400 ? -10.597 -4.186 -0.323 1.00 88.25 400 SER A C 1
ATOM 3209 O O . SER A 1 400 ? -11.440 -3.944 0.541 1.00 88.25 400 SER A O 1
ATOM 3211 N N . LEU A 1 401 ? -9.286 -4.069 -0.078 1.00 86.81 401 LEU A N 1
ATOM 3212 C CA . LEU A 1 401 ? -8.733 -3.746 1.246 1.00 86.81 401 LEU A CA 1
ATOM 3213 C C . LEU A 1 401 ? -9.216 -2.387 1.767 1.00 86.81 401 LEU A C 1
ATOM 3215 O O . LEU A 1 401 ? -9.456 -2.227 2.965 1.00 86.81 401 LEU A O 1
ATOM 3219 N N . LYS A 1 402 ? -9.441 -1.411 0.875 1.00 85.62 402 LYS A N 1
ATOM 3220 C CA . LYS A 1 402 ? -10.031 -0.105 1.231 1.00 85.62 402 LYS A CA 1
ATOM 3221 C C . LYS A 1 402 ? -11.446 -0.239 1.801 1.00 85.62 402 LYS A C 1
ATOM 3223 O O . LYS A 1 402 ? -11.878 0.603 2.587 1.00 85.62 402 LYS A O 1
ATOM 3228 N N . LYS A 1 403 ? -12.192 -1.264 1.379 1.00 86.62 403 LYS A N 1
ATOM 3229 C CA . LYS A 1 403 ? -13.567 -1.507 1.835 1.00 86.62 403 LYS A CA 1
ATOM 3230 C C . LYS A 1 403 ? -13.608 -2.173 3.209 1.00 86.62 403 LYS A C 1
ATOM 3232 O O . LYS A 1 403 ? -14.638 -2.027 3.878 1.00 86.62 403 LYS A O 1
ATOM 3237 N N . SER A 1 404 ? -12.517 -2.823 3.630 1.00 88.25 404 SER A N 1
ATOM 3238 C CA . SER A 1 404 ? -12.407 -3.499 4.925 1.00 88.25 404 SER A CA 1
ATOM 3239 C C . SER A 1 404 ? -12.761 -2.557 6.083 1.00 88.25 404 SER A C 1
ATOM 3241 O O . SER A 1 404 ? -12.491 -1.351 6.053 1.00 88.25 404 SER A O 1
ATOM 3243 N N . ARG A 1 405 ? -13.425 -3.096 7.111 1.00 87.88 405 ARG A N 1
ATOM 3244 C CA . ARG A 1 405 ? -13.818 -2.314 8.295 1.00 87.88 405 ARG A CA 1
ATOM 3245 C C . ARG A 1 405 ? -12.630 -2.026 9.211 1.00 87.88 405 ARG A C 1
ATOM 3247 O O . ARG A 1 405 ? -12.610 -0.964 9.821 1.00 87.88 405 ARG A O 1
ATOM 3254 N N . PHE A 1 406 ? -11.636 -2.915 9.229 1.00 89.50 406 PHE A N 1
ATOM 3255 C CA . PHE A 1 406 ? -10.411 -2.794 10.023 1.00 89.50 406 PHE A CA 1
ATOM 3256 C C . PHE A 1 406 ? -9.586 -1.543 9.683 1.00 89.50 406 PHE A C 1
ATOM 3258 O O . PHE A 1 406 ? -9.187 -0.803 10.576 1.00 89.50 406 PHE A O 1
ATOM 3265 N N . ILE A 1 407 ? -9.380 -1.254 8.392 1.00 86.25 407 ILE A N 1
ATOM 3266 C CA . ILE A 1 407 ? -8.569 -0.107 7.938 1.00 86.25 407 ILE A CA 1
ATOM 3267 C C . ILE A 1 407 ? -9.229 1.250 8.258 1.00 86.25 407 ILE A C 1
ATOM 3269 O O . ILE A 1 407 ? -8.570 2.298 8.251 1.00 86.25 407 ILE A O 1
ATOM 3273 N N . ARG A 1 408 ? -10.535 1.270 8.551 1.00 84.81 408 ARG A N 1
ATOM 3274 C CA . ARG A 1 408 ? -11.245 2.506 8.898 1.00 84.81 408 ARG A CA 1
ATOM 3275 C C . ARG A 1 408 ? -10.817 2.962 10.290 1.00 84.81 408 ARG A C 1
ATOM 3277 O O . ARG A 1 408 ? -10.786 2.177 11.228 1.00 84.81 408 ARG A O 1
ATOM 3284 N N . GLY A 1 409 ? -10.563 4.264 10.445 1.00 75.50 409 GLY A N 1
ATOM 3285 C CA . GLY A 1 409 ? -10.105 4.839 11.721 1.00 75.50 409 GLY A CA 1
ATOM 3286 C C . GLY A 1 409 ? -11.047 4.593 12.910 1.00 75.50 409 GLY A C 1
ATOM 3287 O O . GLY A 1 409 ? -10.610 4.613 14.055 1.00 75.50 409 GLY A O 1
ATOM 3288 N N . GLU A 1 410 ? -12.322 4.303 12.644 1.00 87.50 410 GLU A N 1
ATOM 3289 C CA . GLU A 1 410 ? -13.322 3.959 13.657 1.00 87.50 410 GLU A CA 1
ATOM 3290 C C . GLU A 1 410 ? -13.042 2.618 14.359 1.00 87.50 410 GLU A C 1
ATOM 3292 O O . GLU A 1 410 ? -13.412 2.449 15.520 1.00 87.50 410 GLU A O 1
ATOM 3297 N N . TRP A 1 411 ? -12.357 1.670 13.705 1.00 91.69 411 TRP A N 1
ATOM 3298 C CA . TRP A 1 411 ? -12.090 0.349 14.285 1.00 91.69 411 TRP A CA 1
ATOM 3299 C C . TRP A 1 411 ? -11.282 0.450 15.585 1.00 91.69 411 TRP A C 1
ATOM 3301 O O . TRP A 1 411 ? -11.641 -0.165 16.588 1.00 91.69 411 TRP A O 1
ATOM 3311 N N . LEU A 1 412 ? -10.252 1.304 15.613 1.00 88.88 412 LEU A N 1
ATOM 3312 C CA . LEU A 1 412 ? -9.427 1.515 16.807 1.00 88.88 412 LEU A CA 1
ATOM 3313 C C . LEU A 1 412 ? -10.221 2.181 17.943 1.00 88.88 412 LEU A C 1
ATOM 3315 O O . LEU A 1 412 ? -10.051 1.829 19.108 1.00 88.88 412 LEU A O 1
ATOM 3319 N N . SER A 1 413 ? -11.132 3.102 17.611 1.00 89.75 413 SER A N 1
ATOM 3320 C CA . SER A 1 413 ? -12.049 3.705 18.587 1.00 89.75 413 SER A CA 1
ATOM 3321 C C . SER A 1 413 ? -12.992 2.660 19.193 1.00 89.75 413 SER A C 1
ATOM 3323 O O . SER A 1 413 ? -13.162 2.624 20.414 1.00 89.75 413 SER A O 1
ATOM 3325 N N . ARG A 1 414 ? -13.541 1.757 18.369 1.00 92.00 414 ARG A N 1
ATOM 3326 C CA . ARG A 1 414 ? -14.370 0.632 18.831 1.00 92.00 414 ARG A CA 1
ATOM 3327 C C . ARG A 1 414 ? -13.578 -0.318 19.726 1.00 92.00 414 ARG A C 1
ATOM 3329 O O . ARG A 1 414 ? -14.097 -0.702 20.771 1.00 92.00 414 ARG A O 1
ATOM 3336 N N . LEU A 1 415 ? -12.331 -0.645 19.370 1.00 90.75 415 LEU A N 1
ATOM 3337 C CA . LEU A 1 415 ? -11.447 -1.462 20.209 1.00 90.75 415 LEU A CA 1
ATOM 3338 C C . LEU A 1 415 ? -11.232 -0.809 21.580 1.00 90.75 415 LEU A C 1
ATOM 3340 O O . LEU A 1 415 ? -11.477 -1.454 22.596 1.00 90.75 415 LEU A O 1
ATOM 3344 N N . ARG A 1 416 ? -10.852 0.476 21.619 1.00 89.44 416 ARG A N 1
ATOM 3345 C CA . ARG A 1 416 ? -10.664 1.223 22.878 1.00 89.44 416 ARG A CA 1
ATOM 3346 C C . ARG A 1 416 ? -11.928 1.227 23.733 1.00 89.44 416 ARG A C 1
ATOM 3348 O O . ARG A 1 416 ? -11.852 0.981 24.931 1.00 89.44 416 ARG A O 1
ATOM 3355 N N . SER A 1 417 ? -13.094 1.432 23.119 1.00 88.94 417 SER A N 1
ATOM 3356 C CA . SER A 1 417 ? -14.378 1.353 23.820 1.00 88.94 417 SER A CA 1
ATOM 3357 C C . SER A 1 417 ? -14.629 -0.037 24.414 1.00 88.94 417 SER A C 1
ATOM 3359 O O . SER A 1 417 ? -15.051 -0.122 25.563 1.00 88.94 417 SER A O 1
ATOM 3361 N N . GLN A 1 418 ? -14.327 -1.125 23.693 1.00 90.00 418 GLN A N 1
ATOM 3362 C CA . GLN A 1 418 ? -14.469 -2.476 24.250 1.00 90.00 418 GLN A CA 1
ATOM 3363 C C . GLN A 1 418 ? -13.465 -2.761 25.372 1.00 90.00 418 GLN A C 1
ATOM 3365 O O . GLN A 1 418 ? -13.818 -3.458 26.316 1.00 90.00 418 GLN A O 1
ATOM 3370 N N . VAL A 1 419 ? -12.247 -2.216 25.310 1.00 88.25 419 VAL A N 1
ATOM 3371 C CA . VAL A 1 419 ? -11.251 -2.342 26.390 1.00 88.25 419 VAL A CA 1
ATOM 3372 C C . VAL A 1 419 ? -11.714 -1.608 27.649 1.00 88.25 419 VAL A C 1
ATOM 3374 O O . VAL A 1 419 ? -11.687 -2.194 28.725 1.00 88.25 419 VAL A O 1
ATOM 3377 N N . LEU A 1 420 ? -12.211 -0.373 27.518 1.00 83.88 420 LEU A N 1
ATOM 3378 C CA . LEU A 1 420 ? -12.798 0.381 28.635 1.00 83.88 420 LEU A CA 1
ATOM 3379 C C . LEU A 1 420 ? -14.002 -0.348 29.241 1.00 83.88 420 LEU A C 1
ATOM 3381 O O . LEU A 1 420 ? -14.131 -0.448 30.459 1.00 83.88 420 LEU A O 1
ATOM 3385 N N . LEU A 1 421 ? -14.864 -0.908 28.389 1.00 83.81 421 LEU A N 1
ATOM 3386 C CA . LEU A 1 421 ? -15.974 -1.733 28.847 1.00 83.81 421 LEU A CA 1
ATOM 3387 C C . LEU A 1 421 ? -15.484 -3.008 29.527 1.00 83.81 421 LEU A C 1
ATOM 3389 O O . LEU A 1 421 ? -16.080 -3.388 30.512 1.00 83.81 421 LEU A O 1
ATOM 3393 N N . ALA A 1 422 ? -14.419 -3.664 29.061 1.00 84.25 422 ALA A N 1
ATOM 3394 C CA . ALA A 1 422 ? -13.870 -4.852 29.718 1.00 84.25 422 ALA A CA 1
ATOM 3395 C C . ALA A 1 422 ? -13.266 -4.525 31.096 1.00 84.25 422 ALA A C 1
ATOM 3397 O O . ALA A 1 422 ? -13.460 -5.287 32.042 1.00 84.25 422 ALA A O 1
ATOM 3398 N N . GLN A 1 423 ? -12.618 -3.365 31.235 1.00 81.75 423 GLN A N 1
ATOM 3399 C CA . GLN A 1 423 ? -12.092 -2.874 32.514 1.00 81.75 423 GLN A CA 1
ATOM 3400 C C . GLN A 1 423 ? -13.194 -2.689 33.561 1.00 81.75 423 GLN A C 1
ATOM 3402 O O . GLN A 1 423 ? -12.959 -2.956 34.739 1.00 81.75 423 GLN A O 1
ATOM 3407 N N . SER A 1 424 ? -14.418 -2.342 33.149 1.00 75.69 424 SER A N 1
ATOM 3408 C CA . SER A 1 424 ? -15.553 -2.202 34.069 1.00 75.69 424 SER A CA 1
ATOM 3409 C C . SER A 1 424 ? -16.044 -3.525 34.676 1.00 75.69 424 SER A C 1
ATOM 3411 O O . SER A 1 424 ? -16.833 -3.504 35.619 1.00 75.69 424 SER A O 1
ATOM 3413 N N . TYR A 1 425 ? -15.553 -4.672 34.189 1.00 74.69 425 TYR A N 1
ATOM 3414 C CA . TYR A 1 425 ? -15.797 -6.003 34.763 1.00 74.69 425 TYR A CA 1
ATOM 3415 C C . TYR A 1 425 ? -14.705 -6.422 35.766 1.00 74.69 425 TYR A C 1
ATOM 3417 O O . TYR A 1 425 ? -14.756 -7.531 36.301 1.00 74.69 425 TYR A O 1
ATOM 3425 N N . SER A 1 426 ? -13.713 -5.564 36.021 1.00 72.12 426 SER A N 1
ATOM 3426 C CA . SER A 1 426 ? -12.579 -5.814 36.917 1.00 72.12 426 SER A CA 1
ATOM 3427 C C . SER A 1 426 ? -12.563 -4.823 38.090 1.00 72.12 426 SER A C 1
ATOM 3429 O O . SER A 1 426 ? -13.126 -3.737 37.996 1.00 72.12 426 SER A O 1
ATOM 3431 N N . ALA A 1 427 ? -11.903 -5.171 39.200 1.00 65.56 427 ALA A N 1
ATOM 3432 C CA . ALA A 1 427 ? -11.752 -4.306 40.379 1.00 65.56 427 ALA A CA 1
ATOM 3433 C C . ALA A 1 427 ? -10.666 -3.223 40.191 1.00 65.56 427 ALA A C 1
ATOM 3435 O O . ALA A 1 427 ? -9.837 -2.998 41.065 1.00 65.56 427 ALA A O 1
ATOM 3436 N N . THR A 1 428 ? -10.618 -2.580 39.025 1.00 69.25 428 THR A N 1
ATOM 3437 C CA . THR A 1 428 ? -9.661 -1.507 38.715 1.00 69.25 428 THR A CA 1
ATOM 3438 C C . THR A 1 428 ? -10.264 -0.128 39.023 1.00 69.25 428 THR A C 1
ATOM 3440 O O . THR A 1 428 ? -11.483 -0.013 39.169 1.00 69.25 428 THR A O 1
ATOM 3443 N N . PRO A 1 429 ? -9.464 0.950 39.140 1.00 66.94 429 PRO A N 1
ATOM 3444 C CA . PRO A 1 429 ? -9.999 2.310 39.304 1.00 66.94 429 PRO A CA 1
ATOM 3445 C C . PRO A 1 429 ? -10.881 2.750 38.119 1.00 66.94 429 PRO A C 1
ATOM 3447 O O . PRO A 1 429 ? -11.782 3.568 38.278 1.00 66.94 429 PRO A O 1
ATOM 3450 N N . GLN A 1 430 ? -10.694 2.148 36.941 1.00 67.50 430 GLN A N 1
ATOM 3451 C CA . GLN A 1 430 ? -11.553 2.348 35.770 1.00 67.50 430 GLN A CA 1
ATOM 3452 C C . GLN A 1 430 ? -12.986 1.817 35.969 1.00 67.50 430 GLN A C 1
ATOM 3454 O O . GLN A 1 430 ? -13.905 2.274 35.291 1.00 67.50 430 GLN A O 1
ATOM 3459 N N . TYR A 1 431 ? -13.211 0.897 36.916 1.00 70.19 431 TYR A N 1
ATOM 3460 C CA . TYR A 1 431 ? -14.556 0.459 37.305 1.00 70.19 431 TYR A CA 1
ATOM 3461 C C . TYR A 1 431 ? -15.421 1.633 37.760 1.00 70.19 431 TYR A C 1
ATOM 3463 O O . TYR A 1 431 ? -16.590 1.726 37.387 1.00 70.19 431 TYR A O 1
ATOM 3471 N N . ASP A 1 432 ? -14.840 2.525 38.562 1.00 68.69 432 ASP A N 1
ATOM 3472 C CA . ASP A 1 432 ? -15.563 3.642 39.159 1.00 68.69 432 ASP A CA 1
ATOM 3473 C C . ASP A 1 432 ? -15.934 4.676 38.089 1.00 68.69 432 ASP A C 1
ATOM 3475 O O . ASP A 1 432 ? -17.040 5.202 38.106 1.00 68.69 432 ASP A O 1
ATOM 3479 N N . GLU A 1 433 ? -15.074 4.891 37.089 1.00 68.06 433 GLU A N 1
ATOM 3480 C CA . GLU A 1 433 ? -15.357 5.799 35.969 1.00 68.06 433 GLU A CA 1
ATOM 3481 C C . GLU A 1 433 ? -16.501 5.322 35.066 1.00 68.06 433 GLU A C 1
ATOM 3483 O O . GLU A 1 433 ? -17.253 6.144 34.541 1.00 68.06 433 GLU A O 1
ATOM 3488 N N . VAL A 1 434 ? -16.628 4.008 34.856 1.00 66.88 434 VAL A N 1
ATOM 3489 C CA . VAL A 1 434 ? -17.637 3.445 33.944 1.00 66.88 434 VAL A CA 1
ATOM 3490 C C . VAL A 1 434 ? -18.966 3.175 34.653 1.00 66.88 434 VAL A C 1
ATOM 3492 O O . VAL A 1 434 ? -20.021 3.322 34.038 1.00 66.88 434 VAL A O 1
ATOM 3495 N N . ASN A 1 435 ? -18.934 2.776 35.929 1.00 71.31 435 ASN A N 1
ATOM 3496 C CA . ASN A 1 435 ? -20.119 2.289 36.639 1.00 71.31 435 ASN A CA 1
ATOM 3497 C C . ASN A 1 435 ? -20.705 3.281 37.657 1.00 71.31 435 ASN A C 1
ATOM 3499 O O . ASN A 1 435 ? -21.864 3.107 38.044 1.00 71.31 435 ASN A O 1
ATOM 3503 N N . LEU A 1 436 ? -19.961 4.298 38.114 1.00 69.69 436 LEU A N 1
ATOM 3504 C CA . LEU A 1 436 ? -20.520 5.319 39.004 1.00 69.69 436 LEU A CA 1
ATOM 3505 C C . LEU A 1 436 ? -21.213 6.417 38.203 1.00 69.69 436 LEU A C 1
ATOM 3507 O O . LEU A 1 436 ? -20.654 7.013 37.285 1.00 69.69 436 LEU A O 1
ATOM 3511 N N . LEU A 1 437 ? -22.435 6.729 38.618 1.00 71.69 437 LEU A N 1
ATOM 3512 C CA . LEU A 1 437 ? -23.191 7.868 38.128 1.00 71.69 437 LEU A CA 1
ATOM 3513 C C . LEU A 1 437 ? -23.387 8.846 39.283 1.00 71.69 437 LEU A C 1
ATOM 3515 O O . LEU A 1 437 ? -23.960 8.489 40.310 1.00 71.69 437 LEU A O 1
ATOM 3519 N N . HIS A 1 438 ? -22.951 10.088 39.097 1.00 67.38 438 HIS A N 1
ATOM 3520 C CA . HIS A 1 438 ? -23.237 11.174 40.026 1.00 67.38 438 HIS A CA 1
ATOM 3521 C C . HIS A 1 438 ? -24.204 12.148 39.377 1.00 67.38 438 HIS A C 1
ATOM 3523 O O . HIS A 1 438 ? -23.925 12.726 38.329 1.00 67.38 438 HIS A O 1
ATOM 3529 N N . ILE A 1 439 ? -25.360 12.302 40.015 1.00 69.44 439 ILE A N 1
ATOM 3530 C CA . ILE A 1 439 ? -26.410 13.213 39.582 1.00 69.44 439 ILE A CA 1
ATOM 3531 C C . ILE A 1 439 ? -26.417 14.386 40.559 1.00 69.44 439 ILE A C 1
ATOM 3533 O O . ILE A 1 439 ? -26.840 14.237 41.704 1.00 69.44 439 ILE A O 1
ATOM 3537 N N . LYS A 1 440 ? -25.934 15.550 40.113 1.00 63.94 440 LYS A N 1
ATOM 3538 C CA . LYS A 1 440 ? -26.028 16.802 40.875 1.00 63.94 440 LYS A CA 1
ATOM 3539 C C . LYS A 1 440 ? -27.342 17.503 40.529 1.00 63.94 440 LYS A C 1
ATOM 3541 O O . LYS A 1 440 ? -27.509 17.956 39.399 1.00 63.94 440 LYS A O 1
ATOM 3546 N N . PHE A 1 441 ? -28.247 17.607 41.500 1.00 69.25 441 PHE A N 1
ATOM 3547 C CA . PHE A 1 441 ? -29.448 18.436 41.396 1.00 69.25 441 PHE A CA 1
ATOM 3548 C C . PHE A 1 441 ? -29.138 19.837 41.919 1.00 69.25 441 PHE A C 1
ATOM 3550 O O . PHE A 1 441 ? -28.743 19.995 43.073 1.00 69.25 441 PHE A O 1
ATOM 3557 N N . TYR A 1 442 ? -29.313 20.852 41.079 1.00 67.94 442 TYR A N 1
ATOM 3558 C CA . TYR A 1 442 ? -29.197 22.249 41.486 1.00 67.94 442 TYR A CA 1
ATOM 3559 C C . TYR A 1 442 ? -30.224 23.110 40.751 1.00 67.94 442 TYR A C 1
ATOM 3561 O O . TYR A 1 442 ? -30.647 22.789 39.638 1.00 67.94 442 TYR A O 1
ATOM 3569 N N . PHE A 1 443 ? -30.623 24.210 41.387 1.00 70.69 443 PHE A N 1
ATOM 3570 C CA . PHE A 1 443 ? -31.491 25.212 40.778 1.00 70.69 443 PHE A CA 1
ATOM 3571 C C . PHE A 1 443 ? -30.685 26.041 39.774 1.00 70.69 443 PHE A C 1
ATOM 3573 O O . PHE A 1 443 ? -29.611 26.543 40.109 1.00 70.69 443 PHE A O 1
ATOM 3580 N N . ALA A 1 444 ? -31.194 26.204 38.549 1.00 64.69 444 ALA A N 1
ATOM 3581 C CA . ALA A 1 444 ? -30.521 27.010 37.524 1.00 64.69 444 ALA A CA 1
ATOM 3582 C C . ALA A 1 444 ? -30.396 28.486 37.939 1.00 64.69 444 ALA A C 1
ATOM 3584 O O . ALA A 1 444 ? -29.397 29.146 37.653 1.00 64.69 444 ALA A O 1
ATOM 3585 N N . HIS A 1 445 ? -31.411 28.990 38.641 1.00 66.69 445 HIS A N 1
ATOM 3586 C CA . HIS A 1 445 ? -31.468 30.338 39.185 1.00 66.69 445 HIS A CA 1
ATOM 3587 C C . HIS A 1 445 ? -32.130 30.311 40.564 1.00 66.69 445 HIS A C 1
ATOM 3589 O O . HIS A 1 445 ? -33.014 29.496 40.815 1.00 66.69 445 HIS A O 1
ATOM 3595 N N . PHE A 1 446 ? -31.755 31.246 41.438 1.00 71.00 446 PHE A N 1
ATOM 3596 C CA . PHE A 1 446 ? -32.462 31.489 42.697 1.00 71.00 446 PHE A CA 1
ATOM 3597 C C . PHE A 1 446 ? -33.743 32.296 42.423 1.00 71.00 446 PHE A C 1
ATOM 3599 O O . PHE A 1 446 ? -33.836 33.478 42.747 1.00 71.00 446 PHE A O 1
ATOM 3606 N N . LYS A 1 447 ? -34.696 31.692 41.708 1.00 65.31 447 LYS A N 1
ATOM 3607 C CA . LYS A 1 447 ? -36.009 32.281 41.429 1.00 65.31 447 LYS A CA 1
ATOM 3608 C C . LYS A 1 447 ? -37.084 31.345 41.951 1.00 65.31 447 LYS A C 1
ATOM 3610 O O . LYS A 1 447 ? -37.104 30.170 41.602 1.00 65.31 447 LYS A O 1
ATOM 3615 N N . GLN A 1 448 ? -37.954 31.889 42.788 1.00 70.31 448 GLN A N 1
ATOM 3616 C CA . GLN A 1 448 ? -39.164 31.224 43.238 1.00 70.31 448 GLN A CA 1
ATOM 3617 C C . GLN A 1 448 ? -40.308 31.703 42.345 1.00 70.31 448 GLN A C 1
ATOM 3619 O O . GLN A 1 448 ? -40.566 32.904 42.272 1.00 70.31 448 GLN A O 1
ATOM 3624 N N . GLU A 1 449 ? -40.950 30.780 41.636 1.00 69.00 449 GLU A N 1
ATOM 3625 C CA . GLU A 1 449 ? -42.170 31.060 40.880 1.00 69.00 449 GLU A CA 1
ATOM 3626 C C . GLU A 1 449 ? -43.361 30.634 41.739 1.00 69.00 449 GLU A C 1
ATOM 3628 O O . GLU A 1 449 ? -43.509 29.461 42.079 1.00 69.00 449 GLU A O 1
ATOM 3633 N N . THR A 1 450 ? -44.185 31.604 42.129 1.00 73.00 450 THR A N 1
ATOM 3634 C CA . THR A 1 450 ? -45.457 31.361 42.808 1.00 73.00 450 THR A CA 1
ATOM 3635 C C . THR A 1 450 ? -46.583 31.527 41.796 1.00 73.00 450 THR A C 1
ATOM 3637 O O . THR A 1 450 ? -46.669 32.543 41.104 1.00 73.00 450 THR A O 1
ATOM 3640 N N . ILE A 1 451 ? -47.437 30.512 41.672 1.00 74.19 451 ILE A N 1
ATOM 3641 C CA . ILE A 1 451 ? -48.640 30.576 40.842 1.00 74.19 451 ILE A CA 1
ATOM 3642 C C . ILE A 1 451 ? -49.821 30.630 41.805 1.00 74.19 451 ILE A C 1
ATOM 3644 O O . ILE A 1 451 ? -50.205 29.618 42.385 1.00 74.19 451 ILE A O 1
ATOM 3648 N N . ALA A 1 452 ? -50.359 31.833 41.999 1.00 75.50 452 ALA A N 1
ATOM 3649 C CA . ALA A 1 452 ? -51.540 32.063 42.821 1.00 75.50 452 ALA A CA 1
ATOM 3650 C C . ALA A 1 452 ? -52.779 32.204 41.929 1.00 75.50 452 ALA A C 1
ATOM 3652 O O . ALA A 1 452 ? -52.755 32.910 40.9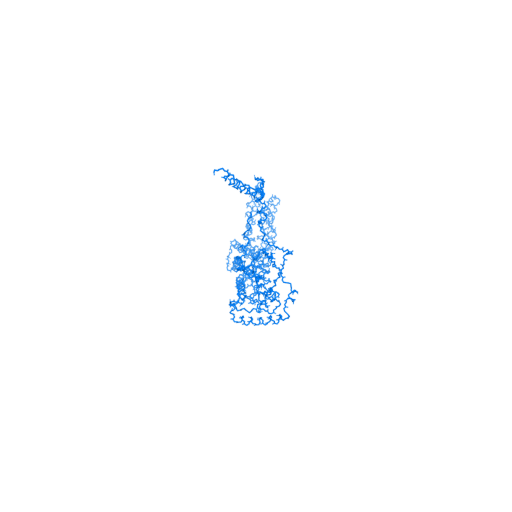16 1.00 75.50 452 ALA A O 1
ATOM 3653 N N . GLN A 1 453 ? -53.868 31.532 42.301 1.00 67.31 453 GLN A N 1
ATOM 3654 C CA . GLN A 1 453 ? -55.154 31.690 41.632 1.00 67.31 453 GLN A CA 1
ATOM 3655 C C . GLN A 1 453 ? -55.957 32.801 42.315 1.00 67.31 453 GLN A C 1
ATOM 3657 O O . GLN A 1 453 ? -56.611 32.571 43.325 1.00 67.31 453 GLN A O 1
ATOM 3662 N N . GLU A 1 454 ? -55.946 34.001 41.737 1.00 77.00 454 GLU A N 1
ATOM 3663 C CA . GLU A 1 454 ? -56.752 35.116 42.240 1.00 77.00 454 GLU A CA 1
ATOM 3664 C C . GLU A 1 454 ? -58.179 35.095 41.669 1.00 77.00 454 GLU A C 1
ATOM 3666 O O . GLU A 1 454 ? -58.416 34.775 40.497 1.00 77.00 454 GLU A O 1
ATOM 3671 N N . ARG A 1 455 ? -59.164 35.472 42.492 1.00 72.69 455 ARG A N 1
ATOM 3672 C CA . ARG A 1 455 ? -60.549 35.654 42.037 1.00 72.69 455 ARG A CA 1
ATOM 3673 C C . ARG A 1 455 ? -60.644 36.843 41.090 1.00 72.69 455 ARG A C 1
ATOM 3675 O O . ARG A 1 455 ? -60.425 37.980 41.491 1.00 72.69 455 ARG A O 1
ATOM 3682 N N . SER A 1 456 ? -61.098 36.596 39.864 1.00 76.06 456 SER A N 1
ATOM 3683 C CA . SER A 1 456 ? -61.287 37.650 38.861 1.00 76.06 456 SER A CA 1
ATOM 3684 C C . SER A 1 456 ? -62.406 38.643 39.198 1.00 76.06 456 SER A C 1
ATOM 3686 O O . SER A 1 456 ? -62.457 39.716 38.604 1.00 76.06 456 SER A O 1
ATOM 3688 N N . TYR A 1 457 ? -63.332 38.292 40.100 1.00 77.88 457 TYR A N 1
ATOM 3689 C CA . TYR A 1 457 ? -64.475 39.137 40.445 1.00 77.88 457 TYR A CA 1
ATOM 3690 C C . TYR A 1 457 ? -64.874 38.965 41.915 1.00 77.88 457 TYR A C 1
ATOM 3692 O O . TYR A 1 457 ? -65.157 37.857 42.371 1.00 77.88 457 TYR A O 1
ATOM 3700 N N . ASN A 1 458 ? -64.891 40.071 42.659 1.00 81.56 458 ASN A N 1
ATOM 3701 C CA . ASN A 1 458 ? -65.265 40.106 44.072 1.00 81.56 458 ASN A CA 1
ATOM 3702 C C . ASN A 1 458 ? -66.692 40.664 44.219 1.00 81.56 458 ASN A C 1
ATOM 3704 O O . ASN A 1 458 ? -67.116 41.502 43.423 1.00 81.56 458 ASN A O 1
ATOM 3708 N N . MET A 1 459 ? -67.429 40.257 45.255 1.00 85.94 459 MET A N 1
ATOM 3709 C CA . MET A 1 459 ? -68.773 40.776 45.546 1.00 85.94 459 MET A CA 1
ATOM 3710 C C . MET A 1 459 ? -68.776 42.305 45.713 1.00 85.94 459 MET A C 1
ATOM 3712 O O . MET A 1 459 ? -69.744 42.964 45.343 1.00 85.94 459 MET A O 1
ATOM 3716 N N . PHE A 1 460 ? -67.674 42.887 46.196 1.00 86.06 460 PHE A N 1
ATOM 3717 C CA . PHE A 1 460 ? -67.503 44.342 46.246 1.00 86.06 460 PHE A CA 1
ATOM 3718 C C . PHE A 1 460 ? -67.492 44.990 44.856 1.00 86.06 460 PHE A C 1
ATOM 3720 O O . PHE A 1 460 ? -68.122 46.029 44.673 1.00 86.06 460 PHE A O 1
ATOM 3727 N N . LEU A 1 461 ? -66.825 44.365 43.878 1.00 87.12 461 LEU A N 1
ATOM 3728 C CA . LEU A 1 461 ? -66.816 44.831 42.490 1.00 87.12 461 LEU A CA 1
ATOM 3729 C C . LEU A 1 461 ? -68.224 44.735 41.886 1.00 87.12 461 LEU A C 1
ATOM 3731 O O . LEU A 1 461 ? -68.694 45.690 41.277 1.00 87.12 461 LEU A O 1
ATOM 3735 N N . LEU A 1 462 ? -68.930 43.631 42.163 1.00 88.31 462 LEU A N 1
ATOM 3736 C CA . LEU A 1 462 ? -70.321 43.423 41.751 1.00 88.31 462 LEU A CA 1
ATOM 3737 C C . LEU A 1 462 ? -71.245 44.531 42.264 1.00 88.31 462 LEU A C 1
ATOM 3739 O O . LEU A 1 462 ? -72.005 45.129 41.503 1.00 88.31 462 LEU A O 1
ATOM 3743 N N . LEU A 1 463 ? -71.184 44.815 43.566 1.00 87.94 463 LEU A N 1
ATOM 3744 C CA . LEU A 1 463 ? -72.012 45.846 44.189 1.00 87.94 463 LEU A CA 1
ATOM 3745 C C . LEU A 1 463 ? -71.657 47.246 43.682 1.00 87.94 463 LEU A C 1
ATOM 3747 O O . LEU A 1 463 ? -72.560 48.060 43.489 1.00 87.94 463 LEU A O 1
ATOM 3751 N N . ALA A 1 464 ? -70.375 47.523 43.437 1.00 89.62 464 ALA A N 1
ATOM 3752 C CA . ALA A 1 464 ? -69.931 48.790 42.868 1.00 89.62 464 ALA A CA 1
ATOM 3753 C C . ALA A 1 464 ? -70.427 48.978 41.425 1.00 89.62 464 ALA A C 1
ATOM 3755 O O . ALA A 1 464 ? -70.904 50.060 41.091 1.00 89.62 464 ALA A O 1
ATOM 3756 N N . GLU A 1 465 ? -70.385 47.941 40.585 1.00 92.56 465 GLU A N 1
ATOM 3757 C CA . GLU A 1 465 ? -70.880 48.008 39.203 1.00 92.56 465 GLU A CA 1
ATOM 3758 C C . GLU A 1 465 ? -72.406 48.166 39.142 1.00 92.56 465 GLU A C 1
ATOM 3760 O O . GLU A 1 465 ? -72.914 49.027 38.417 1.00 92.56 465 GLU A O 1
ATOM 3765 N N . ILE A 1 466 ? -73.157 47.402 39.943 1.00 90.19 466 ILE A N 1
ATOM 3766 C CA . ILE A 1 466 ? -74.621 47.539 40.024 1.00 90.19 466 ILE A CA 1
ATOM 3767 C C . ILE A 1 466 ? -75.005 48.906 40.606 1.00 90.19 466 ILE A C 1
ATOM 3769 O O . ILE A 1 466 ? -75.857 49.602 40.056 1.00 90.19 466 ILE A O 1
ATOM 3773 N N . GLY A 1 467 ? -74.366 49.328 41.698 1.00 88.12 467 GLY A N 1
ATOM 3774 C CA . GLY A 1 467 ? -74.617 50.632 42.311 1.00 88.12 467 GLY A CA 1
ATOM 3775 C C . GLY A 1 467 ? -74.262 51.793 41.381 1.00 88.12 467 GLY A C 1
ATOM 3776 O O . GLY A 1 467 ? -75.033 52.744 41.265 1.00 88.12 467 GLY A O 1
ATOM 3777 N N . GLY A 1 468 ? -73.140 51.695 40.667 1.00 89.56 468 GLY A N 1
ATOM 3778 C CA . GLY A 1 468 ? -72.704 52.688 39.689 1.00 89.56 468 GLY A CA 1
ATOM 3779 C C . GLY A 1 468 ? -73.653 52.790 38.498 1.00 89.56 468 GLY A C 1
ATOM 3780 O O . GLY A 1 468 ? -74.021 53.893 38.105 1.00 89.56 468 GLY A O 1
ATOM 3781 N N . THR A 1 469 ? -74.114 51.660 37.956 1.00 91.19 469 THR A N 1
ATOM 3782 C CA . THR A 1 469 ? -75.075 51.658 36.840 1.00 91.19 469 THR A CA 1
ATOM 3783 C C . THR A 1 469 ? -76.448 52.185 37.258 1.00 91.19 469 THR A C 1
ATOM 3785 O O . THR A 1 469 ? -76.992 53.051 36.573 1.00 91.19 469 THR A O 1
ATOM 3788 N N . ILE A 1 470 ? -76.996 51.756 38.399 1.00 89.56 470 ILE A N 1
ATOM 3789 C CA . ILE A 1 470 ? -78.281 52.273 38.906 1.00 89.56 470 ILE A CA 1
ATOM 3790 C C . ILE A 1 470 ? -78.180 53.773 39.225 1.00 89.56 470 ILE A C 1
ATOM 3792 O O . ILE A 1 470 ? -79.063 54.546 38.839 1.00 89.56 470 ILE A O 1
ATOM 3796 N N . GLY A 1 471 ? -77.090 54.197 39.869 1.00 89.44 471 GLY A N 1
ATOM 3797 C CA . GLY A 1 471 ? -76.828 55.602 40.174 1.00 89.44 471 GLY A CA 1
ATOM 3798 C C . GLY A 1 471 ? -76.676 56.464 38.919 1.00 89.44 471 GLY A C 1
ATOM 3799 O O . GLY A 1 471 ? -77.213 57.566 38.879 1.00 89.44 471 GLY A O 1
ATOM 3800 N N . LEU A 1 472 ? -76.017 55.957 37.872 1.00 89.50 472 LEU A N 1
ATOM 3801 C CA . LEU A 1 472 ? -75.833 56.681 36.612 1.00 89.50 472 LEU A CA 1
ATOM 3802 C C . LEU A 1 472 ? -77.142 56.839 35.826 1.00 89.50 472 LEU A C 1
ATOM 3804 O O . LEU A 1 472 ? -77.426 57.926 35.333 1.00 89.50 472 LEU A O 1
ATOM 3808 N N . TYR A 1 473 ? -77.924 55.764 35.680 1.00 87.81 473 TYR A N 1
ATOM 3809 C CA . TYR A 1 473 ? -79.106 55.776 34.810 1.00 87.81 473 TYR A CA 1
ATOM 3810 C C . TYR A 1 473 ? -80.351 56.359 35.476 1.00 87.81 473 TYR A C 1
ATOM 3812 O O . TYR A 1 473 ? -81.131 57.043 34.818 1.00 87.81 473 TYR A O 1
ATOM 3820 N N . VAL A 1 474 ? -80.569 56.067 36.760 1.00 85.88 474 VAL A N 1
ATOM 3821 C CA . VAL A 1 474 ? -81.801 56.449 37.469 1.00 85.88 474 VAL A CA 1
ATOM 3822 C C . VAL A 1 474 ? -81.550 57.617 38.429 1.00 85.88 474 VAL A C 1
ATOM 3824 O O . VAL A 1 474 ? -82.496 58.283 38.837 1.00 85.88 474 VAL A O 1
ATOM 3827 N N . GLY A 1 475 ? -80.293 57.879 38.813 1.00 84.75 475 GLY A N 1
ATOM 3828 C CA . GLY A 1 475 ? -79.984 58.816 39.900 1.00 84.75 475 GLY A CA 1
ATOM 3829 C C . GLY A 1 475 ? -80.495 58.332 41.260 1.00 84.75 475 GLY A C 1
ATOM 3830 O O . GLY A 1 475 ? -80.600 59.117 42.199 1.00 84.75 475 GLY A O 1
ATOM 3831 N N . ALA A 1 476 ? -80.857 57.049 41.362 1.00 83.31 476 ALA A N 1
ATOM 3832 C CA . ALA A 1 476 ? -81.452 56.456 42.546 1.00 83.31 476 ALA A CA 1
ATOM 3833 C C . ALA A 1 476 ? -80.404 55.702 43.360 1.00 83.31 476 ALA A C 1
ATOM 3835 O O . ALA A 1 476 ? -79.541 55.006 42.826 1.00 83.31 476 ALA A O 1
ATOM 3836 N N . THR A 1 477 ? -80.527 55.797 44.676 1.00 86.06 477 THR A N 1
ATOM 3837 C CA . THR A 1 477 ? -79.816 54.928 45.616 1.00 86.06 477 THR A CA 1
ATOM 3838 C C . THR A 1 477 ? -80.780 53.876 46.164 1.00 86.06 477 THR A C 1
ATOM 3840 O O . THR A 1 477 ? -81.996 53.972 45.978 1.00 86.06 477 THR A O 1
ATOM 3843 N N . LEU A 1 478 ? -80.264 52.883 46.895 1.00 82.44 478 LEU A N 1
ATOM 3844 C CA . LEU A 1 478 ? -81.110 51.926 47.621 1.00 82.44 478 LEU A CA 1
ATOM 3845 C C . LEU A 1 478 ? -82.131 52.646 48.532 1.00 82.44 478 LEU A C 1
ATOM 3847 O O . LEU A 1 478 ? -83.267 52.197 48.674 1.00 82.44 478 LEU A O 1
ATOM 3851 N N . LEU A 1 479 ? -81.750 53.801 49.094 1.00 88.44 479 LEU A N 1
ATOM 3852 C CA . LEU A 1 479 ? -82.633 54.645 49.901 1.00 88.44 479 LEU A CA 1
ATOM 3853 C C . LEU A 1 479 ? -83.785 55.239 49.081 1.00 88.44 479 LEU A C 1
ATOM 3855 O O . LEU A 1 479 ? -84.913 55.244 49.557 1.00 88.44 479 LEU A O 1
ATOM 3859 N N . THR A 1 480 ? -83.544 55.658 47.836 1.00 86.19 480 THR A N 1
ATOM 3860 C CA . THR A 1 480 ? -84.590 56.179 46.935 1.00 86.19 480 THR A CA 1
ATOM 3861 C C . THR A 1 480 ? -85.655 55.119 46.629 1.00 86.19 480 THR A C 1
ATOM 3863 O O . THR A 1 480 ? -86.852 55.413 46.563 1.00 86.19 480 THR A O 1
ATOM 3866 N N . VAL A 1 481 ? -85.238 53.855 46.486 1.00 84.31 481 VAL A N 1
ATOM 3867 C CA . VAL A 1 481 ? -86.170 52.727 46.336 1.00 84.31 481 VAL A CA 1
ATOM 3868 C C . VAL A 1 481 ? -86.986 52.535 47.616 1.00 84.31 481 VAL A C 1
ATOM 3870 O O . VAL A 1 481 ? -88.209 52.407 47.544 1.00 84.31 481 VAL A O 1
ATOM 3873 N N . ALA A 1 482 ? -86.342 52.570 48.785 1.00 86.25 482 ALA A N 1
ATOM 3874 C CA . ALA A 1 482 ? -87.032 52.455 50.070 1.00 86.25 482 ALA A CA 1
ATOM 3875 C C . ALA A 1 482 ? -88.052 53.590 50.290 1.00 86.25 482 ALA A C 1
ATOM 3877 O O . ALA A 1 482 ? -89.182 53.327 50.701 1.00 86.25 482 ALA A O 1
ATOM 3878 N N . GLU A 1 483 ? -87.704 54.830 49.950 1.00 88.31 483 GLU A N 1
ATOM 3879 C CA . GLU A 1 483 ? -88.595 55.994 50.036 1.00 88.31 483 GLU A CA 1
ATOM 3880 C C . GLU A 1 483 ? -89.816 55.851 49.118 1.00 88.31 483 GLU A C 1
ATOM 3882 O O . GLU A 1 483 ? -90.951 56.085 49.537 1.00 88.31 483 GLU A O 1
ATOM 3887 N N . THR A 1 484 ? -89.608 55.365 47.891 1.00 84.38 484 THR A N 1
ATOM 3888 C CA . THR A 1 484 ? -90.705 55.084 46.955 1.00 84.38 484 THR A CA 1
ATOM 3889 C C . THR A 1 484 ? -91.668 54.046 47.534 1.00 84.38 484 THR A C 1
ATOM 3891 O O . THR A 1 484 ? -92.887 54.220 47.470 1.00 84.38 484 THR A O 1
ATOM 3894 N N . VAL A 1 485 ? -91.141 52.983 48.153 1.00 85.69 485 VAL A N 1
ATOM 3895 C CA . VAL A 1 485 ? -91.958 51.959 48.819 1.00 85.69 485 VAL A CA 1
ATOM 3896 C C . VAL A 1 485 ? -92.778 52.571 49.960 1.00 85.69 485 VAL A C 1
ATOM 3898 O O . VAL A 1 485 ? -93.988 52.335 50.024 1.00 85.69 485 VAL A O 1
ATOM 3901 N N . VAL A 1 486 ? -92.168 53.400 50.814 1.00 88.00 486 VAL A N 1
ATOM 3902 C CA . VAL A 1 486 ? -92.872 54.098 51.906 1.00 88.00 486 VAL A CA 1
ATOM 3903 C C . VAL A 1 486 ? -93.989 54.996 51.366 1.00 88.00 486 VAL A C 1
ATOM 3905 O O . VAL A 1 486 ? -95.118 54.906 51.849 1.00 88.00 486 VAL A O 1
ATOM 3908 N N . PHE A 1 487 ? -93.730 55.782 50.317 1.00 84.81 487 PHE A N 1
ATOM 3909 C CA . PHE A 1 487 ? -94.734 56.650 49.689 1.00 84.81 487 PHE A CA 1
ATOM 3910 C C . PHE A 1 487 ? -95.949 55.864 49.168 1.00 84.81 487 PHE A C 1
ATOM 3912 O O . PHE A 1 487 ? -97.102 56.264 49.368 1.00 84.81 487 PHE A O 1
ATOM 3919 N N . PHE A 1 488 ? -95.717 54.712 48.529 1.00 82.44 488 PHE A N 1
ATOM 3920 C CA . PHE A 1 488 ? -96.804 53.841 48.075 1.00 82.44 488 PHE A CA 1
ATOM 3921 C C . PHE A 1 488 ? -97.636 53.291 49.241 1.00 82.44 488 PHE A C 1
ATOM 3923 O O . PHE A 1 488 ? -98.869 53.244 49.140 1.00 82.44 488 PHE A O 1
ATOM 3930 N N . PHE A 1 489 ? -97.000 52.915 50.354 1.00 82.31 489 PHE A N 1
ATOM 3931 C CA . PHE A 1 489 ? -97.712 52.467 51.554 1.00 82.31 489 PHE A CA 1
ATOM 3932 C C . PHE A 1 489 ? -98.500 53.600 52.228 1.00 82.31 489 PHE A C 1
ATOM 3934 O O . PHE A 1 489 ? -99.661 53.396 52.592 1.00 82.31 489 PHE A O 1
ATOM 3941 N N . GLU A 1 490 ? -97.945 54.807 52.336 1.00 79.75 490 GLU A N 1
ATOM 3942 C CA . GLU A 1 490 ? -98.630 55.957 52.939 1.00 79.75 490 GLU A CA 1
ATOM 3943 C C . GLU A 1 490 ? -99.873 56.371 52.133 1.00 79.75 490 GLU A C 1
ATOM 3945 O O . GLU A 1 490 ? -100.964 56.553 52.689 1.00 79.75 490 GLU A O 1
ATOM 3950 N N . ARG A 1 491 ? -99.760 56.417 50.799 1.00 72.38 491 ARG A N 1
ATOM 3951 C CA . ARG A 1 491 ? -100.890 56.717 49.907 1.00 72.38 491 ARG A CA 1
ATOM 3952 C C . ARG A 1 491 ? -102.027 55.701 50.054 1.00 72.38 491 ARG A C 1
ATOM 3954 O O . ARG A 1 491 ? -103.201 56.084 50.031 1.00 72.38 491 ARG A O 1
ATOM 3961 N N . LYS A 1 492 ? -101.703 54.415 50.231 1.00 71.31 492 LYS A N 1
ATOM 3962 C CA . LYS A 1 492 ? -102.701 53.353 50.437 1.00 71.31 492 LYS A CA 1
ATOM 3963 C C . LYS A 1 492 ? -103.448 53.532 51.766 1.00 71.31 492 LYS A C 1
ATOM 3965 O O . LYS A 1 492 ? -104.665 53.355 51.798 1.00 71.31 492 LYS A O 1
ATOM 3970 N N . THR A 1 493 ? -102.756 53.966 52.818 1.00 68.12 493 THR A N 1
ATOM 3971 C CA . THR A 1 493 ? -103.343 54.225 54.145 1.00 68.12 493 THR A CA 1
ATOM 3972 C C . THR A 1 493 ? -104.232 55.477 54.153 1.00 68.12 493 THR A C 1
ATOM 3974 O O . THR A 1 493 ? -105.337 55.447 54.699 1.00 68.12 493 THR A O 1
ATOM 3977 N N . ARG A 1 494 ? -103.831 56.559 53.466 1.00 60.62 494 ARG A N 1
ATOM 3978 C CA . ARG A 1 494 ? -104.624 57.803 53.368 1.00 60.62 494 ARG A CA 1
ATOM 3979 C C . ARG A 1 494 ? -105.936 57.620 52.590 1.00 60.62 494 ARG A C 1
ATOM 3981 O O . ARG A 1 494 ? -106.969 58.149 52.998 1.00 60.62 494 ARG A O 1
ATOM 3988 N N . ASN A 1 495 ? -105.923 56.814 51.526 1.00 61.25 495 ASN A N 1
ATOM 3989 C CA . ASN A 1 495 ? -107.134 56.477 50.765 1.00 61.25 495 ASN A CA 1
ATOM 3990 C C . ASN A 1 495 ? -108.127 55.605 51.556 1.00 61.25 495 ASN A C 1
ATOM 3992 O O . ASN A 1 495 ? -109.325 55.650 51.284 1.00 61.25 495 ASN A O 1
ATOM 3996 N N . TYR A 1 496 ? -107.654 54.838 52.543 1.00 61.56 496 TYR A N 1
ATOM 3997 C CA . TYR A 1 496 ? -108.515 54.023 53.407 1.00 61.56 496 TYR A CA 1
ATOM 3998 C C . TYR A 1 496 ? -109.178 54.841 54.531 1.00 61.56 496 TYR A C 1
ATOM 4000 O O . TYR A 1 496 ? -110.316 54.557 54.900 1.00 61.56 496 TYR A O 1
ATOM 4008 N N . LEU A 1 497 ? -108.510 55.881 55.047 1.00 60.03 497 LEU A N 1
ATOM 4009 C CA . LEU A 1 497 ? -109.018 56.713 56.149 1.00 60.03 497 LEU A CA 1
ATOM 4010 C C . LEU A 1 497 ? -110.108 57.714 55.730 1.00 60.03 497 LEU A C 1
ATOM 4012 O O . LEU A 1 497 ? -111.069 57.907 56.470 1.00 60.03 497 LEU A O 1
ATOM 4016 N N . LEU A 1 498 ? -110.023 58.315 54.537 1.00 59.56 498 LEU A N 1
ATOM 4017 C CA . LEU A 1 498 ? -111.026 59.295 54.082 1.00 59.56 498 LEU A CA 1
ATOM 4018 C C . LEU A 1 498 ? -112.371 58.668 53.683 1.00 59.56 498 LEU A C 1
ATOM 4020 O O . LEU A 1 498 ? -113.391 59.352 53.689 1.00 59.56 498 LEU A O 1
ATOM 4024 N N . LYS A 1 499 ? -112.407 57.363 53.385 1.00 58.34 499 LYS A N 1
ATOM 4025 C CA . LYS A 1 499 ? -113.629 56.682 52.931 1.00 58.34 499 LYS A CA 1
ATOM 4026 C C . LYS A 1 499 ? -114.593 56.306 54.067 1.00 58.34 499 LYS A C 1
ATOM 4028 O O . LYS A 1 499 ? -115.691 55.848 53.785 1.00 58.34 499 LYS A O 1
ATOM 4033 N N . LYS A 1 500 ? -114.212 56.498 55.337 1.00 54.44 500 LYS A N 1
ATOM 4034 C CA . LYS A 1 500 ? -115.067 56.160 56.491 1.00 54.44 500 LYS A CA 1
ATOM 4035 C C . LYS A 1 500 ? -115.915 57.328 57.020 1.00 54.44 500 LYS A C 1
ATOM 4037 O O . LYS A 1 500 ? -116.794 57.085 57.832 1.00 54.44 500 LYS A O 1
ATOM 4042 N N . ASN A 1 501 ? -115.691 58.560 56.546 1.00 52.91 501 ASN A N 1
ATOM 4043 C CA . ASN A 1 501 ? -116.400 59.757 57.031 1.00 52.91 501 ASN A CA 1
ATOM 4044 C C . ASN A 1 501 ? -117.461 60.321 56.062 1.00 52.91 501 ASN A C 1
ATOM 4046 O O . ASN A 1 501 ? -117.986 61.396 56.320 1.00 52.91 501 ASN A O 1
ATOM 4050 N N . TYR A 1 502 ? -117.799 59.611 54.981 1.00 49.22 502 TYR A N 1
ATOM 4051 C CA . TYR A 1 502 ? -118.946 59.920 54.114 1.00 49.22 502 TYR A CA 1
ATOM 4052 C C . TYR A 1 502 ? -119.514 58.620 53.525 1.00 49.22 502 TYR A C 1
ATOM 4054 O O . TYR A 1 502 ? -119.013 58.155 52.503 1.00 49.22 502 TYR A O 1
ATOM 4062 N N . VAL A 1 503 ? -120.473 58.011 54.231 1.00 42.91 503 VAL A N 1
ATOM 4063 C CA . VAL A 1 503 ? -121.793 57.480 53.803 1.00 42.91 503 VAL A CA 1
ATOM 4064 C C . VAL A 1 503 ? -122.440 56.842 55.027 1.00 42.91 503 VAL A C 1
ATOM 4066 O O . VAL A 1 503 ? -121.791 55.959 55.634 1.00 42.91 503 VAL A O 1
#

Foldseek 3Di:
DDDDPPPVVVCVPPVDDPPPPPPDPPDDPPDDDPWDWDFDAPDWDWDDADDPVVVVVVDDPCNLVVLVVVLVVVVVVVVVDDLCPDPLLVLLLVLLVLLLVLLVLLCVLFPVDPPQPLQDTPLQQVVNHGVVVLLVVCCVVCVLLVLLQCCQLPPVLVLCQLLCLQLQWHQDSSRDIDNPGDRPHDLVSLVVNLVSLVVVLVCLVVQCPDPSSVPDDPLSSVLCSVQVNVLSVLSNVLSVVLNVCVPCNVVSSVVSVVSVCSCLLSVLSSLLVVLSPCPDPLNVLLSVLSSLLSVLSVCLCPPACSNVDDDSPDDLVVLLQQCPVVHDNVVSLVSNLVCLCSLQPVNLVSLVVNLVSLVSSVVSVVVNCVVSVHDDPCVSCVSSVSSSVSSVVSNVSSNVSVVRPSSDPVSSVSSNVSSLVSCCSDSDPSVCSVPDDDTDTDRPDPDTDIDIDDDPDDVVNVCCVVQVVCCVPVVDDPVNVVVVVVVVVVVVVVVVVVVVPDD

Sequence (503 aa):
MRPGTHGKLLERLIGFRFSQLTIGAHVDEKTCPEDCEDISFSSIVFGGKLVHSEILSLLPSDWEETKEKRLAKYQKALEVIPNDRIPVVRNVQQLALELQEFVSEATQIFDQKGDAPSSTVACMAPNGRSFEAFLNQINAQESFWERITAYVQRSLARELNSTTLCIGIRLDDDGSIDENFPSQVNTSLASLALLHLSEIENALQTPSFNYGLKMMRENTRKIVLTMALPLIRDMRDCVKKMYDNEERVGEIAQDCRLVGLRYSPFLDASLFYTTLNFQNFIFSNYFDEIRKITTRISQLRNRVKMVNWHNHNINLKEFESLYREGAKDHSEIEETLKLRKLIVADIAEAVEPLKKSLAAALEARGRFLSKAGMENNVSRIEPIRQSVQCLKEMIRKIPSLKKSRFIRGEWLSRLRSQVLLAQSYSATPQYDEVNLLHIKFYFAHFKQETIAQERSYNMFLLLAEIGGTIGLYVGATLLTVAETVVFFFERKTRNYLLKKNYV

Radius of gyration: 50.83 Å; chains: 1; bounding box: 160×81×110 Å

Secondary structure (DSSP, 8-state):
----SSHHHHHHHH--------------TT---S--EEEE---EEEE-PPPHHHHHHHS-TTHHHHHHHHHHHHHHHHHHS-GGG-HHHHHHHHHHHHHHHHHHHHHHHH--STTS-TT--TTS-GGGS-HHHHHHHHHHHTTHHHHHHHHIIIIIHHHHHHHHHHHT-EEPTTSPEE--PPP---HHHHHHHHHHHHHHHHHHHSTTT-HHHHTS-HHHHHHHHHHHHHHHHHHHHHHHHHHH-GGGHHHHHHHHHHHHGGGHHHHHHHHHHHHT-TTSHHHHHHHHHHHHHHHHHHHHHHH-GGGG--TT---HHHHHHHHSTT-HHHHHHHHHHHTHHIIIIIHHHHHHHHHHHHHHHHHHHHHHHHHTT----HHHHHHHHHHHHHHHHHHHHHHHHHH-STTSTHHHHHHHHHHHHHHTTTTSTHHHHHH----EEEESSS--EEEE---S--HHHHHHHHHHHHHHHH---HHHHHHHHHHHHHHHHHHHHGGGS--

Organism: NCBI:txid2777116